Protein AF-A0A538CNA5-F1 (afdb_monomer_lite)

Sequence (522 aa):
MATVPFRTAIRDALDEELAADERVILFGEDVAVAGGVFATTTGLYDKYGPDRVFDTPISELALAGAAFGSAVTGLRPVVEIMFGDFLTLAMDSLVNQSTKYWFLTREQVSVPLTIRSVVGAGGRFGAIHSQMPVSWFMGVPGLKIVGPSTPADAKALLKAAIRDDNPVLFFEHKRLYSMEGEVDGAAARLGEAAVVREGNDITLVTAMKSVHDSLEAADELERDHVSVEVIDLRTLRPLDIETVLASVRKTNRVVIVEEGPLTGGWAGEVLASVTEQALGYLDDAWRIATPNTPIPYSPPLEDAFLPGTERIAAMNEAAPSSGFEASKVGSRLRAERERRGISLRELARRVGVSPSLVSQIELDRVNPSVSTLYALVTELGMTMSEVFGDSRPGERAAPQLPGADGLAERPETRRVINLASGVRWERLTPHSDRDVEFLYVVYPVGAESCPEDALMTHGGKEYGYVTRGTLGIRVGFEEYELAAGGSIAFDSSSPHRLRAIGDEPVHAIWVVIGRKADPRGE

Secondary structure (DSSP, 8-state):
-EEEEHHHHHHHHHHHHHHH-TTEEEEETT-STT--TTSSSTTHHHHH-TTTEEE--S-HHHHHHHHHHHHHTT-EEEEEEEEGGGHHHHHIIIIIIITTHHHHTTTS-----EEEEEE--SSS--TTS---THHHHHT-TT-EEE---SHHHHHHHHHHHHH-SS-EEEEEEGGGTT-EEEE-SPPPPTT--EEEE--SSEEEEE-TTHHHHHHHHHHHHHHTT--EEEEE-SEEES--HHHHHHHHHHHSEEEEEEEEESSS-THHHHHHHHHHHHGGG-SEEEEEEE-SSPPP-SHHHHHHHS--HHHHHGGGT-S---SS---THHHHHHHHHHHTT--HHHHHHHHTS-HHHHHHHHTTSSPPPHHHHHHHHHHTT--HHHHH----TT---S-PPTT--S----GGG--EEE-GGG-EEEE-SSS--SSEEEEEEEE-TT-BSS-TT--B--SSEEEEEEEES-EEEEETTEEEEE-TT-EEEEETTS-EEEEE-SSS-EEEEEEEE---S-TT--

Foldseek 3Di:
DDKDFLLVLLQVLLVVVVVVDVLEAEEEACCAPNVAPLNSRPPVCVVNHCVRYHYDPPQLCVQLQVLQVSQQVRGQYEYEDEAPLCVVRNCCSVQVPQQCVCVVVVNPTFRNYEYEHEEADPPLPFQRRHADCLLVCQPRHSEWEFFAAASQLSNQASNVSSPDRTYYYYYAYSVRRRPIDDHDNHHDDAQDKDFPFDFAAEEEEEEHNVLVQLVLLQVVVVVVVHTYTYIYQRILPPGNLVVVLVRCLRRLYYEYEDAHEPPSDSLVVSVVSCCVPPVVSHPYYYYHYFHPDGQGSDNVRNVVRGCGNVVSNCVVVDPDDPDDPQQLLLCLLVVLCVVVVHDLCRLCVQLVHDSVVNVCSNVSNAFAFLQSSQSSCLVSVHDVLVSLPADDPPPDDDDDDPPDDQAADDPVRWRWGAHPQRKIWTARGSHRDRFKGKIKIKAFAFRKRDDPPFFHAAAFKKKKAWQAAWKWKDFAPDIDIDHHGDMDIDGRRTTMMIGGPDPGMIIMIMMTGDGDSDPPDD

Structure (mmCIF, N/CA/C/O backbone):
data_AF-A0A538CNA5-F1
#
_entry.id   AF-A0A538CNA5-F1
#
loop_
_atom_site.group_PDB
_atom_site.id
_atom_site.type_symbol
_atom_site.label_atom_id
_atom_site.label_alt_id
_atom_site.label_comp_id
_atom_site.label_asym_id
_atom_site.label_entity_id
_atom_site.label_seq_id
_atom_site.pdbx_PDB_ins_code
_atom_site.Cartn_x
_atom_site.Cartn_y
_atom_site.Cartn_z
_atom_site.occupancy
_atom_site.B_iso_or_equiv
_atom_site.auth_seq_id
_atom_site.auth_comp_id
_atom_site.auth_asym_id
_atom_site.auth_atom_id
_atom_site.pdbx_PDB_model_num
ATOM 1 N N . MET A 1 1 ? 0.957 -27.352 -13.376 1.00 73.75 1 MET A N 1
ATOM 2 C CA . MET A 1 1 ? 1.566 -26.044 -13.061 1.00 73.75 1 MET A CA 1
ATOM 3 C C . MET A 1 1 ? 2.854 -26.315 -12.305 1.00 73.75 1 MET A C 1
ATOM 5 O O . MET A 1 1 ? 2.948 -27.371 -11.689 1.00 73.75 1 MET A O 1
ATOM 9 N N . ALA A 1 2 ? 3.867 -25.462 -12.442 1.00 87.06 2 ALA A N 1
ATOM 10 C CA . ALA A 1 2 ? 5.120 -25.612 -11.703 1.00 87.06 2 ALA A CA 1
ATOM 11 C C . ALA A 1 2 ? 5.095 -24.674 -10.493 1.00 87.06 2 ALA A C 1
ATOM 13 O O . ALA A 1 2 ? 4.697 -23.518 -10.634 1.00 87.06 2 ALA A O 1
ATOM 14 N N . THR A 1 3 ? 5.510 -25.169 -9.329 1.00 94.88 3 THR A N 1
ATOM 15 C CA . THR A 1 3 ? 5.738 -24.341 -8.142 1.00 94.88 3 THR A CA 1
ATOM 16 C C . THR A 1 3 ? 7.116 -23.711 -8.262 1.00 94.88 3 THR A C 1
ATOM 18 O O . THR A 1 3 ? 8.111 -24.428 -8.372 1.00 94.88 3 THR A O 1
ATOM 21 N N . VAL A 1 4 ? 7.177 -22.382 -8.288 1.00 96.88 4 VAL A N 1
ATOM 22 C CA . VAL A 1 4 ? 8.436 -21.644 -8.431 1.00 96.88 4 VAL A CA 1
ATOM 23 C C . VAL A 1 4 ? 8.496 -20.464 -7.462 1.00 96.88 4 VAL A C 1
ATOM 25 O O . VAL A 1 4 ? 7.452 -19.915 -7.099 1.00 96.88 4 VAL A O 1
ATOM 28 N N . PRO A 1 5 ? 9.703 -20.029 -7.063 1.00 98.00 5 PRO A N 1
ATOM 29 C CA . PRO A 1 5 ? 9.879 -18.776 -6.346 1.00 98.00 5 PRO A CA 1
ATOM 30 C C . PRO A 1 5 ? 9.410 -17.567 -7.168 1.00 98.00 5 PRO A C 1
ATOM 32 O O . PRO A 1 5 ? 9.569 -17.530 -8.388 1.00 98.00 5 PRO A O 1
ATOM 35 N N . PHE A 1 6 ? 8.936 -16.516 -6.507 1.00 98.06 6 PHE A N 1
ATOM 36 C CA . PHE A 1 6 ? 8.504 -15.265 -7.138 1.00 98.06 6 PHE A CA 1
ATOM 37 C C . PHE A 1 6 ? 9.585 -14.665 -8.050 1.00 98.06 6 PHE A C 1
ATOM 39 O O . PHE A 1 6 ? 9.301 -14.275 -9.180 1.00 98.06 6 PHE A O 1
ATOM 46 N N . ARG A 1 7 ? 10.853 -14.647 -7.608 1.00 97.75 7 ARG A N 1
ATOM 47 C CA . ARG A 1 7 ? 11.977 -14.164 -8.440 1.00 97.75 7 ARG A CA 1
ATOM 48 C C . ARG A 1 7 ? 12.143 -14.966 -9.734 1.00 97.75 7 ARG A C 1
ATOM 50 O O . ARG A 1 7 ? 12.494 -14.423 -10.775 1.00 97.75 7 ARG A O 1
ATOM 57 N N . THR A 1 8 ? 11.866 -16.265 -9.665 1.00 97.81 8 THR A N 1
ATOM 58 C CA . THR A 1 8 ? 11.927 -17.194 -10.793 1.00 97.81 8 THR A CA 1
ATOM 59 C C . THR A 1 8 ? 10.762 -16.942 -11.747 1.00 97.81 8 THR A C 1
ATOM 61 O O . THR A 1 8 ? 10.966 -16.944 -12.954 1.00 97.81 8 THR A O 1
ATOM 64 N N . ALA A 1 9 ? 9.576 -16.626 -11.221 1.00 97.88 9 ALA A N 1
ATOM 65 C CA . ALA A 1 9 ? 8.419 -16.231 -12.018 1.00 97.88 9 ALA A CA 1
ATOM 66 C C . ALA A 1 9 ? 8.654 -14.921 -12.800 1.00 97.88 9 ALA A C 1
ATOM 68 O O . ALA A 1 9 ? 8.300 -14.845 -13.976 1.00 97.88 9 ALA A O 1
ATOM 69 N N . ILE A 1 10 ? 9.313 -13.927 -12.184 1.00 98.31 10 ILE A N 1
ATOM 70 C CA . ILE A 1 10 ? 9.756 -12.692 -12.859 1.00 98.31 10 ILE A CA 1
ATOM 71 C C . ILE A 1 10 ? 10.745 -13.008 -13.983 1.00 98.31 10 ILE A C 1
ATOM 73 O O . ILE A 1 10 ? 10.530 -12.594 -15.123 1.00 98.31 10 ILE A O 1
ATOM 77 N N . ARG A 1 11 ? 11.793 -13.789 -13.687 1.00 98.19 11 ARG A N 1
ATOM 78 C CA . ARG A 1 11 ? 12.767 -14.231 -14.694 1.00 98.19 11 ARG A CA 1
ATOM 79 C C . ARG A 1 11 ? 12.080 -14.934 -15.865 1.00 98.19 11 ARG A C 1
ATOM 81 O O . ARG A 1 11 ? 12.408 -14.655 -17.010 1.00 98.19 11 ARG A O 1
ATOM 88 N N . ASP A 1 12 ? 11.132 -15.826 -15.590 1.00 97.81 12 ASP A N 1
ATOM 89 C CA . ASP A 1 12 ? 10.424 -16.585 -16.626 1.00 97.81 12 ASP A CA 1
ATOM 90 C C . ASP A 1 12 ? 9.524 -15.703 -17.489 1.00 97.81 12 ASP A C 1
ATOM 92 O O . ASP A 1 12 ? 9.441 -15.923 -18.693 1.00 97.81 12 ASP A O 1
ATOM 96 N N . ALA A 1 13 ? 8.876 -14.688 -16.910 1.00 98.06 13 ALA A N 1
ATOM 97 C CA . ALA A 1 13 ? 8.167 -13.681 -17.696 1.00 98.06 13 ALA A CA 1
ATOM 98 C C . ALA A 1 13 ? 9.122 -12.931 -18.633 1.00 98.06 13 ALA A C 1
ATOM 100 O O . ALA A 1 13 ? 8.835 -12.815 -19.821 1.00 98.06 13 ALA A O 1
ATOM 101 N N . LEU A 1 14 ? 10.265 -12.459 -18.124 1.00 98.62 14 LEU A N 1
ATOM 102 C CA . LEU A 1 14 ? 11.268 -11.771 -18.942 1.00 98.62 14 LEU A CA 1
ATOM 103 C C . LEU A 1 14 ? 11.798 -12.673 -20.059 1.00 98.62 14 LEU A C 1
ATOM 105 O O . LEU A 1 14 ? 11.890 -12.234 -21.201 1.00 98.62 14 LEU A O 1
ATOM 109 N N . ASP A 1 15 ? 12.107 -13.931 -19.742 1.00 98.56 15 ASP A N 1
ATOM 110 C CA . ASP A 1 15 ? 12.588 -14.909 -20.713 1.00 98.56 15 ASP A CA 1
ATOM 111 C C . ASP A 1 15 ? 11.573 -15.137 -21.841 1.00 98.56 15 ASP A C 1
ATOM 113 O O . ASP A 1 15 ? 11.917 -15.101 -23.020 1.00 98.56 15 ASP A O 1
ATOM 117 N N . GLU A 1 16 ? 10.304 -15.334 -21.485 1.00 97.88 16 GLU A N 1
ATOM 118 C CA . GLU A 1 16 ? 9.235 -15.571 -22.453 1.00 97.88 16 GLU A CA 1
ATOM 119 C C . GLU A 1 16 ? 8.978 -14.351 -23.348 1.00 97.88 16 GLU A C 1
ATOM 121 O O . GLU A 1 16 ? 8.797 -14.520 -24.554 1.00 97.88 16 GLU A O 1
ATOM 126 N N . GLU A 1 17 ? 9.000 -13.131 -22.804 1.00 98.44 17 GLU A N 1
ATOM 127 C CA . GLU A 1 17 ? 8.783 -11.920 -23.607 1.00 98.44 17 GLU A CA 1
ATOM 128 C C . GLU A 1 17 ? 10.005 -11.548 -24.463 1.00 98.44 17 GLU A C 1
ATOM 130 O O . GLU A 1 17 ? 9.836 -11.127 -25.608 1.00 98.44 17 GLU A O 1
ATOM 135 N N . LEU A 1 18 ? 11.233 -11.772 -23.975 1.00 98.69 18 LEU A N 1
ATOM 136 C CA . LEU A 1 18 ? 12.455 -11.612 -24.775 1.00 98.69 18 LEU A CA 1
ATOM 137 C C . LEU A 1 18 ? 12.490 -12.592 -25.959 1.00 98.69 18 LEU A C 1
ATOM 139 O O . LEU A 1 18 ? 12.921 -12.215 -27.053 1.00 98.69 18 LEU A O 1
ATOM 143 N N . ALA A 1 19 ? 12.027 -13.830 -25.757 1.00 98.50 19 ALA A N 1
ATOM 144 C CA . ALA A 1 19 ? 11.899 -14.823 -26.823 1.00 98.50 19 ALA A CA 1
ATOM 145 C C . ALA A 1 19 ? 10.787 -14.482 -27.824 1.00 98.50 19 ALA A C 1
ATOM 147 O O . ALA A 1 19 ? 10.928 -14.767 -29.013 1.00 98.50 19 ALA A O 1
ATOM 148 N N . ALA A 1 20 ? 9.671 -13.926 -27.348 1.00 97.94 20 ALA A N 1
ATOM 149 C CA . ALA A 1 20 ? 8.488 -13.684 -28.167 1.00 97.94 20 ALA A CA 1
ATOM 150 C C . ALA A 1 20 ? 8.603 -12.446 -29.070 1.00 97.94 20 ALA A C 1
ATOM 152 O O . ALA A 1 20 ? 7.983 -12.424 -30.134 1.00 97.94 20 ALA A O 1
ATOM 153 N N . ASP A 1 21 ? 9.363 -11.425 -28.663 1.00 98.38 21 ASP A N 1
ATOM 154 C CA . ASP A 1 21 ? 9.478 -10.168 -29.404 1.00 98.38 21 ASP A CA 1
ATOM 155 C C . ASP A 1 21 ? 10.921 -9.642 -29.405 1.00 98.38 21 ASP A C 1
ATOM 157 O O . ASP A 1 21 ? 11.465 -9.235 -28.378 1.00 98.38 21 ASP A O 1
ATOM 161 N N . GLU A 1 22 ? 11.538 -9.605 -30.591 1.00 98.19 22 GLU A N 1
ATOM 162 C CA . GLU A 1 22 ? 12.908 -9.114 -30.796 1.00 98.19 22 GLU A CA 1
ATOM 163 C C . GLU A 1 22 ? 13.088 -7.636 -30.419 1.00 98.19 22 GLU A C 1
ATOM 165 O O . GLU A 1 22 ? 14.209 -7.196 -30.170 1.00 98.19 22 GLU A O 1
ATOM 170 N N . ARG A 1 23 ? 11.992 -6.870 -30.333 1.00 98.50 23 ARG A N 1
ATOM 171 C CA . ARG A 1 23 ? 12.007 -5.461 -29.919 1.00 98.50 23 ARG A CA 1
ATOM 172 C C . ARG A 1 23 ? 12.162 -5.295 -28.411 1.00 98.50 23 ARG A C 1
ATOM 174 O O . ARG A 1 23 ? 12.498 -4.198 -27.969 1.00 98.50 23 ARG A O 1
ATOM 181 N N . VAL A 1 24 ? 11.889 -6.334 -27.617 1.00 98.88 24 VAL A N 1
ATOM 182 C CA . VAL A 1 24 ? 12.014 -6.272 -26.154 1.00 98.88 24 VAL A CA 1
ATOM 183 C C . VAL A 1 24 ? 13.489 -6.254 -25.786 1.00 98.88 24 VAL A C 1
ATOM 185 O O . VAL A 1 24 ? 14.226 -7.155 -26.167 1.00 98.88 24 VAL A O 1
ATOM 188 N N . ILE A 1 25 ? 13.932 -5.254 -25.035 1.00 98.75 25 ILE A N 1
ATOM 189 C CA . ILE A 1 25 ? 15.305 -5.184 -24.515 1.00 98.75 25 ILE A CA 1
ATOM 190 C C . ILE A 1 25 ? 15.259 -5.015 -23.001 1.00 98.75 25 ILE A C 1
ATOM 192 O O . ILE A 1 25 ? 14.340 -4.379 -22.494 1.00 98.75 25 ILE A O 1
ATOM 196 N N . LEU A 1 26 ? 16.231 -5.574 -22.287 1.00 98.75 26 LEU A N 1
ATOM 197 C CA . LEU A 1 26 ? 16.345 -5.498 -20.834 1.00 98.75 26 LEU A CA 1
ATOM 198 C C . LEU A 1 26 ? 17.662 -4.829 -20.453 1.00 98.75 26 LEU A C 1
ATOM 200 O O . LEU A 1 26 ? 18.729 -5.305 -20.828 1.00 98.75 26 LEU A O 1
ATOM 204 N N . PHE A 1 27 ? 17.604 -3.748 -19.686 1.00 98.62 27 PHE A N 1
ATOM 205 C CA . PHE A 1 27 ? 18.819 -3.081 -19.232 1.00 98.62 27 PHE A CA 1
ATOM 206 C C . PHE A 1 27 ? 18.628 -2.349 -17.904 1.00 98.62 27 PHE A C 1
ATOM 208 O O . PHE A 1 27 ? 17.514 -1.998 -17.513 1.00 98.62 27 PHE A O 1
ATOM 215 N N . GLY A 1 28 ? 19.731 -2.158 -17.191 1.00 98.06 28 GLY A N 1
ATOM 216 C CA . GLY A 1 28 ? 19.765 -1.612 -15.839 1.00 98.06 28 GLY A CA 1
ATOM 217 C C . GLY A 1 28 ? 21.120 -1.859 -15.187 1.00 98.06 28 GLY A C 1
ATOM 218 O O . GLY A 1 28 ? 22.051 -2.354 -15.822 1.00 98.06 28 GLY A O 1
ATOM 219 N N . GLU A 1 29 ? 21.235 -1.520 -13.913 1.00 97.38 29 GLU A N 1
ATOM 220 C CA . GLU A 1 29 ? 22.455 -1.748 -13.138 1.00 97.38 29 GLU A CA 1
ATOM 221 C C . GLU A 1 29 ? 22.535 -3.217 -12.700 1.00 97.38 29 GLU A C 1
ATOM 223 O O . GLU A 1 29 ? 21.617 -3.729 -12.061 1.00 97.38 29 GLU A O 1
ATOM 228 N N . ASP A 1 30 ? 23.630 -3.893 -13.056 1.00 97.00 30 ASP A N 1
ATOM 229 C CA . ASP A 1 30 ? 23.924 -5.292 -12.711 1.00 97.00 30 ASP A CA 1
ATOM 230 C C . ASP A 1 30 ? 22.890 -6.335 -13.203 1.00 97.00 30 ASP A C 1
ATOM 232 O O . ASP A 1 30 ? 22.835 -7.462 -12.700 1.00 97.00 30 ASP A O 1
ATOM 236 N N . VAL A 1 31 ? 22.068 -6.010 -14.206 1.00 96.81 31 VAL A N 1
ATOM 237 C CA . VAL A 1 31 ? 21.027 -6.915 -14.732 1.00 96.81 31 VAL A CA 1
ATOM 238 C C . VAL A 1 31 ? 21.561 -7.981 -15.686 1.00 96.81 31 VAL A C 1
ATOM 240 O O . VAL A 1 31 ? 20.868 -8.970 -15.932 1.00 96.81 31 VAL A O 1
ATOM 243 N N . ALA A 1 32 ? 22.752 -7.792 -16.254 1.00 96.94 32 ALA A N 1
ATOM 244 C CA . ALA A 1 32 ? 23.290 -8.670 -17.282 1.00 96.94 32 ALA A CA 1
ATOM 245 C C . ALA A 1 32 ? 24.119 -9.813 -16.684 1.00 96.94 32 ALA A C 1
ATOM 247 O O . ALA A 1 32 ? 23.562 -10.842 -16.299 1.00 96.94 32 ALA A O 1
ATOM 248 N N . VAL A 1 33 ? 25.444 -9.659 -16.594 1.00 92.31 33 VAL A N 1
ATOM 249 C CA . VAL A 1 33 ? 26.346 -10.756 -16.189 1.00 92.31 33 VAL A CA 1
ATOM 250 C C . VAL A 1 33 ? 26.114 -11.167 -14.732 1.00 92.31 33 VAL A C 1
ATOM 252 O O . VAL A 1 33 ? 26.177 -12.351 -14.406 1.00 92.31 33 VAL A O 1
ATOM 255 N N . ALA A 1 34 ? 25.807 -10.210 -13.853 1.00 93.25 34 ALA A N 1
ATOM 256 C CA . ALA A 1 34 ? 25.499 -10.491 -12.452 1.00 93.25 34 ALA A CA 1
ATOM 257 C C . ALA A 1 34 ? 24.104 -11.123 -12.254 1.00 93.25 34 ALA A C 1
ATOM 259 O O . ALA A 1 34 ? 23.858 -11.747 -11.222 1.00 93.25 34 ALA A O 1
ATOM 260 N N . GLY A 1 35 ? 23.207 -11.022 -13.244 1.00 92.38 35 GLY A N 1
ATOM 261 C CA . GLY A 1 35 ? 21.867 -11.610 -13.191 1.00 92.38 35 GLY A CA 1
ATOM 262 C C . GLY A 1 35 ? 20.893 -10.898 -12.247 1.00 92.38 35 GLY A C 1
ATOM 263 O O . GLY A 1 35 ? 19.937 -11.533 -11.786 1.00 92.38 35 GLY A O 1
ATOM 264 N N . GLY A 1 36 ? 21.135 -9.613 -11.972 1.00 93.31 36 GLY A N 1
ATOM 265 C CA . GLY A 1 36 ? 20.334 -8.754 -11.107 1.00 93.31 36 GLY A CA 1
ATOM 266 C C . GLY A 1 36 ? 20.669 -8.942 -9.628 1.00 93.31 36 GLY A C 1
ATOM 267 O O . GLY A 1 36 ? 20.890 -10.059 -9.157 1.00 93.31 36 GLY A O 1
ATOM 268 N N . VAL A 1 37 ? 20.627 -7.855 -8.851 1.00 93.38 37 VAL A N 1
ATOM 269 C CA . VAL A 1 37 ? 20.952 -7.860 -7.406 1.00 93.38 37 VAL A CA 1
ATOM 270 C C . VAL A 1 37 ? 20.069 -8.834 -6.608 1.00 93.38 37 VAL A C 1
ATOM 272 O O . VAL A 1 37 ? 20.496 -9.394 -5.597 1.00 93.38 37 VAL A O 1
ATOM 275 N N . PHE A 1 38 ? 18.848 -9.093 -7.086 1.00 94.62 38 PHE A N 1
ATOM 276 C CA . PHE A 1 38 ? 17.898 -10.035 -6.483 1.00 94.62 38 PHE A CA 1
ATOM 277 C C . PHE A 1 38 ? 17.749 -11.364 -7.248 1.00 94.62 38 PHE A C 1
ATOM 279 O O . PHE A 1 38 ? 16.873 -12.170 -6.913 1.00 94.62 38 PHE A O 1
ATOM 286 N N . ALA A 1 39 ? 18.634 -11.641 -8.212 1.00 96.00 39 ALA A N 1
ATOM 287 C CA . ALA A 1 39 ? 18.627 -12.844 -9.049 1.00 96.00 39 ALA A CA 1
ATOM 288 C C . ALA A 1 39 ? 17.329 -13.030 -9.868 1.00 96.00 39 ALA A C 1
ATOM 290 O O . ALA A 1 39 ? 16.810 -14.141 -10.005 1.00 96.00 39 ALA A O 1
ATOM 291 N N . THR A 1 40 ? 16.773 -11.929 -10.377 1.00 97.38 40 THR A N 1
ATOM 292 C CA . THR A 1 40 ? 15.554 -11.875 -11.209 1.00 97.38 40 THR A CA 1
ATOM 293 C C . THR A 1 40 ? 15.848 -11.961 -12.708 1.00 97.38 40 THR A C 1
ATOM 295 O O . THR A 1 40 ? 14.925 -12.173 -13.490 1.00 97.38 40 THR A O 1
ATOM 298 N N . THR A 1 41 ? 17.111 -11.840 -13.131 1.00 98.19 41 THR A N 1
ATOM 299 C CA . THR A 1 41 ? 17.509 -11.819 -14.554 1.00 98.19 41 THR A CA 1
ATOM 300 C C . THR A 1 41 ? 18.618 -12.828 -14.878 1.00 98.19 41 THR A C 1
ATOM 302 O O . THR A 1 41 ? 19.199 -12.816 -15.965 1.00 98.19 41 THR A O 1
ATOM 305 N N . THR A 1 42 ? 18.911 -13.745 -13.950 1.00 97.75 42 THR A N 1
ATOM 306 C CA . THR A 1 42 ? 19.972 -14.752 -14.084 1.00 97.75 42 THR A CA 1
ATOM 307 C C . THR A 1 42 ? 19.829 -15.586 -15.361 1.00 97.75 42 THR A C 1
ATOM 309 O O . THR A 1 42 ? 18.779 -16.178 -15.616 1.00 97.75 42 THR A O 1
ATOM 312 N N . GLY A 1 43 ? 20.915 -15.669 -16.137 1.00 97.69 43 GLY A N 1
ATOM 313 C CA . GLY A 1 43 ? 21.012 -16.462 -17.368 1.00 97.69 43 GLY A CA 1
ATOM 314 C C . GLY A 1 43 ? 20.420 -15.802 -18.619 1.00 97.69 43 GLY A C 1
ATOM 315 O O . GLY A 1 43 ? 20.619 -16.321 -19.717 1.00 97.69 43 GLY A O 1
ATOM 316 N N . LEU A 1 44 ? 19.731 -14.658 -18.497 1.00 98.50 44 LEU A N 1
ATOM 317 C CA . LEU A 1 44 ? 19.157 -13.962 -19.656 1.00 98.50 44 LEU A CA 1
ATOM 318 C C . LEU A 1 44 ? 20.243 -13.355 -20.554 1.00 98.50 44 LEU A C 1
ATOM 320 O O . LEU A 1 44 ? 20.130 -13.430 -21.776 1.00 98.50 44 LEU A O 1
ATOM 324 N N . TYR A 1 45 ? 21.317 -12.821 -19.964 1.00 98.31 45 TYR A N 1
ATOM 325 C CA . TYR A 1 45 ? 22.470 -12.314 -20.714 1.00 98.31 45 TYR A CA 1
ATOM 326 C C . TYR A 1 45 ? 23.106 -13.389 -21.598 1.00 98.31 45 TYR A C 1
ATOM 328 O O . TYR A 1 45 ? 23.250 -13.190 -22.802 1.00 98.31 45 TYR A O 1
ATOM 336 N N . ASP A 1 46 ? 23.419 -14.553 -21.026 1.00 98.12 46 ASP A N 1
ATOM 337 C CA . ASP A 1 46 ? 24.047 -15.654 -21.765 1.00 98.12 46 ASP A CA 1
ATOM 338 C C . ASP A 1 46 ? 23.146 -16.176 -22.894 1.00 98.12 46 ASP A C 1
ATOM 340 O O . ASP A 1 46 ? 23.634 -16.624 -23.932 1.00 98.12 46 ASP A O 1
ATOM 344 N N . LYS A 1 47 ? 21.822 -16.116 -22.696 1.00 98.50 47 LYS A N 1
ATOM 345 C CA . LYS A 1 47 ? 20.830 -16.605 -23.656 1.00 98.50 47 LYS A CA 1
ATOM 346 C C . LYS A 1 47 ? 20.591 -15.645 -24.824 1.00 98.50 47 LYS A C 1
ATOM 348 O O . LYS A 1 47 ? 20.478 -16.110 -25.956 1.00 98.50 47 LYS A O 1
ATOM 353 N N . TYR A 1 48 ? 20.483 -14.340 -24.566 1.00 98.56 48 TYR A N 1
ATOM 354 C CA . TYR A 1 48 ? 20.071 -13.346 -25.571 1.00 98.56 48 TYR A CA 1
ATOM 355 C C . TYR A 1 48 ? 21.196 -12.428 -26.054 1.00 98.56 48 TYR A C 1
ATOM 357 O O . TYR A 1 48 ? 21.045 -11.768 -27.082 1.00 98.56 48 TYR A O 1
ATOM 365 N N . GLY A 1 49 ? 22.326 -12.408 -25.352 1.00 98.06 49 GLY A N 1
ATOM 366 C CA . GLY A 1 49 ? 23.495 -11.621 -25.710 1.00 98.06 49 GLY A CA 1
ATOM 367 C C . GLY A 1 49 ? 23.384 -10.121 -25.391 1.00 98.06 49 GLY A C 1
ATOM 368 O O . GLY A 1 49 ? 22.334 -9.623 -24.969 1.00 98.06 49 GLY A O 1
ATOM 369 N N . PRO A 1 50 ? 24.487 -9.384 -25.618 1.00 97.56 50 PRO A N 1
ATOM 370 C CA . PRO A 1 50 ? 24.653 -7.997 -25.178 1.00 97.56 50 PRO A CA 1
ATOM 371 C C . PRO A 1 50 ? 23.768 -6.982 -25.915 1.00 97.56 50 PRO A C 1
ATOM 373 O O . PRO A 1 50 ? 23.576 -5.881 -25.416 1.00 97.56 50 PRO A O 1
ATOM 376 N N . ASP A 1 51 ? 23.209 -7.331 -27.076 1.00 96.81 51 ASP A N 1
ATOM 377 C CA . ASP A 1 51 ? 22.315 -6.433 -27.825 1.00 96.81 51 ASP A CA 1
ATOM 378 C C . ASP A 1 51 ? 20.888 -6.405 -27.248 1.00 96.81 51 ASP A C 1
ATOM 380 O O . ASP A 1 51 ? 20.091 -5.524 -27.570 1.00 96.81 51 ASP A O 1
ATOM 384 N N . ARG A 1 52 ? 20.546 -7.388 -26.406 1.00 98.00 52 ARG A N 1
ATOM 385 C CA . ARG A 1 52 ? 19.198 -7.582 -25.850 1.00 98.00 52 ARG A CA 1
ATOM 386 C C . ARG A 1 52 ? 19.160 -7.435 -24.338 1.00 98.00 52 ARG A C 1
ATOM 388 O O . ARG A 1 52 ? 18.153 -6.962 -23.818 1.00 98.00 52 ARG A O 1
ATOM 395 N N . VAL A 1 53 ? 20.226 -7.846 -23.651 1.00 98.69 53 VAL A N 1
ATOM 396 C CA . VAL A 1 53 ? 20.363 -7.752 -22.196 1.00 98.69 53 VAL A CA 1
ATOM 397 C C . VAL A 1 53 ? 21.722 -7.138 -21.873 1.00 98.69 53 VAL A C 1
ATOM 399 O O . VAL A 1 53 ? 22.742 -7.722 -22.227 1.00 98.69 53 VAL A O 1
ATOM 402 N N . PHE A 1 54 ? 21.767 -5.972 -21.229 1.00 98.25 54 PHE A N 1
ATOM 403 C CA . PHE A 1 54 ? 23.036 -5.277 -20.972 1.00 98.25 54 PHE A CA 1
ATOM 404 C C . PHE A 1 54 ? 23.016 -4.399 -19.718 1.00 98.25 54 PHE A C 1
ATOM 406 O O . PHE A 1 54 ? 21.977 -3.877 -19.319 1.00 98.25 54 PHE A O 1
ATOM 413 N N . ASP A 1 55 ? 24.197 -4.229 -19.119 1.00 98.12 55 ASP A N 1
ATOM 414 C CA . ASP A 1 55 ? 24.396 -3.369 -17.954 1.00 98.12 55 ASP A CA 1
ATOM 415 C C . ASP A 1 55 ? 24.525 -1.896 -18.348 1.00 98.12 55 ASP A C 1
ATOM 417 O O . ASP A 1 55 ? 24.987 -1.548 -19.441 1.00 98.12 55 ASP A O 1
ATOM 421 N N . THR A 1 56 ? 24.178 -1.017 -17.414 1.00 97.19 56 THR A N 1
ATOM 422 C CA . THR A 1 56 ? 24.324 0.433 -17.558 1.00 97.19 56 THR A CA 1
ATOM 423 C C . THR A 1 56 ? 25.178 1.047 -16.451 1.00 97.19 56 THR A C 1
ATOM 425 O O . THR A 1 56 ? 25.320 0.459 -15.381 1.00 97.19 56 THR A O 1
ATOM 428 N N . PRO A 1 57 ? 25.731 2.259 -16.658 1.00 96.75 57 PRO A N 1
ATOM 429 C CA . PRO A 1 57 ? 26.270 3.055 -15.560 1.00 96.75 57 PRO A CA 1
ATOM 430 C C . PRO A 1 57 ? 25.192 3.395 -14.522 1.00 96.75 57 PRO A C 1
ATOM 432 O O . PRO A 1 57 ? 24.005 3.412 -14.847 1.00 96.75 57 PRO A O 1
ATOM 435 N N . ILE A 1 58 ? 25.629 3.765 -13.316 1.00 97.44 58 ILE A N 1
ATOM 436 C CA . ILE A 1 58 ? 24.760 4.231 -12.224 1.00 97.44 58 ILE A CA 1
ATOM 437 C C . ILE A 1 58 ? 24.284 5.656 -12.535 1.00 97.44 58 ILE A C 1
ATOM 439 O O . ILE A 1 58 ? 24.959 6.642 -12.220 1.00 97.44 58 ILE A O 1
ATOM 443 N N . SER A 1 59 ? 23.210 5.771 -13.313 1.00 97.25 59 SER A N 1
ATOM 444 C CA . SER A 1 59 ? 22.690 7.034 -13.855 1.00 97.25 59 SER A CA 1
ATOM 445 C C . SER A 1 59 ? 21.241 6.868 -14.322 1.00 97.25 59 SER A C 1
ATOM 447 O O . SER A 1 59 ? 20.954 6.820 -15.521 1.00 97.25 59 SER A O 1
ATOM 449 N N . GLU A 1 60 ? 20.304 6.825 -13.382 1.00 97.56 60 GLU A N 1
ATOM 450 C CA . GLU A 1 60 ? 18.894 6.492 -13.612 1.00 97.56 60 GLU A CA 1
ATOM 451 C C . GLU A 1 60 ? 18.196 7.468 -14.570 1.00 97.56 60 GLU A C 1
ATOM 453 O O . GLU A 1 60 ? 17.335 7.063 -15.353 1.00 97.56 60 GLU A O 1
ATOM 458 N N . LEU A 1 61 ? 18.589 8.748 -14.581 1.00 96.31 61 LEU A N 1
ATOM 459 C CA . LEU A 1 61 ? 18.068 9.709 -15.560 1.00 96.31 61 LEU A CA 1
ATOM 460 C C . LEU A 1 61 ? 18.490 9.351 -16.991 1.00 96.31 61 LEU A C 1
ATOM 462 O O . LEU A 1 61 ? 17.677 9.418 -17.912 1.00 96.31 61 LEU A O 1
ATOM 466 N N . ALA A 1 62 ? 19.756 8.969 -17.186 1.00 96.06 62 ALA A N 1
ATOM 467 C CA . ALA A 1 62 ? 20.257 8.562 -18.496 1.00 96.06 62 ALA A CA 1
ATOM 468 C C . ALA A 1 62 ? 19.596 7.251 -18.942 1.00 96.06 62 ALA A C 1
ATOM 470 O O . ALA A 1 62 ? 19.206 7.124 -20.102 1.00 96.06 62 ALA A O 1
ATOM 471 N N . LEU A 1 63 ? 19.402 6.325 -17.999 1.00 95.94 63 LEU A N 1
ATOM 472 C CA . LEU A 1 63 ? 18.691 5.069 -18.195 1.00 95.94 63 LEU A CA 1
ATOM 473 C C . LEU A 1 63 ? 17.261 5.303 -18.697 1.00 95.94 63 LEU A C 1
ATOM 475 O O . LEU A 1 63 ? 16.880 4.810 -19.757 1.00 95.94 63 LEU A O 1
ATOM 479 N N . ALA A 1 64 ? 16.491 6.122 -17.977 1.00 96.31 64 ALA A N 1
ATOM 480 C CA . ALA A 1 64 ? 15.113 6.447 -18.326 1.00 96.31 64 ALA A CA 1
ATOM 481 C C . ALA A 1 64 ? 15.011 7.236 -19.642 1.00 96.31 64 ALA A C 1
ATOM 483 O O . ALA A 1 64 ? 14.089 7.006 -20.424 1.00 96.31 64 ALA A O 1
ATOM 484 N N . GLY A 1 65 ? 15.967 8.124 -19.928 1.00 97.75 65 GLY A N 1
ATOM 485 C CA . GLY A 1 65 ? 16.042 8.839 -21.204 1.00 97.75 65 GLY A CA 1
ATOM 486 C C . GLY A 1 65 ? 16.319 7.911 -22.391 1.00 97.75 65 GLY A C 1
ATOM 487 O O . GLY A 1 65 ? 15.658 8.016 -23.425 1.00 97.75 65 GLY A O 1
ATOM 488 N N . ALA A 1 66 ? 17.247 6.961 -22.238 1.00 97.69 66 ALA A N 1
ATOM 489 C CA . ALA A 1 66 ? 17.526 5.938 -23.247 1.00 97.69 66 ALA A CA 1
ATOM 490 C C . ALA A 1 66 ? 16.321 5.007 -23.457 1.00 97.69 66 ALA A C 1
ATOM 492 O O . ALA A 1 66 ? 15.990 4.656 -24.591 1.00 97.69 66 ALA A O 1
ATOM 493 N N . ALA A 1 67 ? 15.617 4.663 -22.380 1.00 97.88 67 ALA A N 1
ATOM 494 C CA . ALA A 1 67 ? 14.385 3.889 -22.435 1.00 97.88 67 ALA A CA 1
ATOM 495 C C . ALA A 1 67 ? 13.291 4.625 -23.210 1.00 97.88 67 ALA A C 1
ATOM 497 O O . ALA A 1 67 ? 12.740 4.097 -24.168 1.00 97.88 67 ALA A O 1
ATOM 498 N N . PHE A 1 68 ? 13.034 5.887 -22.878 1.00 98.25 68 PHE A N 1
ATOM 499 C CA . PHE A 1 68 ? 12.083 6.701 -23.624 1.00 98.25 68 PHE A CA 1
ATOM 500 C C . PHE A 1 68 ? 12.452 6.792 -25.113 1.00 98.25 68 PHE A C 1
ATOM 502 O O . PHE A 1 68 ? 11.618 6.511 -25.973 1.00 98.25 68 PHE A O 1
ATOM 509 N N . GLY A 1 69 ? 13.710 7.126 -25.423 1.00 97.94 69 GLY A N 1
ATOM 510 C CA . GLY A 1 69 ? 14.195 7.254 -26.798 1.00 97.94 69 GLY A CA 1
ATOM 511 C C . GLY A 1 69 ? 14.079 5.958 -27.604 1.00 97.94 69 GLY A C 1
ATOM 512 O O . GLY A 1 69 ? 13.641 5.985 -28.753 1.00 97.94 69 GLY A O 1
ATOM 513 N N . SER A 1 70 ? 14.422 4.818 -27.003 1.00 97.94 70 SER A N 1
ATOM 514 C CA . SER A 1 70 ? 14.292 3.501 -27.642 1.00 97.94 70 SER A CA 1
ATOM 515 C C . SER A 1 70 ? 12.829 3.094 -27.843 1.00 97.94 70 SER A C 1
ATOM 517 O O . SER A 1 70 ? 12.480 2.614 -28.921 1.00 97.94 70 SER A O 1
ATOM 519 N N . ALA A 1 71 ? 11.953 3.366 -26.870 1.00 98.25 71 ALA A N 1
ATOM 520 C CA . ALA A 1 71 ? 10.521 3.093 -26.979 1.00 98.25 71 ALA A CA 1
ATOM 521 C C . ALA A 1 71 ? 9.880 3.839 -28.162 1.00 98.25 71 ALA A C 1
ATOM 523 O O . ALA A 1 71 ? 9.219 3.232 -29.004 1.00 98.25 71 ALA A O 1
ATOM 524 N N . VAL A 1 72 ? 10.133 5.147 -28.290 1.00 97.44 72 VAL A N 1
ATOM 525 C CA . VAL A 1 72 ? 9.548 5.960 -29.378 1.00 97.44 72 VAL A CA 1
ATOM 526 C C . VAL A 1 72 ? 10.192 5.714 -30.744 1.00 97.44 72 VAL A C 1
ATOM 528 O O . VAL A 1 72 ? 9.668 6.166 -31.761 1.00 97.44 72 VAL A O 1
ATOM 531 N N . THR A 1 73 ? 11.318 4.997 -30.787 1.00 96.69 73 THR A N 1
ATOM 532 C CA . THR A 1 73 ? 11.998 4.590 -32.028 1.00 96.69 73 THR A CA 1
ATOM 533 C C . THR A 1 73 ? 11.761 3.123 -32.396 1.00 96.69 73 THR A C 1
ATOM 535 O O . THR A 1 73 ? 12.334 2.639 -33.370 1.00 96.69 73 THR A O 1
ATOM 538 N N . GLY A 1 74 ? 10.853 2.437 -31.690 1.00 96.56 74 GLY A N 1
ATOM 539 C CA . GLY A 1 74 ? 10.305 1.143 -32.103 1.00 96.56 74 GLY A CA 1
ATOM 540 C C . GLY A 1 74 ? 10.741 -0.063 -31.272 1.00 96.56 74 GLY A C 1
ATOM 541 O O . GLY A 1 74 ? 10.328 -1.178 -31.597 1.00 96.56 74 GLY A O 1
ATOM 542 N N . LEU A 1 75 ? 11.534 0.131 -30.213 1.00 98.44 75 LEU A N 1
ATOM 543 C CA . LEU A 1 75 ? 11.847 -0.923 -29.242 1.00 98.44 75 LEU A CA 1
ATOM 544 C C . LEU A 1 75 ? 10.799 -0.981 -28.117 1.00 98.44 75 LEU A C 1
ATOM 546 O O . LEU A 1 75 ? 9.936 -0.115 -28.005 1.00 98.44 75 LEU A O 1
ATOM 550 N N . ARG A 1 76 ? 10.866 -2.027 -27.289 1.00 98.75 76 ARG A N 1
ATOM 551 C CA . ARG A 1 76 ? 10.017 -2.248 -26.107 1.00 98.75 76 ARG A CA 1
ATOM 552 C C . ARG A 1 76 ? 10.891 -2.427 -24.860 1.00 98.75 76 ARG A C 1
ATOM 554 O O . ARG A 1 76 ? 11.098 -3.553 -24.406 1.00 98.75 76 ARG A O 1
ATOM 561 N N . PRO A 1 77 ? 11.499 -1.350 -24.350 1.00 98.75 77 PRO A N 1
ATOM 562 C CA . PRO A 1 77 ? 12.426 -1.432 -23.231 1.00 98.75 77 PRO A CA 1
ATOM 563 C C . PRO A 1 77 ? 11.759 -1.887 -21.929 1.00 98.75 77 PRO A C 1
ATOM 565 O O . PRO A 1 77 ? 10.719 -1.369 -21.512 1.00 98.75 77 PRO A O 1
ATOM 568 N N . VAL A 1 78 ? 12.435 -2.816 -21.261 1.00 98.81 78 VAL A N 1
ATOM 569 C CA . VAL A 1 78 ? 12.222 -3.217 -19.876 1.00 98.81 78 VAL A CA 1
ATOM 570 C C . VAL A 1 78 ? 13.427 -2.744 -19.080 1.00 98.81 78 VAL A C 1
ATOM 572 O O . VAL A 1 78 ? 14.544 -3.212 -19.277 1.00 98.81 78 VAL A O 1
ATOM 575 N N . VAL A 1 79 ? 13.208 -1.787 -18.194 1.00 98.19 79 VAL A N 1
ATOM 576 C CA . VAL A 1 79 ? 14.280 -1.143 -17.438 1.00 98.19 79 VAL A CA 1
ATOM 577 C C . VAL A 1 79 ? 14.194 -1.547 -15.986 1.00 98.19 79 VAL A C 1
ATOM 579 O O . VAL A 1 79 ? 13.118 -1.456 -15.402 1.00 98.19 79 VAL A O 1
ATOM 582 N N . GLU A 1 80 ? 15.307 -1.954 -15.388 1.00 98.50 80 GLU A N 1
ATOM 583 C CA . GLU A 1 80 ? 15.381 -2.154 -13.941 1.00 98.50 80 GLU A CA 1
ATOM 584 C C . GLU A 1 80 ? 16.014 -0.930 -13.276 1.00 98.50 80 GLU A C 1
ATOM 586 O O . GLU A 1 80 ? 17.168 -0.594 -13.533 1.00 98.50 80 GLU A O 1
ATOM 591 N N . ILE A 1 81 ? 15.247 -0.271 -12.406 1.00 97.75 81 ILE A N 1
ATOM 592 C CA . ILE A 1 81 ? 15.777 0.670 -11.417 1.00 97.75 81 ILE A CA 1
ATOM 593 C C . ILE A 1 81 ? 15.876 -0.084 -10.094 1.00 97.75 81 ILE A C 1
ATOM 595 O O . ILE A 1 81 ? 14.858 -0.525 -9.555 1.00 97.75 81 ILE A O 1
ATOM 599 N N . MET A 1 82 ? 17.098 -0.225 -9.577 1.00 95.75 82 MET A N 1
ATOM 600 C CA . MET A 1 82 ? 17.438 -1.192 -8.527 1.00 95.75 82 MET A CA 1
ATOM 601 C C . MET A 1 82 ? 16.528 -1.105 -7.294 1.00 95.75 82 MET A C 1
ATOM 603 O O . MET A 1 82 ? 16.015 -2.121 -6.827 1.00 95.75 82 MET A O 1
ATOM 607 N N . PHE A 1 83 ? 16.278 0.106 -6.795 1.00 97.00 83 PHE A N 1
ATOM 608 C CA . PHE A 1 83 ? 15.371 0.362 -5.679 1.00 97.00 83 PHE A CA 1
ATOM 609 C C . PHE A 1 83 ? 14.375 1.461 -6.035 1.00 97.00 83 PHE A C 1
ATO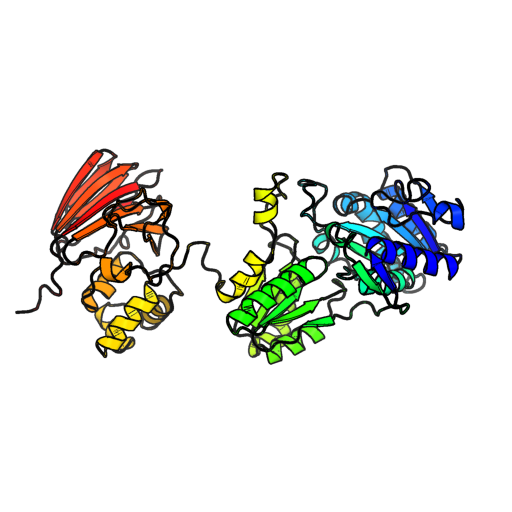M 611 O O . PHE A 1 83 ? 14.734 2.451 -6.671 1.00 97.00 83 PHE A O 1
ATOM 618 N N . GLY A 1 84 ? 13.133 1.323 -5.566 1.00 96.62 84 GLY A N 1
ATOM 619 C CA . GLY A 1 84 ? 12.082 2.311 -5.816 1.00 96.62 84 GLY A CA 1
ATOM 620 C C . GLY A 1 84 ? 12.429 3.705 -5.294 1.00 96.62 84 GLY A C 1
ATOM 621 O O . GLY A 1 84 ? 11.973 4.703 -5.847 1.00 96.62 84 GLY A O 1
ATOM 622 N N . ASP A 1 85 ? 13.291 3.779 -4.280 1.00 96.12 85 ASP A N 1
ATOM 623 C CA . ASP A 1 85 ? 13.864 5.009 -3.736 1.00 96.12 85 ASP A CA 1
ATOM 624 C C . ASP A 1 85 ? 14.585 5.850 -4.822 1.00 96.12 85 ASP A C 1
ATOM 626 O O . ASP A 1 85 ? 14.535 7.085 -4.798 1.00 96.12 85 ASP A O 1
ATOM 630 N N . PHE A 1 86 ? 15.184 5.202 -5.829 1.00 97.19 86 PHE A N 1
ATOM 631 C CA . PHE A 1 86 ? 15.959 5.854 -6.895 1.00 97.19 86 PHE A CA 1
ATOM 632 C C . PHE A 1 86 ? 15.101 6.321 -8.077 1.00 97.19 86 PHE A C 1
ATOM 634 O O . PHE A 1 86 ? 15.571 7.068 -8.935 1.00 97.19 86 PHE A O 1
ATOM 641 N N . LEU A 1 87 ? 13.806 5.981 -8.108 1.00 96.94 87 LEU A N 1
ATOM 642 C CA . LEU A 1 87 ? 12.894 6.446 -9.160 1.00 96.94 87 LEU A CA 1
ATOM 643 C C . LEU A 1 87 ? 12.791 7.970 -9.233 1.00 96.94 87 LEU A C 1
ATOM 645 O O . LEU A 1 87 ? 12.498 8.508 -10.299 1.00 96.94 87 LEU A O 1
ATOM 649 N N . THR A 1 88 ? 13.063 8.667 -8.128 1.00 95.44 88 THR A N 1
ATOM 650 C CA . THR A 1 88 ? 13.126 10.135 -8.090 1.00 95.44 88 THR A CA 1
ATOM 651 C C . THR A 1 88 ? 14.153 10.711 -9.069 1.00 95.44 88 THR A C 1
ATOM 653 O O . THR A 1 88 ? 13.913 11.773 -9.642 1.00 95.44 88 THR A O 1
ATOM 656 N N . LEU A 1 89 ? 15.247 9.992 -9.341 1.00 96.88 89 LEU A N 1
ATOM 657 C CA . LEU A 1 89 ? 16.285 10.392 -10.295 1.00 96.88 89 LEU A CA 1
ATOM 658 C C . LEU A 1 89 ? 15.830 10.219 -11.755 1.00 96.88 89 LEU A C 1
ATOM 660 O O . LEU A 1 89 ? 16.248 10.975 -12.629 1.00 96.88 89 LEU A O 1
ATOM 664 N N . ALA A 1 90 ? 14.923 9.276 -12.019 1.00 95.81 90 ALA A N 1
ATOM 665 C CA . ALA A 1 90 ? 14.371 8.987 -13.345 1.00 95.81 90 ALA A CA 1
ATOM 666 C C . ALA A 1 90 ? 13.096 9.788 -13.688 1.00 95.81 90 ALA A C 1
ATOM 668 O O . ALA A 1 90 ? 12.592 9.706 -14.814 1.00 95.81 90 ALA A O 1
ATOM 669 N N . MET A 1 91 ? 12.551 10.553 -12.733 1.00 95.25 91 MET A N 1
ATOM 670 C CA . MET A 1 91 ? 11.201 11.115 -12.833 1.00 95.25 91 MET A CA 1
ATOM 671 C C . MET A 1 91 ? 10.975 11.995 -14.058 1.00 95.25 91 MET A C 1
ATOM 673 O O . MET A 1 91 ? 9.910 11.885 -14.649 1.00 95.25 91 MET A O 1
ATOM 677 N N . ASP A 1 92 ? 11.912 12.846 -14.479 1.00 95.31 92 ASP A N 1
ATOM 678 C CA . ASP A 1 92 ? 11.636 13.753 -15.605 1.00 95.31 92 ASP A CA 1
ATOM 679 C C . ASP A 1 92 ? 11.360 12.992 -16.916 1.00 95.31 92 ASP A C 1
ATOM 681 O O . ASP A 1 92 ? 10.330 13.202 -17.565 1.00 95.31 92 ASP A O 1
ATOM 685 N N . SER A 1 93 ? 12.224 12.031 -17.257 1.00 95.69 93 SER A N 1
ATOM 686 C CA . SER A 1 93 ? 12.061 11.208 -18.464 1.00 95.69 93 SER A CA 1
ATOM 687 C C . SER A 1 93 ? 10.816 10.318 -18.394 1.00 95.69 93 SER A C 1
ATOM 689 O O . SER A 1 93 ? 10.131 10.118 -19.397 1.00 95.69 93 SER A O 1
ATOM 691 N N . LEU A 1 94 ? 10.462 9.822 -17.209 1.00 95.94 94 LEU A N 1
ATOM 692 C CA . LEU A 1 94 ? 9.250 9.028 -17.022 1.00 95.94 94 LEU A CA 1
ATOM 693 C C . LEU A 1 94 ? 7.975 9.896 -17.054 1.00 95.94 94 LEU A C 1
ATOM 695 O O . LEU A 1 94 ? 7.085 9.705 -17.882 1.00 95.94 94 LEU A O 1
ATOM 699 N N . VAL A 1 95 ? 7.879 10.864 -16.148 1.00 96.69 95 VAL A N 1
ATOM 700 C CA . VAL A 1 95 ? 6.666 11.638 -15.848 1.00 96.69 95 VAL A CA 1
ATOM 701 C C . VAL A 1 95 ? 6.400 12.718 -16.888 1.00 96.69 95 VAL A C 1
ATOM 703 O O . VAL A 1 95 ? 5.253 12.910 -17.279 1.00 96.69 95 VAL A O 1
ATOM 706 N N . ASN A 1 96 ? 7.413 13.454 -17.342 1.00 95.56 96 ASN A N 1
ATOM 707 C CA . ASN A 1 96 ? 7.183 14.559 -18.275 1.00 95.56 96 ASN A CA 1
ATOM 708 C C . ASN A 1 96 ? 7.265 14.130 -19.733 1.00 95.56 96 ASN A C 1
ATOM 710 O O . ASN A 1 96 ? 6.497 14.652 -20.539 1.00 95.56 96 ASN A O 1
ATOM 714 N N . GLN A 1 97 ? 8.143 13.179 -20.056 1.00 95.62 97 GLN A N 1
ATOM 715 C CA . GLN A 1 97 ? 8.313 12.716 -21.433 1.00 95.62 97 GLN A CA 1
ATOM 716 C C . GLN A 1 97 ? 7.434 11.494 -21.711 1.00 95.62 97 GLN A C 1
ATOM 718 O O . GLN A 1 97 ? 6.439 11.600 -22.428 1.00 95.62 97 GLN A O 1
ATOM 723 N N . SER A 1 98 ? 7.743 10.354 -21.089 1.00 97.25 98 SER A N 1
ATOM 724 C CA . SER A 1 98 ? 7.171 9.055 -21.471 1.00 97.25 98 SER A CA 1
ATOM 725 C C . SER A 1 98 ? 5.645 9.009 -21.362 1.00 97.25 98 SER A C 1
ATOM 727 O O . SER A 1 98 ? 4.971 8.612 -22.307 1.00 97.25 98 SER A O 1
ATOM 729 N N . THR A 1 99 ? 5.074 9.456 -20.240 1.00 97.12 99 THR A N 1
ATOM 730 C CA . THR A 1 99 ? 3.620 9.328 -19.985 1.00 97.12 99 THR A CA 1
ATOM 731 C C . THR A 1 99 ? 2.751 10.285 -20.800 1.00 97.12 99 THR A C 1
ATOM 733 O O . THR A 1 99 ? 1.567 10.027 -21.007 1.00 97.12 99 THR A O 1
ATOM 736 N N . LYS A 1 100 ? 3.325 11.386 -21.298 1.00 96.56 100 LYS A N 1
ATOM 737 C CA . LYS A 1 100 ? 2.584 12.443 -22.006 1.00 96.56 100 LYS A CA 1
ATOM 738 C C . LYS A 1 100 ? 2.779 12.387 -23.516 1.00 96.56 100 LYS A C 1
ATOM 740 O O . LYS A 1 100 ? 2.025 13.033 -24.239 1.00 96.56 100 LYS A O 1
ATOM 745 N N . TYR A 1 101 ? 3.766 11.638 -24.008 1.00 96.81 101 TYR A N 1
ATOM 746 C CA . TYR A 1 101 ? 4.165 11.685 -25.414 1.00 96.81 101 TYR A CA 1
ATOM 747 C C . TYR A 1 101 ? 3.048 11.268 -26.376 1.00 96.81 101 TYR A C 1
ATOM 749 O O . TYR A 1 101 ? 2.819 11.947 -27.377 1.00 96.81 101 TYR A O 1
ATOM 757 N N . TRP A 1 102 ? 2.284 10.226 -26.038 1.00 95.94 102 TRP A N 1
ATOM 758 C CA . TRP A 1 102 ? 1.115 9.812 -26.821 1.00 95.94 102 TRP A CA 1
ATOM 759 C C . TRP A 1 102 ? 0.091 10.945 -26.971 1.00 95.94 102 TRP A C 1
ATOM 761 O O . TRP A 1 102 ? -0.361 11.244 -28.075 1.00 95.94 102 TRP A O 1
ATOM 771 N N . PHE A 1 103 ? -0.191 11.670 -25.887 1.00 96.44 103 PHE A N 1
ATOM 772 C CA . PHE A 1 103 ? -1.083 12.828 -25.916 1.00 96.44 103 PHE A CA 1
ATOM 773 C C . PHE A 1 103 ? -0.486 14.009 -26.704 1.00 96.44 103 PHE A C 1
ATOM 775 O O . PHE A 1 103 ? -1.159 14.604 -27.547 1.00 96.44 103 PHE A O 1
ATOM 782 N N . LEU A 1 104 ? 0.792 14.339 -26.481 1.00 96.44 104 LEU A N 1
ATOM 783 C CA . LEU A 1 104 ? 1.486 15.446 -27.157 1.00 96.44 104 LEU A CA 1
ATOM 784 C C . LEU A 1 104 ? 1.586 15.240 -28.672 1.00 96.44 104 LEU A C 1
ATOM 786 O O . LEU A 1 104 ? 1.490 16.199 -29.439 1.00 96.44 104 LEU A O 1
ATOM 790 N N . THR A 1 105 ? 1.738 13.991 -29.102 1.00 96.38 105 THR A N 1
ATOM 791 C CA . THR A 1 105 ? 1.776 13.610 -30.517 1.00 96.38 105 THR A CA 1
ATOM 792 C C . THR A 1 105 ? 0.386 13.418 -31.123 1.00 96.38 105 THR A C 1
ATOM 794 O O . THR A 1 105 ? 0.286 13.093 -32.303 1.00 96.38 105 THR A O 1
ATOM 797 N N . ARG A 1 106 ? -0.695 13.667 -30.365 1.00 96.75 106 ARG A N 1
ATOM 798 C CA . ARG A 1 106 ? -2.088 13.441 -30.789 1.00 96.75 106 ARG A CA 1
ATOM 799 C C . ARG A 1 106 ? -2.308 12.009 -31.267 1.00 96.75 106 ARG A C 1
ATOM 801 O O . ARG A 1 106 ? -2.776 11.786 -32.381 1.00 96.75 106 ARG A O 1
ATOM 808 N N . GLU A 1 107 ? -1.934 11.065 -30.415 1.00 95.50 107 GLU A N 1
ATOM 809 C CA . GLU A 1 107 ? -2.137 9.627 -30.599 1.00 95.50 107 GLU A CA 1
ATOM 810 C C . GLU A 1 107 ? -1.307 9.005 -31.737 1.00 95.50 107 GLU A C 1
ATOM 812 O O . GLU A 1 107 ? -1.551 7.871 -32.138 1.00 95.50 107 GLU A O 1
ATOM 817 N N . GLN A 1 108 ? -0.304 9.723 -32.257 1.00 95.62 108 GLN A N 1
ATOM 818 C CA . GLN A 1 108 ? 0.525 9.242 -33.368 1.00 95.62 108 GLN A CA 1
ATOM 819 C C . GLN A 1 108 ? 1.638 8.287 -32.927 1.00 95.62 108 GLN A C 1
ATOM 821 O O . GLN A 1 108 ? 2.071 7.463 -33.729 1.00 95.62 108 GLN A O 1
ATOM 826 N N . VAL A 1 109 ? 2.126 8.407 -31.687 1.00 95.38 109 VAL A N 1
ATOM 827 C CA . VAL A 1 109 ? 3.239 7.591 -31.182 1.00 95.38 109 VAL A CA 1
ATOM 828 C C . VAL A 1 109 ? 2.926 7.063 -29.785 1.00 95.38 109 VAL A C 1
ATOM 830 O O . VAL A 1 109 ? 2.659 7.835 -28.866 1.00 95.38 109 VAL A O 1
ATOM 833 N N . SER A 1 110 ? 2.972 5.743 -29.620 1.00 96.06 110 SER A N 1
ATOM 834 C CA . SER A 1 110 ? 2.888 5.055 -28.329 1.00 96.06 110 SER A CA 1
ATOM 835 C C . SER A 1 110 ? 4.252 4.993 -27.631 1.00 96.06 110 SER A C 1
ATOM 837 O O . SER A 1 110 ? 5.293 5.144 -28.271 1.00 96.06 110 SER A O 1
ATOM 839 N N . VAL A 1 111 ? 4.263 4.746 -26.318 1.00 98.19 111 VAL A N 1
ATOM 840 C CA . VAL A 1 111 ? 5.501 4.601 -25.530 1.00 98.19 111 VAL A CA 1
ATOM 841 C C . VAL A 1 111 ? 5.464 3.262 -24.784 1.00 98.19 111 VAL A C 1
ATOM 843 O O . VAL A 1 111 ? 5.117 3.239 -23.602 1.00 98.19 111 VAL A O 1
ATOM 846 N N . PRO A 1 112 ? 5.787 2.140 -25.459 1.00 98.25 112 PRO A N 1
ATOM 847 C CA . PRO A 1 112 ? 5.826 0.814 -24.843 1.00 98.25 112 PRO A CA 1
ATOM 848 C C . PRO A 1 112 ? 7.053 0.686 -23.933 1.00 98.25 112 PRO A C 1
ATOM 850 O O . PRO A 1 112 ? 8.135 0.309 -24.378 1.00 98.25 112 PRO A O 1
ATOM 853 N N . LEU A 1 113 ? 6.900 1.041 -22.661 1.00 98.56 113 LEU A N 1
ATOM 854 C CA . LEU A 1 113 ? 7.996 1.119 -21.696 1.00 98.56 113 LEU A CA 1
ATOM 855 C C . LEU A 1 113 ? 7.573 0.477 -20.379 1.00 98.56 113 LEU A C 1
ATOM 857 O O . LEU A 1 113 ? 6.632 0.939 -19.740 1.00 98.56 113 LEU A O 1
ATOM 861 N N . THR A 1 114 ? 8.305 -0.538 -19.928 1.00 98.81 114 THR A N 1
ATOM 862 C CA . THR A 1 114 ? 8.141 -1.091 -18.578 1.00 98.81 114 THR A CA 1
ATOM 863 C C . THR A 1 114 ? 9.344 -0.716 -17.728 1.00 98.81 114 THR A C 1
ATOM 865 O O . THR A 1 114 ? 10.472 -1.051 -18.073 1.00 98.81 114 THR A O 1
ATOM 868 N N . ILE A 1 115 ? 9.119 -0.050 -16.599 1.00 98.62 115 ILE A N 1
ATOM 869 C CA . ILE A 1 115 ? 10.152 0.173 -15.586 1.00 98.62 115 ILE A CA 1
ATOM 870 C C . ILE A 1 115 ? 9.812 -0.693 -14.382 1.00 98.62 115 ILE A C 1
ATOM 872 O O . ILE A 1 115 ? 8.775 -0.514 -13.742 1.00 98.62 115 ILE A O 1
ATOM 876 N N . ARG A 1 116 ? 10.699 -1.630 -14.078 1.00 98.31 116 ARG A N 1
ATOM 877 C CA . ARG A 1 116 ? 10.634 -2.507 -12.917 1.00 98.31 116 ARG A CA 1
ATOM 878 C C . ARG A 1 116 ? 11.464 -1.922 -11.787 1.00 98.31 116 ARG A C 1
ATOM 880 O O . ARG A 1 116 ? 12.533 -1.359 -12.030 1.00 98.31 116 ARG A O 1
ATOM 887 N N . SER A 1 117 ? 10.987 -2.055 -10.556 1.00 98.12 117 SER A N 1
ATOM 888 C CA . SER A 1 117 ? 11.759 -1.618 -9.398 1.00 98.12 117 SER A CA 1
ATOM 889 C C . SER A 1 117 ? 11.394 -2.355 -8.123 1.00 98.12 117 SER A C 1
ATOM 891 O O . SER A 1 117 ? 10.238 -2.721 -7.899 1.00 98.12 117 SER A O 1
ATOM 893 N N . VAL A 1 118 ? 12.396 -2.533 -7.266 1.00 97.50 118 VAL A N 1
ATOM 894 C CA . VAL A 1 118 ? 12.249 -3.248 -6.005 1.00 97.50 118 VAL A CA 1
ATOM 895 C C . VAL A 1 118 ? 11.827 -2.292 -4.886 1.00 97.50 118 VAL A C 1
ATOM 897 O O . VAL A 1 118 ? 12.511 -1.310 -4.600 1.00 97.50 118 VAL A O 1
ATOM 900 N N . VAL A 1 119 ? 10.720 -2.589 -4.205 1.00 97.88 119 VAL A N 1
ATOM 901 C CA . VAL A 1 119 ? 10.082 -1.702 -3.211 1.00 97.88 119 VAL A CA 1
ATOM 902 C C . VAL A 1 119 ? 9.831 -2.386 -1.870 1.00 97.88 119 VAL A C 1
ATOM 904 O O . VAL A 1 119 ? 9.935 -3.609 -1.750 1.00 97.88 119 VAL A O 1
ATOM 907 N N . GLY A 1 120 ? 9.506 -1.580 -0.861 1.00 96.44 120 GLY A N 1
ATOM 908 C CA . GLY A 1 120 ? 9.037 -2.054 0.439 1.00 96.44 120 GLY A CA 1
ATOM 909 C C . GLY A 1 120 ? 10.139 -2.450 1.416 1.00 96.44 120 GLY A C 1
ATOM 910 O O . GLY A 1 120 ? 11.315 -2.589 1.061 1.00 96.44 120 GLY A O 1
ATOM 911 N N . ALA A 1 121 ? 9.743 -2.595 2.668 1.00 95.44 121 ALA A N 1
ATOM 912 C CA . ALA A 1 121 ? 10.562 -2.749 3.855 1.00 95.44 121 ALA A CA 1
ATOM 913 C C . ALA A 1 121 ? 10.514 -4.193 4.398 1.00 95.44 121 ALA A C 1
ATOM 915 O O . ALA A 1 121 ? 10.185 -5.153 3.694 1.00 95.44 121 ALA A O 1
ATOM 916 N N . GLY A 1 122 ? 10.932 -4.380 5.655 1.00 91.50 122 GLY A N 1
ATOM 917 C CA . GLY A 1 122 ? 10.934 -5.678 6.348 1.00 91.50 122 GLY A CA 1
ATOM 918 C C . GLY A 1 122 ? 12.190 -6.509 6.080 1.00 91.50 122 GLY A C 1
ATOM 919 O O . GLY A 1 122 ? 12.277 -7.690 6.427 1.00 91.50 122 GLY A O 1
ATOM 920 N N . GLY A 1 123 ? 13.165 -5.921 5.390 1.00 90.94 123 GLY A N 1
ATOM 921 C CA . GLY A 1 123 ? 14.475 -6.507 5.126 1.00 90.94 123 GLY A CA 1
ATOM 922 C C . GLY A 1 123 ? 15.606 -5.823 5.885 1.00 90.94 123 GLY A C 1
ATOM 923 O O . GLY A 1 123 ? 16.758 -6.164 5.641 1.00 90.94 123 GLY A O 1
ATOM 924 N N . ARG A 1 124 ? 15.297 -4.877 6.789 1.00 93.00 124 ARG A N 1
ATOM 925 C CA . ARG A 1 124 ? 16.293 -4.088 7.530 1.00 93.00 124 ARG A CA 1
ATOM 926 C C . ARG A 1 124 ? 17.221 -3.291 6.602 1.00 93.00 124 ARG A C 1
ATOM 928 O O . ARG A 1 124 ? 18.402 -3.125 6.881 1.00 93.00 124 ARG A O 1
ATOM 935 N N . PHE A 1 125 ? 16.689 -2.775 5.493 1.00 92.56 125 PHE A N 1
ATOM 936 C CA . PHE A 1 125 ? 17.453 -1.985 4.516 1.00 92.56 125 PHE A CA 1
ATOM 937 C C . PHE A 1 125 ? 17.545 -0.488 4.883 1.00 92.56 125 PHE A C 1
ATOM 939 O O . PHE A 1 125 ? 18.246 0.285 4.229 1.00 92.56 125 PHE A O 1
ATOM 946 N N . GLY A 1 126 ? 16.879 -0.072 5.966 1.00 92.75 126 GLY A N 1
ATOM 947 C CA . GLY A 1 126 ? 16.902 1.302 6.468 1.00 92.75 126 GLY A CA 1
ATOM 948 C C . GLY A 1 126 ? 16.076 2.275 5.621 1.00 92.75 126 GLY A C 1
ATOM 949 O O . GLY A 1 126 ? 15.348 1.884 4.712 1.00 92.75 126 GLY A O 1
ATOM 950 N N . ALA A 1 127 ? 16.187 3.566 5.930 1.00 93.50 127 ALA A N 1
ATOM 951 C CA . ALA A 1 127 ? 15.253 4.593 5.460 1.00 93.50 127 ALA A CA 1
ATOM 952 C C . ALA A 1 127 ? 15.288 4.908 3.949 1.00 93.50 127 ALA A C 1
ATOM 954 O O . ALA A 1 127 ? 14.323 5.464 3.428 1.00 93.50 127 ALA A O 1
ATOM 955 N N . ILE A 1 128 ? 16.392 4.601 3.259 1.00 94.12 128 ILE A N 1
ATOM 956 C CA . ILE A 1 128 ? 16.645 5.013 1.861 1.00 94.12 128 ILE A CA 1
ATOM 957 C C . ILE A 1 128 ? 16.690 3.842 0.864 1.00 94.12 128 ILE A C 1
ATOM 959 O O . ILE A 1 128 ? 17.170 4.006 -0.250 1.00 94.12 128 ILE A O 1
ATOM 963 N N . HIS A 1 129 ? 16.232 2.662 1.283 1.00 96.19 129 HIS A N 1
ATOM 964 C CA . HIS A 1 129 ? 16.139 1.458 0.444 1.00 96.19 129 HIS A CA 1
ATOM 965 C C . HIS A 1 129 ? 14.880 0.646 0.772 1.00 96.19 129 HIS A C 1
ATOM 967 O O . HIS A 1 129 ? 14.864 -0.575 0.607 1.00 96.19 129 HIS A O 1
ATOM 973 N N . SER A 1 130 ? 13.847 1.284 1.325 1.00 96.19 130 SER A N 1
ATOM 974 C CA . SER A 1 130 ? 12.673 0.589 1.881 1.00 96.19 130 SER A CA 1
ATOM 975 C C . SER A 1 130 ? 11.349 1.283 1.563 1.00 96.19 130 SER A C 1
ATOM 977 O O . SER A 1 130 ? 10.306 0.833 2.026 1.00 96.19 130 SER A O 1
ATOM 979 N N . GLN A 1 131 ? 11.361 2.379 0.800 1.00 94.56 131 GLN A N 1
ATOM 980 C CA . GLN A 1 131 ? 10.158 3.178 0.576 1.00 94.56 131 GLN A CA 1
ATOM 981 C C . GLN A 1 131 ? 9.148 2.486 -0.350 1.00 94.56 131 GLN A C 1
ATOM 983 O O . GLN A 1 131 ? 9.480 1.612 -1.157 1.00 94.56 131 GLN A O 1
ATOM 988 N N . MET A 1 132 ? 7.899 2.946 -0.247 1.00 95.38 132 MET A N 1
ATOM 989 C CA . MET A 1 132 ? 6.799 2.615 -1.151 1.00 95.38 132 MET A CA 1
ATOM 990 C C . MET A 1 132 ? 6.446 3.846 -2.002 1.00 95.38 132 MET A C 1
ATOM 992 O O . MET A 1 132 ? 5.632 4.670 -1.584 1.00 95.38 132 MET A O 1
ATOM 996 N N . PRO A 1 133 ? 7.037 4.004 -3.201 1.00 95.31 133 PRO A N 1
ATOM 997 C CA . PRO A 1 133 ? 6.937 5.236 -3.988 1.00 95.31 133 PRO A CA 1
ATOM 998 C C . PRO A 1 133 ? 5.636 5.373 -4.801 1.00 95.31 133 PRO A C 1
ATOM 1000 O O . PRO A 1 133 ? 5.498 6.323 -5.569 1.00 95.31 133 PRO A O 1
ATOM 1003 N N . VAL A 1 134 ? 4.672 4.453 -4.652 1.00 96.44 134 VAL A N 1
ATOM 1004 C CA . VAL A 1 134 ? 3.403 4.410 -5.414 1.00 96.44 134 VAL A CA 1
ATOM 1005 C C . VAL A 1 134 ? 2.725 5.782 -5.467 1.00 96.44 134 VAL A C 1
ATOM 1007 O O . VAL A 1 134 ? 2.362 6.263 -6.544 1.00 96.44 134 VAL A O 1
ATOM 1010 N N . SER A 1 135 ? 2.603 6.441 -4.314 1.00 93.75 135 SER A N 1
ATOM 1011 C CA . SER A 1 135 ? 1.916 7.725 -4.174 1.00 93.75 135 SER A CA 1
ATOM 1012 C C . SER A 1 135 ? 2.520 8.859 -4.996 1.00 93.75 135 SER A C 1
ATOM 1014 O O . SER A 1 135 ? 1.784 9.739 -5.435 1.00 93.75 135 SER A O 1
ATOM 1016 N N . TRP A 1 136 ? 3.830 8.847 -5.262 1.00 95.50 136 TRP A N 1
ATOM 1017 C CA . TRP A 1 136 ? 4.462 9.874 -6.100 1.00 95.50 136 TRP A CA 1
ATOM 1018 C C . TRP A 1 136 ? 3.962 9.830 -7.546 1.00 95.50 136 TRP A C 1
ATOM 1020 O O . TRP A 1 136 ? 3.982 10.839 -8.248 1.00 95.50 136 TRP A O 1
ATOM 1030 N N . PHE A 1 137 ? 3.502 8.658 -7.985 1.00 96.62 137 PHE A N 1
ATOM 1031 C CA . PHE A 1 137 ? 3.163 8.378 -9.373 1.00 96.62 137 PHE A CA 1
ATOM 1032 C C . PHE A 1 137 ? 1.663 8.226 -9.623 1.00 96.62 137 PHE A C 1
ATOM 1034 O O . PHE A 1 137 ? 1.236 8.307 -10.775 1.00 96.62 137 PHE A O 1
ATOM 1041 N N . MET A 1 138 ? 0.845 8.049 -8.582 1.00 94.50 138 MET A N 1
ATOM 1042 C CA . MET A 1 138 ? -0.612 7.912 -8.719 1.00 94.50 138 MET A CA 1
ATOM 1043 C C . MET A 1 138 ? -1.266 9.069 -9.483 1.00 94.50 138 MET A C 1
ATOM 1045 O O . MET A 1 138 ? -2.189 8.851 -10.263 1.00 94.50 138 MET A O 1
ATOM 1049 N N . GLY A 1 139 ? -0.763 10.292 -9.304 1.00 94.88 139 GLY A N 1
ATOM 1050 C CA . GLY A 1 139 ? -1.318 11.497 -9.920 1.00 94.88 139 GLY A CA 1
ATOM 1051 C C . GLY A 1 139 ? -0.867 11.786 -11.359 1.00 94.88 139 GLY A C 1
ATOM 1052 O O . GLY A 1 139 ? -1.203 12.848 -11.863 1.00 94.88 139 GLY A O 1
ATOM 1053 N N . VAL A 1 140 ? -0.102 10.912 -12.032 1.00 96.69 140 VAL A N 1
ATOM 1054 C CA . VAL A 1 140 ? 0.585 11.193 -13.326 1.00 96.69 140 VAL A CA 1
ATOM 1055 C C . VAL A 1 140 ? -0.148 10.623 -14.562 1.00 96.69 140 VAL A C 1
ATOM 1057 O O . VAL A 1 140 ? 0.079 9.463 -14.897 1.00 96.69 140 VAL A O 1
ATOM 1060 N N . PRO A 1 141 ? -1.073 11.325 -15.242 1.00 95.44 141 PRO A N 1
ATOM 1061 C CA . PRO A 1 141 ? -1.888 10.732 -16.316 1.00 95.44 141 PRO A CA 1
ATOM 1062 C C . PRO A 1 141 ? -1.049 10.069 -17.415 1.00 95.44 141 PRO A C 1
ATOM 1064 O O . PRO A 1 141 ? 0.025 10.560 -17.743 1.00 95.44 141 PRO A O 1
ATOM 1067 N N . GLY A 1 142 ? -1.546 8.959 -17.971 1.00 94.75 142 GLY A N 1
ATOM 1068 C CA . GLY A 1 142 ? -0.827 8.164 -18.978 1.00 94.75 142 GLY A CA 1
ATOM 1069 C C . GLY A 1 142 ? 0.120 7.101 -18.406 1.00 94.75 142 GLY A C 1
ATOM 1070 O O . GLY A 1 142 ? 0.732 6.369 -19.174 1.00 94.75 142 GLY A O 1
ATOM 1071 N N . LEU A 1 143 ? 0.225 6.990 -17.077 1.00 97.62 143 LEU A N 1
ATOM 1072 C CA . LEU A 1 143 ? 1.005 5.956 -16.396 1.00 97.62 143 LEU A CA 1
ATOM 1073 C C . LEU A 1 143 ? 0.116 4.845 -15.826 1.00 97.62 143 LEU A C 1
ATOM 1075 O O . LEU A 1 143 ? -0.932 5.129 -15.239 1.00 97.62 143 LEU A O 1
ATOM 1079 N N . LYS A 1 144 ? 0.587 3.598 -15.912 1.00 98.50 144 LYS A N 1
ATOM 1080 C CA . LYS A 1 144 ? 0.034 2.450 -15.176 1.00 98.50 144 LYS A CA 1
ATOM 1081 C C . LYS A 1 144 ? 0.985 2.018 -14.063 1.00 98.50 144 LYS A C 1
ATOM 1083 O O . LYS A 1 144 ? 2.198 2.143 -14.209 1.00 98.50 144 LYS A O 1
ATOM 1088 N N . ILE A 1 145 ? 0.439 1.528 -12.952 1.00 98.69 145 ILE A N 1
ATOM 1089 C CA . ILE A 1 145 ? 1.212 1.073 -11.789 1.00 98.69 145 ILE A CA 1
ATOM 1090 C C . ILE A 1 145 ? 0.707 -0.301 -11.369 1.00 98.69 145 ILE A C 1
ATOM 1092 O O . ILE A 1 145 ? -0.482 -0.470 -11.098 1.00 98.69 145 ILE A O 1
ATOM 1096 N N . VAL A 1 146 ? 1.617 -1.263 -11.285 1.00 98.62 146 VAL A N 1
ATOM 1097 C CA . VAL A 1 146 ? 1.327 -2.676 -11.038 1.00 98.62 146 VAL A CA 1
ATOM 1098 C C . VAL A 1 146 ? 2.148 -3.163 -9.846 1.00 98.62 146 VAL A C 1
ATOM 1100 O O . VAL A 1 146 ? 3.311 -2.792 -9.710 1.00 98.62 146 VAL A O 1
ATOM 1103 N N . GLY A 1 147 ? 1.537 -3.971 -8.982 1.00 98.00 147 GLY A N 1
ATOM 1104 C CA . GLY A 1 147 ? 2.128 -4.487 -7.747 1.00 98.00 147 GLY A CA 1
ATOM 1105 C C . GLY A 1 147 ? 1.659 -5.919 -7.466 1.00 98.00 147 GLY A C 1
ATOM 1106 O O . GLY A 1 147 ? 0.718 -6.087 -6.692 1.00 98.00 147 GLY A O 1
ATOM 1107 N N . PRO A 1 148 ? 2.267 -6.945 -8.089 1.00 98.12 148 PRO A N 1
ATOM 1108 C CA . PRO A 1 148 ? 1.938 -8.356 -7.851 1.00 98.12 148 PRO A CA 1
ATOM 1109 C C . PRO A 1 148 ? 2.126 -8.796 -6.391 1.00 98.12 148 PRO A C 1
ATOM 1111 O O . PRO A 1 148 ? 3.062 -8.359 -5.716 1.00 98.12 148 PRO A O 1
ATOM 1114 N N . SER A 1 149 ? 1.295 -9.737 -5.934 1.00 98.06 149 SER A N 1
ATOM 1115 C CA . SER A 1 149 ? 1.386 -10.338 -4.595 1.00 98.06 149 SER A CA 1
ATOM 1116 C C . SER A 1 149 ? 1.836 -11.805 -4.601 1.00 98.06 149 SER A C 1
ATOM 1118 O O . SER A 1 149 ? 2.428 -12.258 -3.622 1.00 98.06 149 SER A O 1
ATOM 1120 N N . THR A 1 150 ? 1.628 -12.543 -5.697 1.00 97.88 150 THR A N 1
ATOM 1121 C CA . THR A 1 150 ? 1.978 -13.971 -5.822 1.00 97.88 150 THR A CA 1
ATOM 1122 C C . THR A 1 150 ? 2.927 -14.244 -6.998 1.00 97.88 150 THR A C 1
ATOM 1124 O O . THR A 1 150 ? 3.026 -13.423 -7.911 1.00 97.88 150 THR A O 1
ATOM 1127 N N . PRO A 1 151 ? 3.614 -15.404 -7.050 1.00 97.75 151 PRO A N 1
ATOM 1128 C CA . PRO A 1 151 ? 4.388 -15.804 -8.232 1.00 97.75 151 PRO A CA 1
ATOM 1129 C C . PRO A 1 151 ? 3.556 -15.876 -9.523 1.00 97.75 151 PRO A C 1
ATOM 1131 O O . PRO A 1 151 ? 4.051 -15.497 -10.586 1.00 97.75 151 PRO A O 1
ATOM 1134 N N . ALA A 1 152 ? 2.290 -16.309 -9.446 1.00 96.62 152 ALA A N 1
ATOM 1135 C CA . ALA A 1 152 ? 1.384 -16.312 -10.597 1.00 96.62 152 ALA A CA 1
ATOM 1136 C C . ALA A 1 152 ? 1.134 -14.886 -11.104 1.00 96.62 152 ALA A C 1
ATOM 1138 O O . ALA A 1 152 ? 1.305 -14.611 -12.292 1.00 96.62 152 ALA A O 1
ATOM 1139 N N . ASP A 1 153 ? 0.822 -13.961 -10.192 1.00 97.00 153 ASP A N 1
ATOM 1140 C CA . ASP A 1 153 ? 0.628 -12.547 -10.517 1.00 97.00 153 ASP A CA 1
ATOM 1141 C C . ASP A 1 153 ? 1.887 -11.912 -11.082 1.00 97.00 153 ASP A C 1
ATOM 1143 O O . ASP A 1 153 ? 1.820 -11.212 -12.088 1.00 97.00 153 ASP A O 1
ATOM 1147 N N . ALA A 1 154 ? 3.039 -12.183 -10.468 1.00 97.94 154 ALA A N 1
ATOM 1148 C CA . ALA A 1 154 ? 4.328 -11.667 -10.898 1.00 97.94 154 ALA A CA 1
ATOM 1149 C C . ALA A 1 154 ? 4.587 -11.990 -12.370 1.00 97.94 154 ALA A C 1
ATOM 1151 O O . ALA A 1 154 ? 4.884 -11.092 -13.157 1.00 97.94 154 ALA A O 1
ATOM 1152 N N . LYS A 1 155 ? 4.399 -13.257 -12.762 1.00 97.94 155 LYS A N 1
ATOM 1153 C CA . LYS A 1 155 ? 4.577 -13.671 -14.154 1.00 97.94 155 LYS A CA 1
ATOM 1154 C C . LYS A 1 155 ? 3.506 -13.072 -15.062 1.00 97.94 155 LYS A C 1
ATOM 1156 O O . LYS A 1 155 ? 3.828 -12.452 -16.074 1.00 97.94 155 LYS A O 1
ATOM 1161 N N . ALA A 1 156 ? 2.234 -13.250 -14.713 1.00 97.50 156 ALA A N 1
ATOM 1162 C CA . ALA A 1 156 ? 1.116 -12.890 -15.575 1.00 97.50 156 ALA A CA 1
ATOM 1163 C C . ALA A 1 156 ? 1.021 -11.374 -15.817 1.00 97.50 156 ALA A C 1
ATOM 1165 O O . ALA A 1 156 ? 0.780 -10.941 -16.948 1.00 97.50 156 ALA A O 1
ATOM 1166 N N . LEU A 1 157 ? 1.236 -10.567 -14.775 1.00 98.44 157 LEU A N 1
ATOM 1167 C CA . LEU A 1 157 ? 1.173 -9.109 -14.845 1.00 98.44 157 LEU A CA 1
ATOM 1168 C C . LEU A 1 157 ? 2.434 -8.503 -15.466 1.00 98.44 157 LEU A C 1
ATOM 1170 O O . LEU A 1 157 ? 2.315 -7.500 -16.165 1.00 98.44 157 LEU A O 1
ATOM 1174 N N . LEU A 1 158 ? 3.623 -9.094 -15.275 1.00 98.69 158 LEU A N 1
ATOM 1175 C CA . LEU A 1 158 ? 4.830 -8.580 -15.929 1.00 98.69 158 LEU A CA 1
ATOM 1176 C C . LEU A 1 158 ? 4.756 -8.773 -17.446 1.00 98.69 158 LEU A C 1
ATOM 1178 O O . LEU A 1 158 ? 5.039 -7.845 -18.200 1.00 98.69 158 LEU A O 1
ATOM 1182 N N . LYS A 1 159 ? 4.286 -9.938 -17.906 1.00 98.50 159 LYS A N 1
ATOM 1183 C CA . LYS A 1 159 ? 4.018 -10.168 -19.334 1.00 98.50 159 LYS A CA 1
ATOM 1184 C C . LYS A 1 159 ? 3.018 -9.149 -19.878 1.00 98.50 159 LYS A C 1
ATOM 1186 O O . LYS A 1 159 ? 3.222 -8.594 -20.952 1.00 98.50 159 LYS A O 1
ATOM 1191 N N . ALA A 1 160 ? 1.953 -8.867 -19.127 1.00 98.31 160 ALA A N 1
ATOM 1192 C CA . ALA A 1 160 ? 0.971 -7.854 -19.505 1.00 98.31 160 ALA A CA 1
ATOM 1193 C C . ALA A 1 160 ? 1.576 -6.441 -19.574 1.00 98.31 160 ALA A C 1
ATOM 1195 O O . ALA A 1 160 ? 1.298 -5.719 -20.526 1.00 98.31 160 ALA A O 1
ATOM 1196 N N . ALA A 1 161 ? 2.438 -6.071 -18.622 1.00 98.56 161 ALA A N 1
ATOM 1197 C CA . ALA A 1 161 ? 3.141 -4.789 -18.607 1.00 98.56 161 ALA A CA 1
ATOM 1198 C C . ALA A 1 161 ? 4.061 -4.618 -19.825 1.00 98.56 161 ALA A C 1
ATOM 1200 O O . ALA A 1 161 ? 3.974 -3.610 -20.519 1.00 98.56 161 ALA A O 1
ATOM 1201 N N . ILE A 1 162 ? 4.871 -5.634 -20.144 1.00 98.69 162 ILE A N 1
ATOM 1202 C CA . ILE A 1 162 ? 5.799 -5.607 -21.289 1.00 98.69 162 ILE A CA 1
ATOM 1203 C C . ILE A 1 162 ? 5.043 -5.495 -22.619 1.00 98.69 162 ILE A C 1
ATOM 1205 O O . ILE A 1 162 ? 5.508 -4.844 -23.560 1.00 98.69 162 ILE A O 1
ATOM 1209 N N . ARG A 1 163 ? 3.855 -6.100 -22.702 1.00 98.06 163 ARG A N 1
ATOM 1210 C CA . ARG A 1 163 ? 2.973 -6.056 -23.879 1.00 98.06 163 ARG A CA 1
ATOM 1211 C C . ARG A 1 163 ? 2.135 -4.783 -23.978 1.00 98.06 163 ARG A C 1
ATOM 1213 O O . ARG A 1 163 ? 1.546 -4.546 -25.028 1.00 98.06 163 ARG A O 1
ATOM 1220 N N . ASP A 1 164 ? 2.088 -3.956 -22.938 1.00 97.94 164 ASP A N 1
ATOM 1221 C CA . ASP A 1 164 ? 1.332 -2.707 -22.955 1.00 97.94 164 ASP A CA 1
ATOM 1222 C C . ASP A 1 164 ? 2.046 -1.635 -23.789 1.00 97.94 164 ASP A C 1
ATOM 1224 O O . ASP A 1 164 ? 3.262 -1.472 -23.720 1.00 97.94 164 ASP A O 1
ATOM 1228 N N . ASP A 1 165 ? 1.297 -0.887 -24.595 1.00 97.00 165 ASP A N 1
ATOM 1229 C CA . ASP A 1 165 ? 1.849 0.184 -25.437 1.00 97.00 165 ASP A CA 1
ATOM 1230 C C . ASP A 1 165 ? 2.004 1.529 -24.701 1.00 97.00 165 ASP A C 1
ATOM 1232 O O . ASP A 1 165 ? 2.309 2.556 -25.313 1.00 97.00 165 ASP A O 1
ATOM 1236 N N . ASN A 1 166 ? 1.805 1.533 -23.381 1.00 95.62 166 ASN A N 1
ATOM 1237 C CA . ASN A 1 166 ? 1.945 2.702 -22.518 1.00 95.62 166 ASN A CA 1
ATOM 1238 C C . ASN A 1 166 ? 3.033 2.476 -21.461 1.00 95.62 166 ASN A C 1
ATOM 1240 O O . ASN A 1 166 ? 3.365 1.330 -21.156 1.00 95.62 166 ASN A O 1
ATOM 1244 N N . PRO A 1 167 ? 3.541 3.547 -20.829 1.00 98.31 167 PRO A N 1
ATOM 1245 C CA . PRO A 1 167 ? 4.454 3.411 -19.708 1.00 98.31 167 PRO A CA 1
ATOM 1246 C C . PRO A 1 167 ? 3.811 2.679 -18.520 1.00 98.31 167 PRO A C 1
ATOM 1248 O O . PRO A 1 167 ? 2.733 3.058 -18.044 1.00 98.31 167 PRO A O 1
ATOM 1251 N N . VAL A 1 168 ? 4.508 1.667 -18.004 1.00 98.81 168 VAL A N 1
ATOM 1252 C CA . VAL A 1 168 ? 4.109 0.880 -16.832 1.00 98.81 168 VAL A CA 1
ATOM 1253 C C . VAL A 1 168 ? 5.224 0.894 -15.788 1.00 98.81 168 VAL A C 1
ATOM 1255 O O . VAL A 1 168 ? 6.358 0.515 -16.078 1.00 98.81 168 VAL A O 1
ATOM 1258 N N . LEU A 1 169 ? 4.897 1.297 -14.558 1.00 98.75 169 LEU A N 1
ATOM 1259 C CA . LEU A 1 169 ? 5.710 1.005 -13.379 1.00 98.75 169 LEU A CA 1
ATOM 1260 C C . LEU A 1 169 ? 5.301 -0.351 -12.810 1.00 98.75 169 LEU A C 1
ATOM 1262 O O . LEU A 1 169 ? 4.134 -0.563 -12.477 1.00 98.75 169 LEU A O 1
ATOM 1266 N N . PHE A 1 170 ? 6.267 -1.247 -12.671 1.00 98.81 170 PHE A N 1
ATOM 1267 C CA . PHE A 1 170 ? 6.078 -2.582 -12.128 1.00 98.81 170 PHE A CA 1
ATOM 1268 C C . PHE A 1 170 ? 6.867 -2.722 -10.824 1.00 98.81 170 PHE A C 1
ATOM 1270 O O . PHE A 1 170 ? 8.098 -2.748 -10.820 1.00 98.81 170 PHE A O 1
ATOM 1277 N N . PHE A 1 171 ? 6.154 -2.764 -9.703 1.00 98.75 171 PHE A N 1
ATOM 1278 C CA . PHE A 1 171 ? 6.747 -2.788 -8.374 1.00 98.75 171 PHE A CA 1
ATOM 1279 C C . PHE A 1 171 ? 6.860 -4.206 -7.825 1.00 98.75 171 PHE A C 1
ATOM 1281 O O . PHE A 1 171 ? 5.871 -4.920 -7.688 1.00 98.75 171 PHE A O 1
ATOM 1288 N N . GLU A 1 172 ? 8.078 -4.589 -7.455 1.00 98.44 172 GLU A N 1
ATOM 1289 C CA . GLU A 1 172 ? 8.398 -5.902 -6.903 1.00 98.44 172 GLU A CA 1
ATOM 1290 C C . GLU A 1 172 ? 8.730 -5.765 -5.420 1.00 98.44 172 GLU A C 1
ATOM 1292 O O . GLU A 1 172 ? 9.719 -5.140 -5.036 1.00 98.44 172 GLU A O 1
ATOM 1297 N N . HIS A 1 173 ? 7.898 -6.337 -4.554 1.00 98.19 173 HIS A N 1
ATOM 1298 C CA . HIS A 1 173 ? 8.127 -6.240 -3.119 1.00 98.19 173 HIS A CA 1
ATOM 1299 C C . HIS A 1 173 ? 9.229 -7.208 -2.665 1.00 98.19 173 HIS A C 1
ATOM 1301 O O . HIS A 1 173 ? 9.108 -8.422 -2.840 1.00 98.19 173 HIS A O 1
ATOM 1307 N N . LYS A 1 174 ? 10.284 -6.708 -2.001 1.00 94.94 174 LYS A N 1
ATOM 1308 C CA . LYS A 1 174 ? 11.518 -7.496 -1.733 1.00 94.94 174 LYS A CA 1
ATOM 1309 C C . LYS A 1 174 ? 11.249 -8.772 -0.940 1.00 94.94 174 LYS A C 1
ATOM 1311 O O . LYS A 1 174 ? 11.876 -9.807 -1.159 1.00 94.94 174 LYS A O 1
ATOM 1316 N N . ARG A 1 175 ? 10.299 -8.693 -0.004 1.00 96.06 175 ARG A N 1
ATOM 1317 C CA . ARG A 1 175 ? 9.901 -9.813 0.865 1.00 96.06 175 ARG A CA 1
ATOM 1318 C C . ARG A 1 175 ? 9.188 -10.948 0.137 1.00 96.06 175 ARG A C 1
ATOM 1320 O O . ARG A 1 175 ? 9.103 -12.032 0.699 1.00 96.06 175 ARG A O 1
ATOM 1327 N N . LEU A 1 176 ? 8.717 -10.721 -1.088 1.00 97.88 176 LEU A N 1
ATOM 1328 C CA . LEU A 1 176 ? 8.033 -11.741 -1.877 1.00 97.88 176 LEU A CA 1
ATOM 1329 C C . LEU A 1 176 ? 8.997 -12.593 -2.704 1.00 97.88 176 LEU A C 1
ATOM 1331 O O . LEU A 1 176 ? 8.633 -13.694 -3.082 1.00 97.88 176 LEU A O 1
ATOM 1335 N N . TYR A 1 177 ? 10.247 -12.176 -2.938 1.00 97.69 177 TYR A N 1
ATOM 1336 C CA . TYR A 1 177 ? 11.142 -12.881 -3.869 1.00 97.69 177 TYR A CA 1
ATOM 1337 C C . TYR A 1 177 ? 11.432 -14.353 -3.549 1.00 97.69 177 TYR A C 1
ATOM 1339 O O . TYR A 1 177 ? 11.783 -15.114 -4.453 1.00 97.69 177 TYR A O 1
ATOM 1347 N N . SER A 1 178 ? 11.371 -14.748 -2.277 1.00 96.88 178 SER A N 1
ATOM 1348 C CA . SER A 1 178 ? 11.546 -16.139 -1.834 1.00 96.88 178 SER A CA 1
ATOM 1349 C C . SER A 1 178 ? 10.233 -16.908 -1.690 1.00 96.88 178 SER A C 1
ATOM 1351 O O . SER A 1 178 ? 10.276 -18.092 -1.382 1.00 96.88 178 SER A O 1
ATOM 1353 N N . MET A 1 179 ? 9.086 -16.253 -1.871 1.00 97.12 179 MET A N 1
ATOM 1354 C CA . MET A 1 179 ? 7.784 -16.906 -1.822 1.00 97.12 179 MET A CA 1
ATOM 1355 C C . MET A 1 179 ? 7.649 -17.866 -2.992 1.00 97.12 179 MET A C 1
ATOM 1357 O O . MET A 1 179 ? 7.876 -17.475 -4.135 1.00 97.12 179 MET A O 1
ATOM 1361 N N . GLU A 1 180 ? 7.255 -19.098 -2.706 1.00 97.62 180 GLU A N 1
ATOM 1362 C CA . GLU A 1 180 ? 6.944 -20.097 -3.720 1.00 97.62 180 GLU A CA 1
ATOM 1363 C C . GLU A 1 180 ? 5.442 -20.136 -3.989 1.00 97.62 180 GLU A C 1
ATOM 1365 O O . GLU A 1 180 ? 4.627 -19.897 -3.101 1.00 97.62 180 GLU A O 1
ATOM 1370 N N . GLY A 1 181 ? 5.074 -20.436 -5.227 1.00 96.31 181 GLY A N 1
ATOM 1371 C CA . GLY A 1 181 ? 3.681 -20.496 -5.641 1.00 96.31 181 GLY A CA 1
ATOM 1372 C C . GLY A 1 181 ? 3.545 -21.177 -6.989 1.00 96.31 181 GLY A C 1
ATOM 1373 O O . GLY A 1 181 ? 4.498 -21.238 -7.770 1.00 96.31 181 GLY A O 1
ATOM 1374 N N . GLU A 1 182 ? 2.366 -21.732 -7.246 1.00 94.75 182 GLU A N 1
ATOM 1375 C CA . GLU A 1 182 ? 2.049 -22.302 -8.550 1.00 94.75 182 GLU A CA 1
ATOM 1376 C C . GLU A 1 182 ? 1.911 -21.192 -9.586 1.00 94.75 182 GLU A C 1
ATOM 1378 O O . GLU A 1 182 ? 1.305 -20.157 -9.325 1.00 94.75 182 GLU A O 1
ATOM 1383 N N . VAL A 1 183 ? 2.482 -21.415 -10.766 1.00 91.00 183 VAL A N 1
ATOM 1384 C CA . VAL A 1 183 ? 2.453 -20.442 -11.855 1.00 91.00 183 VAL A CA 1
ATOM 1385 C C . VAL A 1 183 ? 1.808 -21.057 -13.092 1.00 91.00 183 VAL A C 1
ATOM 1387 O O . VAL A 1 183 ? 2.170 -22.161 -13.526 1.00 91.00 183 VAL A O 1
ATOM 1390 N N . ASP A 1 184 ? 0.853 -20.324 -13.663 1.00 78.56 184 ASP A N 1
ATOM 1391 C CA . ASP A 1 184 ? 0.302 -20.584 -14.988 1.00 78.56 184 ASP A CA 1
ATOM 1392 C C . ASP A 1 184 ? 1.026 -19.754 -16.072 1.00 78.56 184 ASP A C 1
ATOM 1394 O O . ASP A 1 184 ? 1.899 -18.933 -15.792 1.00 78.56 184 ASP A O 1
ATOM 1398 N N . GLY A 1 185 ? 0.757 -20.045 -17.346 1.00 66.69 185 GLY A N 1
ATOM 1399 C CA . GLY A 1 185 ? 1.444 -19.395 -18.471 1.00 66.69 185 GLY A CA 1
ATOM 1400 C C . GLY A 1 185 ? 0.740 -18.158 -19.041 1.00 66.69 185 GLY A C 1
ATOM 1401 O O . GLY A 1 185 ? 1.276 -17.544 -19.974 1.00 66.69 185 GLY A O 1
ATOM 1402 N N . ALA A 1 186 ? -0.460 -17.818 -18.562 1.00 77.00 186 ALA A N 1
ATOM 1403 C CA . ALA A 1 186 ? -1.302 -16.806 -19.190 1.00 77.00 186 ALA A CA 1
ATOM 1404 C C . ALA A 1 186 ? -0.907 -15.391 -18.743 1.00 77.00 186 ALA A C 1
ATOM 1406 O O . ALA A 1 186 ? -0.460 -15.171 -17.624 1.00 77.00 186 ALA A O 1
ATOM 1407 N N . ALA A 1 187 ? -1.055 -14.410 -19.637 1.00 78.38 187 ALA A N 1
ATOM 1408 C CA . ALA A 1 187 ? -0.934 -13.008 -19.246 1.00 78.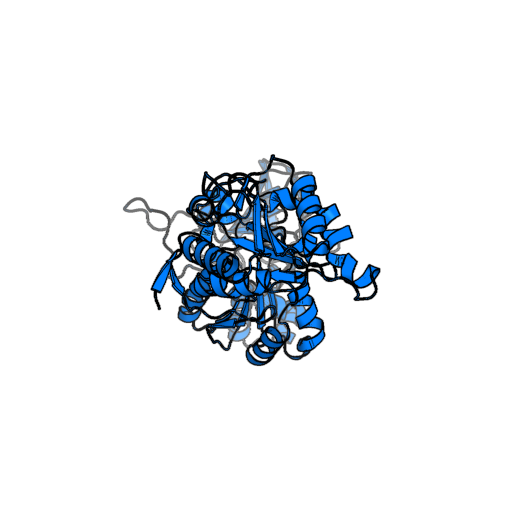38 187 ALA A CA 1
ATOM 1409 C C . ALA A 1 187 ? -2.236 -12.559 -18.568 1.00 78.38 187 ALA A C 1
ATOM 1411 O O . ALA A 1 187 ? -3.323 -12.905 -19.033 1.00 78.38 187 ALA A O 1
ATOM 1412 N N . ALA A 1 188 ? -2.116 -11.779 -17.496 1.00 89.50 188 ALA A N 1
ATOM 1413 C CA . ALA A 1 188 ? -3.256 -11.177 -16.812 1.00 89.50 188 ALA A CA 1
ATOM 1414 C C . ALA A 1 188 ? -3.677 -9.870 -17.502 1.00 89.50 188 ALA A C 1
ATOM 1416 O O . ALA A 1 188 ? -2.962 -9.336 -18.352 1.00 89.50 188 ALA A O 1
ATOM 1417 N N . ARG A 1 189 ? -4.837 -9.330 -17.129 1.00 94.06 189 ARG A N 1
ATOM 1418 C CA . ARG A 1 189 ? -5.259 -7.994 -17.550 1.00 94.06 189 ARG A CA 1
ATOM 1419 C C . ARG A 1 189 ? -4.890 -6.973 -16.477 1.00 94.06 189 ARG A C 1
ATOM 1421 O O . ARG A 1 189 ? -5.155 -7.175 -15.297 1.00 94.06 189 ARG A O 1
ATOM 1428 N N . LEU A 1 190 ? -4.255 -5.880 -16.898 1.00 97.62 190 LEU A N 1
ATOM 1429 C CA . LEU A 1 190 ? -3.960 -4.755 -16.011 1.00 97.62 190 LEU A CA 1
ATOM 1430 C C . LEU A 1 190 ? -5.259 -4.013 -15.667 1.00 97.62 190 LEU A C 1
ATOM 1432 O O . LEU A 1 190 ? -6.100 -3.803 -16.543 1.00 97.62 190 LEU A O 1
ATOM 1436 N N . GLY A 1 191 ? -5.384 -3.578 -14.416 1.00 97.19 191 GLY A N 1
ATOM 1437 C CA . GLY A 1 191 ? -6.565 -2.883 -13.897 1.00 97.19 191 GLY A CA 1
ATOM 1438 C C . GLY A 1 191 ? -7.668 -3.801 -13.368 1.00 97.19 191 GLY A C 1
ATOM 1439 O O . GLY A 1 191 ? -8.777 -3.319 -13.185 1.00 97.19 191 GLY A O 1
ATOM 1440 N N . GLU A 1 192 ? -7.389 -5.090 -13.151 1.00 97.69 192 GLU A N 1
ATOM 1441 C CA . GLU A 1 192 ? -8.327 -6.046 -12.545 1.00 97.69 192 GLU A CA 1
ATOM 1442 C C . GLU A 1 192 ? -7.801 -6.521 -11.185 1.00 97.69 192 GLU A C 1
ATOM 1444 O O . GLU A 1 192 ? -6.698 -7.077 -11.101 1.00 97.69 192 GLU A O 1
ATOM 1449 N N . ALA A 1 193 ? -8.598 -6.310 -10.136 1.00 98.31 193 ALA A N 1
ATOM 1450 C CA . ALA A 1 193 ? -8.333 -6.827 -8.798 1.00 98.31 193 ALA A CA 1
ATOM 1451 C C . ALA A 1 193 ? -8.756 -8.301 -8.675 1.00 98.31 193 ALA A C 1
ATOM 1453 O O . ALA A 1 193 ? -9.443 -8.854 -9.536 1.00 98.31 193 ALA A O 1
ATOM 1454 N N . ALA A 1 194 ? -8.349 -8.949 -7.587 1.00 97.94 194 ALA A N 1
ATOM 1455 C CA . ALA A 1 194 ? -8.778 -10.295 -7.233 1.00 97.94 194 ALA A CA 1
ATOM 1456 C C . ALA A 1 194 ? -9.337 -10.324 -5.808 1.00 97.94 194 ALA A C 1
ATOM 1458 O O . ALA A 1 194 ? -8.689 -9.863 -4.870 1.00 97.94 194 ALA A O 1
ATOM 1459 N N . VAL A 1 195 ? -10.516 -10.924 -5.639 1.00 98.62 195 VAL A N 1
ATOM 1460 C CA . VAL A 1 195 ? -10.991 -11.361 -4.321 1.00 98.62 195 VAL A CA 1
ATOM 1461 C C . VAL A 1 195 ? -10.231 -12.640 -3.981 1.00 98.62 195 VAL A C 1
ATOM 1463 O O . VAL A 1 195 ? -10.483 -13.696 -4.559 1.00 98.62 195 VAL A O 1
ATOM 1466 N N . VAL A 1 196 ? -9.245 -12.534 -3.092 1.00 98.19 196 VAL A N 1
ATOM 1467 C CA . VAL A 1 196 ? -8.371 -13.657 -2.704 1.00 98.19 196 VAL A CA 1
ATOM 1468 C C . VAL A 1 196 ? -8.919 -14.434 -1.507 1.00 98.19 196 VAL A C 1
ATOM 1470 O O . VAL A 1 196 ? -8.482 -15.551 -1.238 1.00 98.19 196 VAL A O 1
ATOM 1473 N N . ARG A 1 197 ? -9.908 -13.864 -0.812 1.00 98.56 197 ARG A N 1
ATOM 1474 C CA . ARG A 1 197 ? -10.702 -14.518 0.230 1.00 98.56 197 ARG A CA 1
ATOM 1475 C C . ARG A 1 197 ? -12.094 -13.902 0.264 1.00 98.56 197 ARG A C 1
ATOM 1477 O O . ARG A 1 197 ? -12.206 -12.687 0.364 1.00 98.56 197 ARG A O 1
ATOM 1484 N N . GLU A 1 198 ? -13.125 -14.737 0.230 1.00 98.50 198 GLU A N 1
ATOM 1485 C CA . GLU A 1 198 ? -14.514 -14.305 0.417 1.00 98.50 198 GLU A CA 1
ATOM 1486 C C . GLU A 1 198 ? -14.812 -14.031 1.896 1.00 98.50 198 GLU A C 1
ATOM 1488 O O . GLU A 1 198 ? -14.372 -14.775 2.776 1.00 98.50 198 GLU A O 1
ATOM 1493 N N . GLY A 1 199 ? -15.626 -13.010 2.157 1.00 97.69 199 GLY A N 1
ATOM 1494 C CA . GLY A 1 199 ? -16.136 -12.695 3.492 1.00 97.69 199 GLY A CA 1
ATOM 1495 C C . GLY A 1 199 ? -17.384 -11.815 3.456 1.00 97.69 199 GLY A C 1
ATOM 1496 O O . GLY A 1 199 ? -17.841 -11.432 2.376 1.00 97.69 199 GLY A O 1
ATOM 1497 N N . ASN A 1 200 ? -17.969 -11.531 4.624 1.00 96.06 200 ASN A N 1
ATOM 1498 C CA . ASN A 1 200 ? -19.259 -10.827 4.716 1.00 96.06 200 ASN A CA 1
ATOM 1499 C C . ASN A 1 200 ? -19.314 -9.674 5.727 1.00 96.06 200 ASN A C 1
ATOM 1501 O O . ASN A 1 200 ? -20.259 -8.898 5.657 1.00 96.06 200 ASN A O 1
ATOM 1505 N N . ASP A 1 201 ? -18.338 -9.525 6.623 1.00 95.00 201 ASP A N 1
ATOM 1506 C CA . ASP A 1 201 ? -18.390 -8.516 7.691 1.00 95.00 201 ASP A CA 1
ATOM 1507 C C . ASP A 1 201 ? -17.499 -7.298 7.409 1.00 95.00 201 ASP A C 1
ATOM 1509 O O . ASP A 1 201 ? -17.830 -6.182 7.805 1.00 95.00 201 ASP A O 1
ATOM 1513 N N . ILE A 1 202 ? -16.350 -7.491 6.749 1.00 97.38 202 ILE A N 1
ATOM 1514 C CA . ILE A 1 202 ? -15.390 -6.417 6.444 1.00 97.38 202 ILE A CA 1
ATOM 1515 C C . ILE A 1 202 ? -14.785 -6.636 5.057 1.00 97.38 202 ILE A C 1
ATOM 1517 O O . ILE A 1 202 ? -14.299 -7.724 4.765 1.00 97.38 202 ILE A O 1
ATOM 1521 N N . THR A 1 203 ? -14.753 -5.592 4.228 1.00 98.69 203 THR A N 1
ATOM 1522 C CA . THR A 1 203 ? -13.926 -5.539 3.014 1.00 98.69 203 THR A CA 1
ATOM 1523 C C . THR A 1 203 ? -12.533 -5.027 3.359 1.00 98.69 203 THR A C 1
ATOM 1525 O O . THR A 1 203 ? -12.374 -3.878 3.768 1.00 98.69 203 THR A O 1
ATOM 1528 N N . LEU A 1 204 ? -11.504 -5.838 3.146 1.00 98.69 204 LEU A N 1
ATOM 1529 C CA . LEU A 1 204 ? -10.106 -5.456 3.286 1.00 98.69 204 LEU A CA 1
ATOM 1530 C C . LEU A 1 204 ? -9.465 -5.329 1.904 1.00 98.69 204 LEU A C 1
ATOM 1532 O O . LEU A 1 204 ? -9.359 -6.305 1.169 1.00 98.69 204 LEU A O 1
ATOM 1536 N N . VAL A 1 205 ? -9.003 -4.129 1.558 1.00 98.81 205 VAL A N 1
ATOM 1537 C CA . VAL A 1 205 ? -8.345 -3.836 0.277 1.00 98.81 205 VAL A CA 1
ATOM 1538 C C . VAL A 1 205 ? -6.851 -3.633 0.487 1.00 98.81 205 VAL A C 1
ATOM 1540 O O . VAL A 1 205 ? -6.442 -2.810 1.308 1.00 98.81 205 VAL A O 1
ATOM 1543 N N . THR A 1 206 ? -6.020 -4.350 -0.264 1.00 98.75 206 THR A N 1
ATOM 1544 C CA . THR A 1 206 ? -4.563 -4.236 -0.157 1.00 98.75 206 THR A CA 1
ATOM 1545 C C . THR A 1 206 ? -3.844 -4.627 -1.458 1.00 98.75 206 THR A C 1
ATOM 1547 O O . THR A 1 206 ? -4.486 -4.863 -2.479 1.00 98.75 206 THR A O 1
ATOM 1550 N N . ALA A 1 207 ? -2.509 -4.626 -1.459 1.00 98.25 207 ALA A N 1
ATOM 1551 C CA . ALA A 1 207 ? -1.679 -5.027 -2.595 1.00 98.25 207 ALA A CA 1
ATOM 1552 C C . ALA A 1 207 ? -0.309 -5.551 -2.137 1.00 98.25 207 ALA A C 1
ATOM 1554 O O . ALA A 1 207 ? 0.150 -5.256 -1.029 1.00 98.25 207 ALA A O 1
ATOM 1555 N N . MET A 1 208 ? 0.387 -6.268 -3.027 1.00 98.06 208 MET A N 1
ATOM 1556 C CA . MET A 1 208 ? 1.748 -6.779 -2.801 1.00 98.06 208 MET A CA 1
ATOM 1557 C C . MET A 1 208 ? 1.861 -7.594 -1.498 1.00 98.06 208 MET A C 1
ATOM 1559 O O . MET A 1 208 ? 1.050 -8.480 -1.245 1.00 98.06 208 MET A O 1
ATOM 1563 N N . LYS A 1 209 ? 2.883 -7.342 -0.667 1.00 97.50 209 LYS A N 1
ATOM 1564 C CA . LYS A 1 209 ? 3.173 -8.143 0.529 1.00 97.50 209 LYS A CA 1
ATOM 1565 C C . LYS A 1 209 ? 2.059 -8.085 1.569 1.00 97.50 209 LYS A C 1
ATOM 1567 O O . LYS A 1 209 ? 1.796 -9.101 2.206 1.00 97.50 209 LYS A O 1
ATOM 1572 N N . SER A 1 210 ? 1.379 -6.947 1.686 1.00 97.94 210 SER A N 1
ATOM 1573 C CA . SER A 1 210 ? 0.287 -6.762 2.642 1.00 97.94 210 SER A CA 1
ATOM 1574 C C . SER A 1 210 ? -0.926 -7.658 2.361 1.00 97.94 210 SER A C 1
ATOM 1576 O O . SER A 1 210 ? -1.711 -7.881 3.277 1.00 97.94 210 SER A O 1
ATOM 1578 N N . VAL A 1 211 ? -1.052 -8.253 1.163 1.00 98.62 211 VAL A N 1
ATOM 1579 C CA . VAL A 1 211 ? -2.053 -9.305 0.881 1.00 98.62 211 VAL A CA 1
ATOM 1580 C C . VAL A 1 211 ? -1.889 -10.482 1.837 1.00 98.62 211 VAL A C 1
ATOM 1582 O O . VAL A 1 211 ? -2.868 -10.950 2.409 1.00 98.62 211 VAL A O 1
ATOM 1585 N N . HIS A 1 212 ? -0.653 -10.921 2.063 1.00 98.06 212 HIS A N 1
ATOM 1586 C CA . HIS A 1 212 ? -0.366 -12.087 2.898 1.00 98.06 212 HIS A CA 1
ATOM 1587 C C . HIS A 1 212 ? -0.578 -11.790 4.380 1.00 98.06 212 HIS A C 1
ATOM 1589 O O . HIS A 1 212 ? -1.232 -12.574 5.057 1.00 98.06 212 HIS A O 1
ATOM 1595 N N . ASP A 1 213 ? -0.144 -10.616 4.852 1.00 97.62 213 ASP A N 1
ATOM 1596 C CA . ASP A 1 213 ? -0.441 -10.175 6.225 1.00 97.62 213 ASP A CA 1
ATOM 1597 C C . ASP A 1 213 ? -1.956 -10.070 6.465 1.00 97.62 213 ASP A C 1
ATOM 1599 O O . ASP A 1 213 ? -2.453 -10.360 7.550 1.00 97.62 213 ASP A O 1
ATOM 1603 N N . SER A 1 214 ? -2.705 -9.658 5.439 1.00 98.50 214 SER A N 1
ATOM 1604 C CA . SER A 1 214 ? -4.158 -9.508 5.518 1.00 98.50 214 SER A CA 1
ATOM 1605 C C . SER A 1 214 ? -4.886 -10.846 5.528 1.00 98.50 214 SER A C 1
ATOM 1607 O O . SER A 1 214 ? -5.884 -10.986 6.229 1.00 98.50 214 SER A O 1
ATOM 1609 N N . LEU A 1 215 ? -4.390 -11.836 4.782 1.00 98.62 215 LEU A N 1
ATOM 1610 C CA . LEU A 1 215 ? -4.913 -13.201 4.824 1.00 98.62 215 LEU A CA 1
ATOM 1611 C C . LEU A 1 215 ? -4.676 -13.840 6.198 1.00 98.62 215 LEU A C 1
ATOM 1613 O O . LEU A 1 215 ? -5.609 -14.410 6.760 1.00 98.62 215 LEU A O 1
ATOM 1617 N N . GLU A 1 216 ? -3.476 -13.680 6.763 1.00 98.00 216 GLU A N 1
ATOM 1618 C CA . GLU A 1 216 ? -3.166 -14.141 8.122 1.00 98.00 216 GLU A CA 1
ATOM 1619 C C . GLU A 1 216 ? -4.048 -13.445 9.171 1.00 98.00 216 GLU A C 1
ATOM 1621 O O . GLU A 1 216 ? -4.620 -14.102 10.039 1.00 98.00 216 GLU A O 1
ATOM 1626 N N . ALA A 1 217 ? -4.232 -12.126 9.066 1.00 96.81 217 ALA A N 1
ATOM 1627 C CA . ALA A 1 217 ? -5.077 -11.377 9.994 1.00 96.81 217 ALA A CA 1
ATOM 1628 C C . ALA A 1 217 ? -6.554 -11.778 9.878 1.00 96.81 217 ALA A C 1
ATOM 1630 O O . ALA A 1 217 ? -7.266 -11.858 10.878 1.00 96.81 217 ALA A O 1
ATOM 1631 N N . ALA A 1 218 ? -7.020 -12.074 8.665 1.00 97.62 218 ALA A N 1
ATOM 1632 C CA . ALA A 1 218 ? -8.358 -12.596 8.439 1.00 97.62 218 ALA A CA 1
ATOM 1633 C C . ALA A 1 218 ? -8.534 -14.007 9.043 1.00 97.62 218 ALA A C 1
ATOM 1635 O O . ALA A 1 218 ? -9.625 -14.339 9.506 1.00 97.62 218 ALA A O 1
ATOM 1636 N N . ASP A 1 219 ? -7.490 -14.844 9.086 1.00 97.06 219 ASP A N 1
ATOM 1637 C CA . ASP A 1 219 ? -7.532 -16.148 9.772 1.00 97.06 219 ASP A CA 1
ATOM 1638 C C . ASP A 1 219 ? -7.627 -16.003 11.292 1.00 97.06 219 ASP A C 1
ATOM 1640 O O . ASP A 1 219 ? -8.263 -16.826 11.954 1.00 97.06 219 ASP A O 1
ATOM 1644 N N . GLU A 1 220 ? -7.000 -14.973 11.857 1.00 95.12 220 GLU A N 1
ATOM 1645 C CA . GLU A 1 220 ? -7.133 -14.643 13.276 1.00 95.12 220 GLU A CA 1
ATOM 1646 C C . GLU A 1 220 ? -8.542 -14.141 13.598 1.00 95.12 220 GLU A C 1
ATOM 1648 O O . GLU A 1 220 ? -9.186 -14.675 14.498 1.00 95.12 220 GLU A O 1
ATOM 1653 N N . LEU A 1 221 ? -9.057 -13.200 12.807 1.00 91.62 221 LEU A N 1
ATOM 1654 C CA . LEU A 1 221 ? -10.390 -12.620 12.980 1.00 91.62 221 LEU A CA 1
ATOM 1655 C C . LEU A 1 221 ? -11.531 -13.632 12.811 1.00 91.62 221 LEU A C 1
ATOM 1657 O O . LEU A 1 221 ? -12.530 -13.560 13.525 1.00 91.62 221 LEU A O 1
ATOM 1661 N N . GLU A 1 222 ? -11.370 -14.627 11.939 1.00 93.19 222 GLU A N 1
ATOM 1662 C CA . GLU A 1 222 ? -12.350 -15.708 11.784 1.00 93.19 222 GLU A CA 1
ATOM 1663 C C . GLU A 1 222 ? -12.530 -16.512 13.084 1.00 93.19 222 GLU A C 1
ATOM 1665 O O . GLU A 1 222 ? -13.633 -16.970 13.392 1.00 93.19 222 GLU A O 1
ATOM 1670 N N . ARG A 1 223 ? -11.466 -16.655 13.893 1.00 91.88 223 ARG A N 1
ATOM 1671 C CA . ARG A 1 223 ? -11.537 -17.330 15.206 1.00 91.88 223 ARG A CA 1
ATOM 1672 C C . ARG A 1 223 ? -12.393 -16.550 16.202 1.00 91.88 223 ARG A C 1
ATOM 1674 O O . ARG A 1 223 ? -12.983 -17.169 17.086 1.00 91.88 223 ARG A O 1
ATOM 1681 N N . ASP A 1 224 ? -12.504 -15.240 16.004 1.00 85.69 224 ASP A N 1
ATOM 1682 C CA . ASP A 1 224 ? -13.375 -14.330 16.749 1.00 85.69 224 ASP A CA 1
ATOM 1683 C C . ASP A 1 224 ? -14.718 -14.083 16.035 1.00 85.69 224 ASP A C 1
ATOM 1685 O O . ASP A 1 224 ? -15.469 -13.178 16.404 1.00 85.69 224 ASP A O 1
ATOM 1689 N N . HIS A 1 225 ? -15.053 -14.924 15.048 1.00 91.88 225 HIS A N 1
ATOM 1690 C CA . HIS A 1 225 ? -16.290 -14.880 14.265 1.00 91.88 225 HIS A CA 1
ATOM 1691 C C . HIS A 1 225 ? -16.473 -13.604 13.430 1.00 91.88 225 HIS A C 1
ATOM 1693 O O . HIS A 1 225 ? -17.604 -13.163 13.232 1.00 91.88 225 HIS A O 1
ATOM 1699 N N . VAL A 1 226 ? -15.375 -13.028 12.934 1.00 93.25 226 VAL A N 1
ATOM 1700 C CA . VAL A 1 226 ? -15.389 -11.907 11.985 1.00 93.25 226 VAL A CA 1
ATOM 1701 C C . VAL A 1 226 ? -14.925 -12.391 10.611 1.00 93.25 226 VAL A C 1
ATOM 1703 O O . VAL A 1 226 ? -13.771 -12.768 10.420 1.00 93.25 226 VAL A O 1
ATOM 1706 N N . SER A 1 227 ? -15.834 -12.355 9.642 1.00 96.44 227 SER A N 1
ATOM 1707 C CA . SER A 1 227 ? -15.634 -12.810 8.269 1.00 96.44 227 SER A CA 1
ATOM 1708 C C . SER A 1 227 ? -15.103 -11.683 7.380 1.00 96.44 227 SER A C 1
ATOM 1710 O O . SER A 1 227 ? -15.847 -10.792 6.963 1.00 96.44 227 SER A O 1
ATOM 1712 N N . VAL A 1 228 ? -13.813 -11.726 7.050 1.00 98.19 228 VAL A N 1
ATOM 1713 C CA . VAL A 1 228 ? -13.148 -10.691 6.240 1.00 98.19 228 VAL A CA 1
ATOM 1714 C C . VAL A 1 228 ? -13.022 -11.121 4.780 1.00 98.19 228 VAL A C 1
ATOM 1716 O O . VAL A 1 228 ? -12.453 -12.169 4.475 1.00 98.19 228 VAL A O 1
ATOM 1719 N N . GLU A 1 229 ? -13.515 -10.279 3.875 1.00 98.75 229 GLU A N 1
ATOM 1720 C CA . GLU A 1 229 ? -13.252 -10.361 2.442 1.00 98.75 229 GLU A CA 1
ATOM 1721 C C . GLU A 1 229 ? -11.939 -9.650 2.119 1.00 98.75 229 GLU A C 1
ATOM 1723 O O . GLU A 1 229 ? -11.807 -8.464 2.405 1.00 98.75 229 GLU A O 1
ATOM 1728 N N . VAL A 1 230 ? -10.977 -10.339 1.507 1.00 98.88 230 VAL A N 1
ATOM 1729 C CA . VAL A 1 230 ? -9.668 -9.760 1.167 1.00 98.88 230 VAL A CA 1
ATOM 1730 C C . VAL A 1 230 ? -9.562 -9.567 -0.342 1.00 98.88 230 VAL A C 1
ATOM 1732 O O . VAL A 1 230 ? -9.699 -10.517 -1.115 1.00 98.88 230 VAL A O 1
ATOM 1735 N N . ILE A 1 231 ? -9.279 -8.332 -0.752 1.00 98.94 231 ILE A N 1
ATOM 1736 C CA . ILE A 1 231 ? -9.088 -7.907 -2.138 1.00 98.94 231 ILE A CA 1
ATOM 1737 C C . ILE A 1 231 ? -7.621 -7.537 -2.351 1.00 98.94 231 ILE A C 1
ATOM 1739 O O . ILE A 1 231 ? -7.118 -6.593 -1.738 1.00 98.94 231 ILE A O 1
ATOM 1743 N N . ASP A 1 232 ? -6.960 -8.242 -3.266 1.00 98.75 232 ASP A N 1
ATOM 1744 C CA . ASP A 1 232 ? -5.688 -7.821 -3.848 1.00 98.75 232 ASP A CA 1
ATOM 1745 C C . ASP A 1 232 ? -5.959 -6.944 -5.071 1.00 98.75 232 ASP A C 1
ATOM 1747 O O . ASP A 1 232 ? -6.529 -7.400 -6.064 1.00 98.75 232 ASP A O 1
ATOM 1751 N N . LEU A 1 233 ? -5.535 -5.683 -5.019 1.00 98.50 233 LEU A N 1
ATOM 1752 C CA . LEU A 1 233 ? -5.716 -4.751 -6.125 1.00 98.50 233 LEU A CA 1
ATOM 1753 C C . LEU A 1 233 ? -4.961 -5.172 -7.384 1.00 98.50 233 LEU A C 1
ATOM 1755 O O . LEU A 1 233 ? -5.467 -4.905 -8.471 1.00 98.50 233 LEU A O 1
ATOM 1759 N N . ARG A 1 234 ? -3.775 -5.796 -7.255 1.00 98.19 234 ARG A N 1
ATOM 1760 C CA . ARG A 1 234 ? -2.827 -6.179 -8.333 1.00 98.19 234 ARG A CA 1
ATOM 1761 C C . ARG A 1 234 ? -2.301 -5.018 -9.192 1.00 98.19 234 ARG A C 1
ATOM 1763 O O . ARG A 1 234 ? -1.112 -4.940 -9.499 1.00 98.19 234 ARG A O 1
ATOM 1770 N N . THR A 1 235 ? -3.172 -4.093 -9.578 1.00 98.31 235 THR A N 1
ATOM 1771 C CA . THR A 1 235 ? -2.916 -2.839 -10.278 1.00 98.31 235 THR A CA 1
ATOM 1772 C C . THR A 1 235 ? -3.331 -1.678 -9.378 1.00 98.31 235 THR A C 1
ATOM 1774 O O . THR A 1 235 ? -4.492 -1.530 -9.014 1.00 98.31 235 THR A O 1
ATOM 1777 N N . LEU A 1 236 ? -2.368 -0.827 -9.032 1.00 97.62 236 LEU A N 1
ATOM 1778 C CA . LEU A 1 236 ? -2.588 0.374 -8.220 1.00 97.62 236 LEU A CA 1
ATOM 1779 C C . LEU A 1 236 ? -2.989 1.571 -9.085 1.00 97.62 236 LEU A C 1
ATOM 1781 O O . LEU A 1 236 ? -3.470 2.580 -8.577 1.00 97.62 236 LEU A O 1
ATOM 1785 N N . ARG A 1 237 ? -2.780 1.470 -10.404 1.00 97.12 237 ARG A N 1
ATOM 1786 C CA . ARG A 1 237 ? -3.293 2.431 -11.369 1.00 97.12 237 ARG A CA 1
ATOM 1787 C C . ARG A 1 237 ? -3.459 1.834 -12.774 1.00 97.12 237 ARG A C 1
ATOM 1789 O O . ARG A 1 237 ? -2.455 1.416 -13.353 1.00 97.12 237 ARG A O 1
ATOM 1796 N N . PRO A 1 238 ? -4.661 1.891 -13.371 1.00 97.19 238 PRO A N 1
ATOM 1797 C CA . PRO A 1 238 ? -5.922 2.328 -12.759 1.00 97.19 238 PRO A CA 1
ATOM 1798 C C . PRO A 1 238 ? -6.372 1.372 -11.642 1.00 97.19 238 PRO A C 1
ATOM 1800 O O . PRO A 1 238 ? -6.093 0.179 -11.710 1.00 97.19 238 PRO A O 1
ATOM 1803 N N . LEU A 1 239 ? -7.045 1.913 -10.625 1.00 96.88 239 LEU A N 1
ATOM 1804 C CA . LEU A 1 239 ? -7.638 1.122 -9.546 1.00 96.88 239 LEU A CA 1
ATOM 1805 C C . LEU A 1 239 ? -8.911 0.430 -10.045 1.00 96.88 239 LEU A C 1
ATOM 1807 O O . LEU A 1 239 ? -9.751 1.072 -10.679 1.00 96.88 239 LEU A O 1
ATOM 1811 N N . ASP A 1 240 ? -9.087 -0.843 -9.698 1.00 98.31 240 ASP A N 1
ATOM 1812 C CA . ASP A 1 240 ? -10.349 -1.562 -9.896 1.00 98.31 240 ASP A CA 1
ATOM 1813 C C . ASP A 1 240 ? -11.342 -1.229 -8.772 1.00 98.31 240 ASP A C 1
ATOM 1815 O O . ASP A 1 240 ? -11.586 -2.005 -7.844 1.00 98.31 240 ASP A O 1
ATOM 1819 N N . ILE A 1 241 ? -11.878 -0.010 -8.826 1.00 98.19 241 ILE A N 1
ATOM 1820 C CA . ILE A 1 241 ? -12.822 0.483 -7.820 1.00 98.19 241 ILE A CA 1
ATOM 1821 C C . ILE A 1 241 ? -14.138 -0.301 -7.853 1.00 98.19 241 ILE A C 1
ATOM 1823 O O . ILE A 1 241 ? -14.751 -0.478 -6.806 1.00 98.19 241 ILE A O 1
ATOM 1827 N N . GLU A 1 242 ? -14.561 -0.828 -9.003 1.00 98.31 242 GLU A N 1
ATOM 1828 C CA . GLU A 1 242 ? -15.821 -1.576 -9.104 1.00 98.31 242 GLU A CA 1
ATOM 1829 C C . GLU A 1 242 ? -15.812 -2.843 -8.244 1.00 98.31 242 GLU A C 1
ATOM 1831 O O . GLU A 1 242 ? -16.773 -3.085 -7.509 1.00 98.31 242 GLU A O 1
ATOM 1836 N N . THR A 1 243 ? -14.712 -3.604 -8.258 1.00 98.75 243 THR A N 1
ATOM 1837 C CA . THR A 1 243 ? -14.547 -4.777 -7.385 1.00 98.75 243 THR A CA 1
ATOM 1838 C C . THR A 1 243 ? -14.613 -4.387 -5.903 1.00 98.75 243 THR A C 1
ATOM 1840 O O . THR A 1 243 ? -15.305 -5.037 -5.116 1.00 98.75 243 THR A O 1
ATOM 1843 N N . VAL A 1 244 ? -13.983 -3.270 -5.520 1.00 98.69 244 VAL A N 1
ATOM 1844 C CA . VAL A 1 244 ? -14.041 -2.753 -4.142 1.00 98.69 244 VAL A CA 1
ATOM 1845 C C . VAL A 1 244 ? -15.465 -2.334 -3.761 1.00 98.69 244 VAL A C 1
ATOM 1847 O O . VAL A 1 244 ? -15.957 -2.719 -2.703 1.00 98.69 244 VAL A O 1
ATOM 1850 N N . LEU A 1 245 ? -16.166 -1.586 -4.618 1.00 98.50 245 LEU A N 1
ATOM 1851 C CA . LEU A 1 245 ? -17.537 -1.134 -4.355 1.00 98.50 245 LEU A CA 1
ATOM 1852 C C . LEU A 1 245 ? -18.519 -2.305 -4.252 1.00 98.50 245 LEU A C 1
ATOM 1854 O O . LEU A 1 245 ? -19.434 -2.263 -3.429 1.00 98.50 245 LEU A O 1
ATOM 1858 N N . ALA A 1 246 ? -18.357 -3.340 -5.080 1.00 98.50 246 ALA A N 1
ATOM 1859 C CA . ALA A 1 246 ? -19.174 -4.548 -5.007 1.00 98.50 246 ALA A CA 1
ATOM 1860 C C . ALA A 1 246 ? -19.033 -5.236 -3.641 1.00 98.50 246 ALA A C 1
ATOM 1862 O O . ALA A 1 246 ? -20.043 -5.592 -3.032 1.00 98.50 246 ALA A O 1
ATOM 1863 N N . SER A 1 247 ? -17.804 -5.336 -3.136 1.00 98.69 247 SER A N 1
ATOM 1864 C CA . SER A 1 247 ? -17.511 -5.883 -1.813 1.00 98.69 247 SER A CA 1
ATOM 1865 C C . SER A 1 247 ? -18.069 -5.012 -0.682 1.00 98.69 247 SER A C 1
ATOM 1867 O O . SER A 1 247 ? -18.788 -5.509 0.181 1.00 98.69 247 SER A O 1
ATOM 1869 N N . VAL A 1 248 ? -17.866 -3.690 -0.728 1.00 98.25 248 VAL A N 1
ATOM 1870 C CA . VAL A 1 248 ? -18.366 -2.765 0.309 1.00 98.25 248 VAL A CA 1
ATOM 1871 C C . VAL A 1 248 ? -19.893 -2.778 0.412 1.00 98.25 248 VAL A C 1
ATOM 1873 O O . VAL A 1 248 ? -20.441 -2.695 1.508 1.00 98.25 248 VAL A O 1
ATOM 1876 N N . ARG A 1 249 ? -20.615 -2.931 -0.705 1.00 97.44 249 ARG A N 1
ATOM 1877 C CA . ARG A 1 249 ? -22.084 -3.076 -0.680 1.00 97.44 249 ARG A CA 1
ATOM 1878 C C . ARG A 1 249 ? -22.544 -4.342 0.051 1.00 97.44 249 ARG A C 1
ATOM 1880 O O . ARG A 1 249 ? -23.676 -4.364 0.529 1.00 97.44 249 ARG A O 1
ATOM 1887 N N . LYS A 1 250 ? -21.698 -5.377 0.100 1.00 97.62 250 LYS A N 1
ATOM 1888 C CA . LYS A 1 250 ? -21.950 -6.640 0.805 1.00 97.62 250 LYS A CA 1
ATOM 1889 C C . LYS A 1 250 ? -21.604 -6.540 2.293 1.00 97.62 250 LYS A C 1
ATOM 1891 O O . LYS A 1 250 ? -22.379 -7.029 3.103 1.00 97.62 250 LYS A O 1
ATOM 1896 N N . THR A 1 251 ? -20.471 -5.926 2.629 1.00 96.81 251 THR A N 1
ATOM 1897 C CA . THR A 1 251 ? -19.884 -5.957 3.984 1.00 96.81 251 THR A CA 1
ATOM 1898 C C . THR A 1 251 ? -20.191 -4.726 4.835 1.00 96.81 251 THR A C 1
ATOM 1900 O O . THR A 1 251 ? -20.040 -4.754 6.050 1.00 96.81 251 THR A O 1
ATOM 1903 N N . ASN A 1 252 ? -20.576 -3.616 4.203 1.00 95.56 252 ASN A N 1
ATOM 1904 C CA . ASN A 1 252 ? -20.823 -2.311 4.819 1.00 95.56 252 ASN A CA 1
ATOM 1905 C C . ASN A 1 252 ? -19.624 -1.670 5.540 1.00 95.56 252 ASN A C 1
ATOM 1907 O O . ASN A 1 252 ? -19.745 -0.565 6.063 1.00 95.56 252 ASN A O 1
ATOM 1911 N N . ARG A 1 253 ? -18.444 -2.297 5.543 1.00 95.62 253 ARG A N 1
ATOM 1912 C CA . ARG A 1 253 ? -17.239 -1.795 6.216 1.00 95.62 253 ARG A CA 1
ATOM 1913 C C . ARG A 1 253 ? -16.024 -1.972 5.333 1.00 95.62 253 ARG A C 1
ATOM 1915 O O . ARG A 1 253 ? -15.891 -2.997 4.671 1.00 95.62 253 ARG A O 1
ATOM 1922 N N . VAL A 1 254 ? -15.111 -1.002 5.356 1.00 97.69 254 VAL A N 1
ATOM 1923 C CA . VAL A 1 254 ? -13.885 -1.073 4.553 1.00 97.69 254 VAL A CA 1
ATOM 1924 C C . VAL A 1 254 ? -12.630 -0.736 5.352 1.00 97.69 254 VAL A C 1
ATOM 1926 O O . VAL A 1 254 ? -12.567 0.262 6.069 1.00 97.69 254 VAL A O 1
ATOM 1929 N N . VAL A 1 255 ? -11.593 -1.547 5.179 1.00 98.06 255 VAL A N 1
ATOM 1930 C CA . VAL A 1 255 ? -10.237 -1.294 5.669 1.00 98.06 255 VAL A CA 1
ATOM 1931 C C . VAL A 1 255 ? -9.298 -1.321 4.474 1.00 98.06 255 VAL A C 1
ATOM 1933 O O . VAL A 1 255 ? -9.282 -2.285 3.715 1.00 98.06 255 VAL A O 1
ATOM 1936 N N . ILE A 1 256 ? -8.501 -0.271 4.295 1.00 98.50 256 ILE A N 1
ATOM 1937 C CA . ILE A 1 256 ? -7.487 -0.231 3.242 1.00 98.50 256 ILE A CA 1
ATOM 1938 C C . ILE A 1 256 ? -6.110 -0.309 3.894 1.00 98.50 256 ILE A C 1
ATOM 1940 O O . ILE A 1 256 ? -5.759 0.554 4.704 1.00 98.50 256 ILE A O 1
ATOM 1944 N N . VAL A 1 257 ? -5.345 -1.345 3.555 1.00 98.38 257 VAL A N 1
ATOM 1945 C CA . VAL A 1 257 ? -4.012 -1.601 4.111 1.00 98.38 257 VAL A CA 1
ATOM 1946 C C . VAL A 1 257 ? -2.953 -1.276 3.066 1.00 98.38 257 VAL A C 1
ATOM 1948 O O . VAL A 1 257 ? -2.917 -1.896 2.001 1.00 98.38 257 VAL A O 1
ATOM 1951 N N . GLU A 1 258 ? -2.059 -0.341 3.385 1.00 96.19 258 GLU A N 1
ATOM 1952 C CA . GLU A 1 258 ? -0.908 -0.004 2.548 1.00 96.19 258 GLU A CA 1
ATOM 1953 C C . GLU A 1 258 ? 0.393 0.081 3.348 1.00 96.19 258 GLU A C 1
ATOM 1955 O O . GLU A 1 258 ? 0.423 0.588 4.461 1.00 96.19 258 GLU A O 1
ATOM 1960 N N . GLU A 1 259 ? 1.513 -0.333 2.758 1.00 95.81 259 GLU A N 1
ATOM 1961 C CA . GLU A 1 259 ? 2.841 -0.149 3.364 1.00 95.81 259 GLU A CA 1
ATOM 1962 C C . GLU A 1 259 ? 3.414 1.273 3.142 1.00 95.81 259 GLU A C 1
ATOM 1964 O O . GLU A 1 259 ? 4.461 1.641 3.667 1.00 95.81 259 GLU A O 1
ATOM 1969 N N . GLY A 1 260 ? 2.710 2.122 2.387 1.00 94.31 260 GLY A N 1
ATOM 1970 C CA . GLY A 1 260 ? 3.038 3.540 2.236 1.00 94.31 260 GLY A CA 1
ATOM 1971 C C . GLY A 1 260 ? 2.751 4.373 3.493 1.00 94.31 260 GLY A C 1
ATOM 1972 O O . GLY A 1 260 ? 2.170 3.869 4.460 1.00 94.31 260 GLY A O 1
ATOM 1973 N N . PRO A 1 261 ? 3.179 5.648 3.518 1.00 92.69 261 PRO A N 1
ATOM 1974 C CA . PRO A 1 261 ? 2.866 6.566 4.609 1.00 92.69 261 PRO A CA 1
ATOM 1975 C C . PRO A 1 261 ? 1.370 6.887 4.651 1.00 92.69 261 PRO A C 1
ATOM 1977 O O . PRO A 1 261 ? 0.729 7.064 3.617 1.00 92.69 261 PRO A O 1
ATOM 1980 N N . LEU A 1 262 ? 0.817 7.047 5.855 1.00 91.81 262 LEU A N 1
ATOM 1981 C CA . LEU A 1 262 ? -0.598 7.388 6.040 1.00 91.81 262 LEU A CA 1
ATOM 1982 C C . LEU A 1 262 ? -1.004 8.691 5.328 1.00 91.81 262 LEU A C 1
ATOM 1984 O O . LEU A 1 262 ? -2.105 8.793 4.774 1.00 91.81 262 LEU A O 1
ATOM 1988 N N . THR A 1 263 ? -0.149 9.715 5.366 1.00 93.50 263 THR A N 1
ATOM 1989 C CA . THR A 1 263 ? -0.402 10.987 4.679 1.00 93.50 263 THR A CA 1
ATOM 1990 C C . THR A 1 263 ? 0.077 10.913 3.236 1.00 93.50 263 THR A C 1
ATOM 1992 O O . THR A 1 263 ? 1.249 10.661 2.976 1.00 93.50 263 THR A O 1
ATOM 1995 N N . GLY A 1 264 ? -0.828 11.185 2.293 1.00 91.94 264 GLY A N 1
ATOM 1996 C CA . GLY A 1 264 ? -0.531 11.113 0.859 1.00 91.94 264 GLY A CA 1
ATOM 1997 C C . GLY A 1 264 ? -0.424 9.684 0.313 1.00 91.94 264 GLY A C 1
ATOM 1998 O O . GLY A 1 264 ? -0.131 9.511 -0.867 1.00 91.94 264 GLY A O 1
ATOM 1999 N N . GLY A 1 265 ? -0.660 8.669 1.146 1.00 95.25 265 GLY A N 1
ATOM 2000 C CA . GLY A 1 265 ? -0.749 7.265 0.757 1.00 95.25 265 GLY A CA 1
ATOM 2001 C C . GLY A 1 265 ? -1.915 6.961 -0.190 1.00 95.25 265 GLY A C 1
ATOM 2002 O O . GLY A 1 265 ? -2.902 7.706 -0.253 1.00 95.25 265 GLY A O 1
ATOM 2003 N N . TRP A 1 266 ? -1.805 5.865 -0.940 1.00 96.75 266 TRP A N 1
ATOM 2004 C CA . TRP A 1 266 ? -2.803 5.474 -1.936 1.00 96.75 266 TRP A CA 1
ATOM 2005 C C . TRP A 1 266 ? -4.095 4.939 -1.336 1.00 96.75 266 TRP A C 1
ATOM 2007 O O . TRP A 1 266 ? -5.146 5.016 -1.975 1.00 96.75 266 TRP A O 1
ATOM 2017 N N . ALA A 1 267 ? -4.069 4.514 -0.073 1.00 97.06 267 ALA A N 1
ATOM 2018 C CA . ALA A 1 267 ? -5.278 4.148 0.644 1.00 97.06 267 ALA A CA 1
ATOM 2019 C C . ALA A 1 267 ? -6.255 5.327 0.759 1.00 97.06 267 ALA A C 1
ATOM 2021 O O . ALA A 1 267 ? -7.464 5.124 0.852 1.00 97.06 267 ALA A O 1
ATOM 2022 N N . GLY A 1 268 ? -5.745 6.568 0.744 1.00 96.38 268 GLY A N 1
ATOM 2023 C CA . GLY A 1 268 ? -6.576 7.771 0.719 1.00 96.38 268 GLY A CA 1
ATOM 2024 C C . GLY A 1 268 ? -7.446 7.873 -0.536 1.00 96.38 268 GLY A C 1
ATOM 2025 O O . GLY A 1 268 ? -8.622 8.199 -0.423 1.00 96.38 268 GLY A O 1
ATOM 2026 N N . GLU A 1 269 ? -6.893 7.540 -1.703 1.00 96.50 269 GLU A N 1
ATOM 2027 C CA . GLU A 1 269 ? -7.592 7.612 -2.995 1.00 96.50 269 GLU A CA 1
ATOM 2028 C C . GLU A 1 269 ? -8.683 6.540 -3.113 1.00 96.50 269 GLU A C 1
ATOM 2030 O O . GLU A 1 269 ? -9.812 6.828 -3.518 1.00 96.50 269 GLU A O 1
ATOM 2035 N N . VAL A 1 270 ? -8.372 5.308 -2.691 1.00 97.88 270 VAL A N 1
ATOM 2036 C CA . VAL A 1 270 ? -9.353 4.211 -2.645 1.00 97.88 270 VAL A CA 1
ATOM 2037 C C . VAL A 1 270 ? -10.513 4.592 -1.729 1.00 97.88 270 VAL A C 1
ATOM 2039 O O . VAL A 1 270 ? -11.676 4.475 -2.114 1.00 97.88 270 VAL A O 1
ATOM 2042 N N . LEU A 1 271 ? -10.211 5.100 -0.531 1.00 96.81 271 LEU A N 1
ATOM 2043 C CA . LEU A 1 271 ? -11.244 5.468 0.429 1.00 96.81 271 LEU A CA 1
ATOM 2044 C C . LEU A 1 271 ? -12.085 6.665 -0.041 1.00 96.81 271 LEU A C 1
ATOM 2046 O O . LEU A 1 271 ? -13.299 6.671 0.173 1.00 96.81 271 LEU A O 1
ATOM 2050 N N . ALA A 1 272 ? -11.473 7.651 -0.703 1.00 97.25 272 ALA A N 1
ATOM 2051 C CA . ALA A 1 272 ? -12.195 8.758 -1.325 1.00 97.25 272 ALA A CA 1
ATOM 2052 C C . ALA A 1 272 ? -13.177 8.240 -2.387 1.00 97.25 272 ALA A C 1
ATOM 2054 O O . ALA A 1 272 ? -14.364 8.549 -2.315 1.00 97.25 272 ALA A O 1
ATOM 2055 N N . SER A 1 273 ? -12.720 7.354 -3.277 1.00 97.19 273 SER A N 1
ATOM 2056 C CA . SER A 1 273 ? -13.560 6.732 -4.310 1.00 97.19 273 SER A CA 1
ATOM 2057 C C . SER A 1 273 ? -14.741 5.952 -3.720 1.00 97.19 273 SER A C 1
ATOM 2059 O O . SER A 1 273 ? -15.873 6.084 -4.189 1.00 97.19 273 SER A O 1
ATOM 2061 N N . VAL A 1 274 ? -14.505 5.171 -2.658 1.00 97.56 274 VAL A N 1
ATOM 2062 C CA . VAL A 1 274 ? -15.566 4.447 -1.935 1.00 97.56 274 VAL A CA 1
ATOM 2063 C C . VAL A 1 274 ? -16.562 5.417 -1.304 1.00 97.56 274 VAL A C 1
ATOM 2065 O O . VAL A 1 274 ? -17.770 5.221 -1.417 1.00 97.56 274 VAL A O 1
ATOM 2068 N N . THR A 1 275 ? -16.078 6.487 -0.678 1.00 96.38 275 THR A N 1
ATOM 2069 C CA . THR A 1 275 ? -16.934 7.490 -0.031 1.00 96.38 275 THR A CA 1
ATOM 2070 C C . THR A 1 275 ? -17.788 8.236 -1.058 1.00 96.38 275 THR A C 1
ATOM 2072 O O . THR A 1 275 ? -18.981 8.428 -0.855 1.00 96.38 275 THR A O 1
ATOM 2075 N N . GLU A 1 276 ? -17.233 8.615 -2.204 1.00 97.06 276 GLU A N 1
ATOM 2076 C CA . GLU A 1 276 ? -17.993 9.315 -3.244 1.00 97.06 276 GLU A CA 1
ATOM 2077 C C . GLU A 1 276 ? -19.095 8.446 -3.870 1.00 97.06 276 GLU A C 1
ATOM 2079 O O . GLU A 1 276 ? -20.151 8.961 -4.239 1.00 97.06 276 GLU A O 1
ATOM 2084 N N . GLN A 1 277 ? -18.876 7.130 -3.971 1.00 97.06 277 GLN A N 1
ATOM 2085 C CA . GLN A 1 277 ? -19.724 6.239 -4.774 1.00 97.06 277 GLN A CA 1
ATOM 2086 C C . GLN A 1 277 ? -20.574 5.251 -3.957 1.00 97.06 277 GLN A C 1
ATOM 2088 O O . GLN A 1 277 ? -21.548 4.701 -4.476 1.00 97.06 277 GLN A O 1
ATOM 2093 N N . ALA A 1 278 ? -20.236 5.014 -2.688 1.00 93.25 278 ALA A N 1
ATOM 2094 C CA . ALA A 1 278 ? -20.897 4.028 -1.831 1.00 93.25 278 ALA A CA 1
ATOM 2095 C C . ALA A 1 278 ? -21.076 4.467 -0.366 1.00 93.25 278 ALA A C 1
ATOM 2097 O O . ALA A 1 278 ? -21.388 3.621 0.467 1.00 93.25 278 ALA A O 1
ATOM 2098 N N . LEU A 1 279 ? -20.987 5.765 -0.037 1.00 93.88 279 LEU A N 1
ATOM 2099 C CA . LEU A 1 279 ? -21.213 6.256 1.337 1.00 93.88 279 LEU A CA 1
ATOM 2100 C C . LEU A 1 279 ? -22.534 5.773 1.956 1.00 93.88 279 LEU A C 1
ATOM 2102 O O . LEU A 1 279 ? -22.581 5.486 3.143 1.00 93.88 279 LEU A O 1
ATOM 2106 N N . GLY A 1 280 ? -23.602 5.640 1.162 1.00 91.88 280 GLY A N 1
ATOM 2107 C CA . GLY A 1 280 ? -24.898 5.151 1.653 1.00 91.88 280 GLY A CA 1
ATOM 2108 C C . GLY A 1 280 ? -24.908 3.687 2.116 1.00 91.88 280 GLY A C 1
ATOM 2109 O O . GLY A 1 280 ? -25.876 3.273 2.746 1.00 91.88 280 GLY A O 1
ATOM 2110 N N . TYR A 1 281 ? -23.864 2.918 1.798 1.00 91.94 281 TYR A N 1
ATOM 2111 C CA . TYR A 1 281 ? -23.675 1.533 2.234 1.00 91.94 281 TYR A CA 1
ATOM 2112 C C . TYR A 1 281 ? -22.636 1.402 3.351 1.00 91.94 281 TYR A C 1
ATOM 2114 O O . TYR A 1 281 ? -22.424 0.289 3.815 1.00 91.94 281 TYR A O 1
ATOM 2122 N N . LEU A 1 282 ? -21.951 2.484 3.730 1.00 92.44 282 LEU A N 1
ATOM 2123 C CA . LEU A 1 282 ? -20.754 2.426 4.560 1.00 92.44 282 LEU A CA 1
ATOM 2124 C C . LEU A 1 282 ? -21.071 2.777 6.018 1.00 92.44 282 LEU A C 1
ATOM 2126 O O . LEU A 1 282 ? -21.432 3.914 6.319 1.00 92.44 282 LEU A O 1
ATOM 2130 N N . ASP A 1 283 ? -20.878 1.812 6.910 1.00 91.00 283 ASP A N 1
ATOM 2131 C CA . ASP A 1 283 ? -20.974 1.988 8.358 1.00 91.00 283 ASP A CA 1
ATOM 2132 C C . ASP A 1 283 ? -19.658 2.520 8.935 1.00 91.00 283 ASP A C 1
ATOM 2134 O O . ASP A 1 283 ? -19.661 3.478 9.707 1.00 91.00 283 ASP A O 1
ATOM 2138 N N . ASP A 1 284 ? -18.530 1.930 8.527 1.00 90.81 284 ASP A N 1
ATOM 2139 C CA . ASP A 1 284 ? -17.209 2.267 9.049 1.00 90.81 284 ASP A CA 1
ATOM 2140 C C . ASP A 1 284 ? -16.107 2.143 7.982 1.00 90.81 284 ASP A C 1
ATOM 2142 O O . ASP A 1 284 ? -16.172 1.312 7.071 1.00 90.81 284 ASP A O 1
ATOM 2146 N N . ALA A 1 285 ? -15.070 2.977 8.106 1.00 93.19 285 ALA A N 1
ATOM 2147 C CA . ALA A 1 285 ? -13.985 3.068 7.137 1.00 93.19 285 ALA A CA 1
ATOM 2148 C C . ALA A 1 285 ? -12.645 3.420 7.791 1.00 93.19 285 ALA A C 1
ATOM 2150 O O . ALA A 1 285 ? -12.547 4.413 8.517 1.00 93.19 285 ALA A O 1
ATOM 2151 N N . TRP A 1 286 ? -11.589 2.671 7.462 1.00 91.00 286 TRP A N 1
ATOM 2152 C CA . TRP A 1 286 ? -10.258 2.887 8.034 1.00 91.00 286 TRP A CA 1
ATOM 2153 C C . TRP A 1 286 ? -9.128 2.707 7.030 1.00 91.00 286 TRP A C 1
ATOM 2155 O O . TRP A 1 286 ? -9.248 2.031 6.009 1.00 91.00 286 TRP A O 1
ATOM 2165 N N . ARG A 1 287 ? -7.986 3.308 7.367 1.00 95.75 287 ARG A N 1
ATOM 2166 C CA . ARG A 1 287 ? -6.718 3.106 6.667 1.00 95.75 287 ARG A CA 1
ATOM 2167 C C . ARG A 1 287 ? -5.685 2.601 7.657 1.00 95.75 287 ARG A C 1
ATOM 2169 O O . ARG A 1 287 ? -5.495 3.214 8.709 1.00 95.75 287 ARG A O 1
ATOM 2176 N N . ILE A 1 288 ? -5.000 1.524 7.301 1.00 96.50 288 ILE A N 1
ATOM 2177 C CA . ILE A 1 288 ? -3.862 0.996 8.048 1.00 96.50 288 ILE A CA 1
ATOM 2178 C C . ILE A 1 288 ? -2.631 1.218 7.180 1.00 96.50 288 ILE A C 1
ATOM 2180 O O . ILE A 1 288 ? -2.486 0.620 6.120 1.00 96.50 288 ILE A O 1
ATOM 2184 N N . ALA A 1 289 ? -1.774 2.130 7.626 1.00 96.44 289 ALA A N 1
ATOM 2185 C CA . ALA A 1 289 ? -0.601 2.563 6.884 1.00 96.44 289 ALA A CA 1
ATOM 2186 C C . ALA A 1 289 ? 0.589 2.809 7.811 1.00 96.44 289 ALA A C 1
ATOM 2188 O O . ALA A 1 289 ? 0.439 2.863 9.043 1.00 96.44 289 ALA A O 1
ATOM 2189 N N . THR A 1 290 ? 1.778 2.983 7.241 1.00 94.75 290 THR A N 1
ATOM 2190 C CA . THR A 1 290 ? 2.962 3.313 8.039 1.00 94.75 290 THR A CA 1
ATOM 2191 C C . THR A 1 290 ? 2.861 4.727 8.638 1.00 94.75 290 THR A C 1
ATOM 2193 O O . THR A 1 290 ? 2.189 5.604 8.077 1.00 94.75 290 THR A O 1
ATOM 2196 N N . PRO A 1 291 ? 3.478 4.976 9.811 1.00 90.75 291 PRO A N 1
ATOM 2197 C CA . PRO A 1 291 ? 3.574 6.316 10.383 1.00 90.75 291 PRO A CA 1
ATOM 2198 C C . PRO A 1 291 ? 4.263 7.313 9.439 1.00 90.75 291 PRO A C 1
ATOM 2200 O O . PRO A 1 291 ? 5.090 6.941 8.612 1.00 90.75 291 PRO A O 1
ATOM 2203 N N . ASN A 1 292 ? 3.994 8.609 9.619 1.00 91.25 292 ASN A N 1
ATOM 2204 C CA . ASN A 1 292 ? 4.629 9.685 8.844 1.00 91.25 292 ASN A CA 1
ATOM 2205 C C . ASN A 1 292 ? 6.058 9.996 9.336 1.00 91.25 292 ASN A C 1
ATOM 2207 O O . ASN A 1 292 ? 6.381 11.136 9.673 1.00 91.25 292 ASN A O 1
ATOM 2211 N N . THR A 1 293 ? 6.908 8.973 9.415 1.00 92.31 293 THR A N 1
ATOM 2212 C CA . THR A 1 293 ? 8.322 9.070 9.801 1.00 92.31 293 THR A CA 1
ATOM 2213 C C . THR A 1 293 ? 9.183 8.201 8.881 1.00 92.31 293 THR A C 1
ATOM 2215 O O . THR A 1 293 ? 8.665 7.262 8.280 1.00 92.31 293 THR A O 1
ATOM 2218 N N . PRO A 1 294 ? 10.501 8.454 8.771 1.00 92.94 294 PRO A N 1
ATOM 2219 C CA . PRO A 1 294 ? 11.396 7.565 8.036 1.00 92.94 294 PRO A CA 1
ATOM 2220 C C . PRO A 1 294 ? 11.394 6.135 8.592 1.00 92.94 294 PRO A C 1
ATOM 2222 O O . PRO A 1 294 ? 11.262 5.935 9.801 1.00 92.94 294 PRO A O 1
ATOM 2225 N N . ILE A 1 295 ? 11.597 5.158 7.705 1.00 94.12 295 ILE A N 1
ATOM 2226 C CA . ILE A 1 295 ? 11.623 3.732 8.050 1.00 94.12 295 ILE A CA 1
ATOM 2227 C C . ILE A 1 295 ? 12.861 3.445 8.918 1.00 94.12 295 ILE A C 1
ATOM 2229 O O . ILE A 1 295 ? 13.988 3.738 8.496 1.00 94.12 295 ILE A O 1
ATOM 2233 N N . PRO A 1 296 ? 12.698 2.892 10.131 1.00 93.12 296 PRO A N 1
ATOM 2234 C CA . PRO A 1 296 ? 13.818 2.601 11.016 1.00 93.12 296 PRO A CA 1
ATOM 2235 C C . PRO A 1 296 ? 14.613 1.374 10.544 1.00 93.12 296 PRO A C 1
ATOM 2237 O O . PRO A 1 296 ? 14.077 0.452 9.946 1.00 93.12 296 PRO A O 1
ATOM 2240 N N . TYR A 1 297 ? 15.911 1.338 10.854 1.00 92.56 297 TYR A N 1
ATOM 2241 C CA . TYR A 1 297 ? 16.767 0.172 10.579 1.00 92.56 297 TYR A CA 1
ATOM 2242 C C . TYR A 1 297 ? 16.651 -0.926 11.653 1.00 92.56 297 TYR A C 1
ATOM 2244 O O . TYR A 1 297 ? 16.777 -2.113 11.361 1.00 92.56 297 TYR A O 1
ATOM 2252 N N . SER A 1 298 ? 16.444 -0.527 12.914 1.00 95.56 298 SER A N 1
ATOM 2253 C CA . SER A 1 298 ? 16.427 -1.449 14.057 1.00 95.56 298 SER A CA 1
ATOM 2254 C C . SER A 1 298 ? 15.308 -2.488 13.909 1.00 95.56 298 SER A C 1
ATOM 2256 O O . SER A 1 298 ? 14.160 -2.075 13.735 1.00 95.56 298 SER A O 1
ATOM 2258 N N . PRO A 1 299 ? 15.591 -3.800 14.047 1.00 90.31 299 PRO A N 1
ATOM 2259 C CA . PRO A 1 299 ? 14.590 -4.842 13.855 1.00 90.31 299 PRO A CA 1
ATOM 2260 C C . PRO A 1 299 ? 13.264 -4.653 14.603 1.00 90.31 299 PRO A C 1
ATOM 2262 O O . PRO A 1 299 ? 12.239 -4.605 13.929 1.00 90.31 299 PRO A O 1
ATOM 2265 N N . PRO A 1 300 ? 13.242 -4.459 15.938 1.00 91.94 300 PRO A N 1
ATOM 2266 C CA . PRO A 1 300 ? 11.982 -4.271 16.659 1.00 91.94 300 PRO A CA 1
ATOM 2267 C C . PRO A 1 300 ? 11.242 -2.986 16.264 1.00 91.94 300 PRO A C 1
ATOM 2269 O O . PRO A 1 300 ? 10.024 -2.921 16.391 1.00 91.94 300 PRO A O 1
ATOM 2272 N N . LEU A 1 301 ? 11.955 -1.958 15.792 1.00 92.81 301 LEU A N 1
ATOM 2273 C CA . LEU A 1 301 ? 11.318 -0.718 15.351 1.00 92.81 301 LEU A CA 1
ATOM 2274 C C . LEU A 1 301 ? 10.732 -0.855 13.946 1.00 92.81 301 LEU A C 1
ATOM 2276 O O . LEU A 1 301 ? 9.665 -0.308 13.707 1.00 92.81 301 LEU A O 1
ATOM 2280 N N . GLU A 1 302 ? 11.399 -1.554 13.023 1.00 94.06 302 GLU A N 1
ATOM 2281 C CA . GLU A 1 302 ? 10.852 -1.783 11.677 1.00 94.06 302 GLU A CA 1
ATOM 2282 C C . GLU A 1 302 ? 9.644 -2.726 11.744 1.00 94.06 302 GLU A C 1
ATOM 2284 O O . GLU A 1 302 ? 8.647 -2.463 11.080 1.00 94.06 302 GLU A O 1
ATOM 2289 N N . ASP A 1 303 ? 9.667 -3.743 12.611 1.00 90.69 303 ASP A N 1
ATOM 2290 C CA . ASP A 1 303 ? 8.499 -4.611 12.825 1.00 90.69 303 ASP A CA 1
ATOM 2291 C C . ASP A 1 303 ? 7.292 -3.824 13.362 1.00 90.69 303 ASP A C 1
ATOM 2293 O O . ASP A 1 303 ? 6.195 -3.950 12.827 1.00 90.69 303 ASP A O 1
ATOM 2297 N N . ALA A 1 304 ? 7.500 -2.948 14.352 1.00 89.75 304 ALA A N 1
ATOM 2298 C CA . ALA A 1 304 ? 6.442 -2.090 14.893 1.00 89.75 304 ALA A CA 1
ATOM 2299 C C . ALA A 1 304 ? 5.994 -0.973 13.926 1.00 89.75 304 ALA A C 1
ATOM 2301 O O . ALA A 1 304 ? 4.892 -0.438 14.049 1.00 89.75 304 ALA A O 1
ATOM 2302 N N . PHE A 1 305 ? 6.857 -0.578 12.987 1.00 92.62 305 PHE A N 1
ATOM 2303 C CA . PHE A 1 305 ? 6.571 0.462 12.001 1.00 92.62 305 PHE A CA 1
ATOM 2304 C C . PHE A 1 305 ? 5.631 -0.039 10.896 1.00 92.62 305 PHE A C 1
ATOM 2306 O O . PHE A 1 305 ? 4.779 0.718 10.418 1.00 92.62 305 PHE A O 1
ATOM 2313 N N . LEU A 1 306 ? 5.786 -1.300 10.484 1.00 94.88 306 LEU A N 1
ATOM 2314 C CA . LEU A 1 306 ? 5.054 -1.875 9.360 1.00 94.88 306 LEU A CA 1
ATOM 2315 C C . LEU A 1 306 ? 3.604 -2.237 9.719 1.00 94.88 306 LEU A C 1
ATOM 2317 O O . LEU A 1 306 ? 3.302 -2.579 10.863 1.00 94.88 306 LEU A O 1
ATOM 2321 N N . PRO A 1 307 ? 2.677 -2.183 8.747 1.00 92.50 307 PRO A N 1
ATOM 2322 C CA . PRO A 1 307 ? 1.296 -2.616 8.931 1.00 92.50 307 PRO A CA 1
ATOM 2323 C C . PRO A 1 307 ? 1.206 -4.152 8.882 1.00 92.50 307 PRO A C 1
ATOM 2325 O O . PRO A 1 307 ? 0.635 -4.707 7.954 1.00 92.50 307 PRO A O 1
ATOM 2328 N N . GLY A 1 308 ? 1.839 -4.841 9.835 1.00 92.19 308 GLY A N 1
ATOM 2329 C CA . GLY A 1 308 ? 1.856 -6.307 9.897 1.00 92.19 308 GLY A CA 1
ATOM 2330 C C . GLY A 1 308 ? 0.549 -6.923 10.407 1.00 92.19 308 GLY A C 1
ATOM 2331 O O . GLY A 1 308 ? -0.349 -6.210 10.859 1.00 92.19 308 GLY A O 1
ATOM 2332 N N . THR A 1 309 ? 0.488 -8.258 10.384 1.00 94.44 309 THR A N 1
ATOM 2333 C CA . THR A 1 309 ? -0.669 -9.092 10.757 1.00 94.44 309 THR A CA 1
ATOM 2334 C C . THR A 1 309 ? -1.352 -8.641 12.050 1.00 94.44 309 THR A C 1
ATOM 2336 O O . THR A 1 309 ? -2.545 -8.364 12.030 1.00 94.44 309 THR A O 1
ATOM 2339 N N . GLU A 1 310 ? -0.604 -8.455 13.143 1.00 90.12 310 GLU A N 1
ATOM 2340 C CA . GLU A 1 310 ? -1.152 -8.040 14.448 1.00 90.12 310 GLU A CA 1
ATOM 2341 C C . GLU A 1 310 ? -1.903 -6.699 14.369 1.00 90.12 310 GLU A C 1
ATOM 2343 O O . GLU A 1 310 ? -3.019 -6.553 14.866 1.00 90.12 310 GLU A O 1
ATOM 2348 N N . ARG A 1 311 ? -1.319 -5.710 13.682 1.00 90.44 311 ARG A N 1
ATOM 2349 C CA . ARG A 1 311 ? -1.929 -4.384 13.524 1.00 90.44 311 ARG A CA 1
ATOM 2350 C C . ARG A 1 311 ? -3.156 -4.426 12.617 1.00 90.44 311 ARG A C 1
ATOM 2352 O O . ARG A 1 311 ? -4.079 -3.640 12.816 1.00 90.44 311 ARG A O 1
ATOM 2359 N N . ILE A 1 312 ? -3.147 -5.306 11.618 1.00 94.62 312 ILE A N 1
ATOM 2360 C CA . ILE A 1 312 ? -4.286 -5.538 10.734 1.00 94.62 312 ILE A CA 1
ATOM 2361 C C . ILE A 1 312 ? -5.406 -6.233 11.519 1.00 94.62 312 ILE A C 1
ATOM 2363 O O . ILE A 1 312 ? -6.521 -5.729 11.525 1.00 94.62 312 ILE A O 1
ATOM 2367 N N . ALA A 1 313 ? -5.129 -7.315 12.251 1.00 91.12 313 ALA A N 1
ATOM 2368 C CA . ALA A 1 313 ? -6.117 -8.046 13.051 1.00 91.12 313 ALA A CA 1
ATOM 2369 C C . ALA A 1 313 ? -6.783 -7.160 14.120 1.00 91.12 313 ALA A C 1
ATOM 2371 O O . ALA A 1 313 ? -7.989 -7.252 14.347 1.00 91.12 313 ALA A O 1
ATOM 2372 N N . ALA A 1 314 ? -6.042 -6.200 14.681 1.00 85.12 314 ALA A N 1
ATOM 2373 C CA . ALA A 1 314 ? -6.586 -5.189 15.585 1.00 85.12 314 ALA A CA 1
ATOM 2374 C C . ALA A 1 314 ? -7.621 -4.238 14.934 1.00 85.12 314 ALA A C 1
ATOM 2376 O O . ALA A 1 314 ? -8.205 -3.412 15.632 1.00 85.12 314 ALA A O 1
ATOM 2377 N N . MET A 1 315 ? -7.909 -4.334 13.625 1.00 79.19 315 MET A N 1
ATOM 2378 C CA . MET A 1 315 ? -8.923 -3.509 12.942 1.00 79.19 315 MET A CA 1
ATOM 2379 C C . MET A 1 315 ? -10.323 -3.626 13.563 1.00 79.19 315 MET A C 1
ATOM 2381 O O . MET A 1 315 ? -11.073 -2.656 13.553 1.00 79.19 315 MET A O 1
ATOM 2385 N N . ASN A 1 316 ? -10.670 -4.789 14.128 1.00 63.91 316 ASN A N 1
ATOM 2386 C CA . ASN A 1 316 ? -11.953 -4.993 14.808 1.00 63.91 316 ASN A CA 1
ATOM 2387 C C . ASN A 1 316 ? -12.031 -4.215 16.137 1.00 63.91 316 ASN A C 1
ATOM 2389 O O . ASN A 1 316 ? -13.111 -3.881 16.617 1.00 63.91 316 ASN A O 1
ATOM 2393 N N . GLU A 1 317 ? -10.875 -3.889 16.715 1.00 53.62 317 GLU A N 1
ATOM 2394 C CA . GLU A 1 317 ? -10.744 -3.043 17.902 1.00 53.62 317 GLU A CA 1
ATOM 2395 C C . GLU A 1 317 ? -10.579 -1.558 17.523 1.00 53.62 317 GLU A C 1
ATOM 2397 O O . GLU A 1 317 ? -10.913 -0.666 18.304 1.00 53.62 317 GLU A O 1
ATOM 2402 N N . ALA A 1 318 ? -10.105 -1.281 16.303 1.00 38.91 318 ALA A N 1
ATOM 2403 C CA . ALA A 1 318 ? -9.685 0.032 15.834 1.00 38.91 318 ALA A CA 1
ATOM 2404 C C . ALA A 1 318 ? -10.811 0.864 15.193 1.00 38.91 318 ALA A C 1
ATOM 2406 O O . ALA A 1 318 ? -10.687 1.340 14.067 1.00 38.91 318 ALA A O 1
ATOM 2407 N N . ALA A 1 319 ? -11.835 1.222 15.971 1.00 33.12 319 ALA A N 1
ATOM 2408 C CA . ALA A 1 319 ? -12.250 2.623 15.903 1.00 33.12 319 ALA A CA 1
ATOM 2409 C C . ALA A 1 319 ? -11.024 3.452 16.338 1.00 33.12 319 ALA A C 1
ATOM 2411 O O . ALA A 1 319 ? -10.422 3.107 17.356 1.00 33.12 319 ALA A O 1
ATOM 2412 N N . PRO A 1 320 ? -10.582 4.497 15.615 1.00 30.52 320 PRO A N 1
ATOM 2413 C CA . PRO A 1 320 ? -9.416 5.264 16.024 1.00 30.52 320 PRO A CA 1
ATOM 2414 C C . PRO A 1 320 ? -9.753 6.077 17.280 1.00 30.52 320 PRO A C 1
ATOM 2416 O O . PRO A 1 320 ? -10.060 7.263 17.215 1.00 30.52 320 PRO A O 1
ATOM 2419 N N . SER A 1 321 ? -9.661 5.450 18.448 1.00 27.62 321 SER A N 1
ATOM 2420 C CA . SER A 1 321 ? -9.195 6.116 19.648 1.00 27.62 321 SER A CA 1
ATOM 2421 C C . SER A 1 321 ? -7.675 6.102 19.573 1.00 27.62 321 SER A C 1
ATOM 2423 O O . SER A 1 321 ? -7.060 5.042 19.485 1.00 27.62 321 SER A O 1
ATOM 2425 N N . SER A 1 322 ? -7.072 7.289 19.566 1.00 26.95 322 SER A N 1
ATOM 2426 C CA . SER A 1 322 ? -5.671 7.522 19.930 1.00 26.95 322 SER A CA 1
ATOM 2427 C C . SER A 1 322 ? -5.150 6.435 20.876 1.00 26.95 322 SER A C 1
ATOM 2429 O O . SER A 1 322 ? -5.768 6.227 21.918 1.00 26.95 322 SER A O 1
ATOM 2431 N N . GLY A 1 323 ? -4.063 5.754 20.499 1.00 30.48 323 GLY A N 1
ATOM 2432 C CA . GLY A 1 323 ? -3.574 4.550 21.170 1.00 30.48 323 GLY A CA 1
ATOM 2433 C C . GLY A 1 323 ? -3.563 4.653 22.689 1.00 30.48 323 GLY A C 1
ATOM 2434 O O . GLY A 1 323 ? -2.697 5.309 23.247 1.00 30.48 323 GLY A O 1
ATOM 2435 N N . PHE A 1 324 ? -4.523 3.992 23.324 1.00 33.94 324 PHE A N 1
ATOM 2436 C CA . PHE A 1 324 ? -4.609 3.722 24.751 1.00 33.94 324 PHE A CA 1
ATOM 2437 C C . PHE A 1 324 ? -5.583 2.549 24.878 1.00 33.94 324 PHE A C 1
ATOM 2439 O O . PHE A 1 324 ? -6.684 2.642 24.340 1.00 33.94 324 PHE A O 1
ATOM 2446 N N . GLU A 1 325 ? -5.194 1.454 25.541 1.00 36.25 325 GLU A N 1
ATOM 2447 C CA . GLU A 1 325 ? -6.128 0.375 25.896 1.00 36.25 325 GLU A CA 1
ATOM 2448 C C . GLU A 1 325 ? -7.419 0.996 26.443 1.00 36.25 325 GLU A C 1
ATOM 2450 O O . GLU A 1 325 ? -7.393 1.744 27.429 1.00 36.25 325 GLU A O 1
ATOM 2455 N N . ALA A 1 326 ? -8.538 0.738 25.764 1.00 41.31 326 ALA A N 1
ATOM 2456 C CA . ALA A 1 326 ? -9.829 1.274 26.147 1.00 41.31 326 ALA A CA 1
ATOM 2457 C C . ALA A 1 326 ? -10.192 0.722 27.529 1.00 41.31 326 ALA A C 1
ATOM 2459 O O . ALA A 1 326 ? -10.594 -0.435 27.689 1.00 41.31 326 ALA A O 1
ATOM 2460 N N . SER A 1 327 ? -10.045 1.556 28.558 1.00 55.59 327 SER A N 1
ATOM 2461 C CA . SER A 1 327 ? -10.643 1.285 29.855 1.00 55.59 327 SER A CA 1
ATOM 2462 C C . SER A 1 327 ? -12.141 1.104 29.610 1.00 55.59 327 SER A C 1
ATOM 2464 O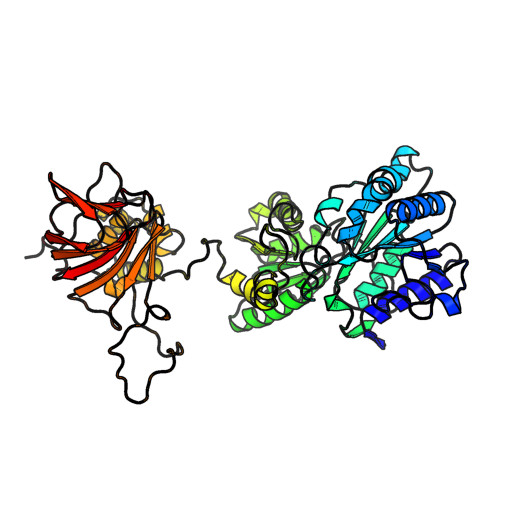 O . SER A 1 327 ? -12.781 2.054 29.173 1.00 55.59 327 SER A O 1
ATOM 2466 N N . LYS A 1 328 ? -12.688 -0.097 29.851 1.00 67.81 328 LYS A N 1
ATOM 2467 C CA . LYS A 1 328 ? -14.116 -0.459 29.692 1.00 67.81 328 LYS A CA 1
ATOM 2468 C C . LYS A 1 328 ? -15.029 0.275 30.688 1.00 67.81 328 LYS A C 1
ATOM 2470 O O . LYS A 1 328 ? -15.818 -0.334 31.408 1.00 67.81 328 LYS A O 1
ATOM 2475 N N . VAL A 1 329 ? -14.864 1.583 30.806 1.00 82.94 329 VAL A N 1
ATOM 2476 C CA . VAL A 1 329 ? -15.544 2.454 31.760 1.00 82.94 329 VAL A CA 1
ATOM 2477 C C . VAL A 1 329 ? -16.993 2.627 31.328 1.00 82.94 329 VAL A C 1
ATOM 2479 O O . VAL A 1 329 ? -17.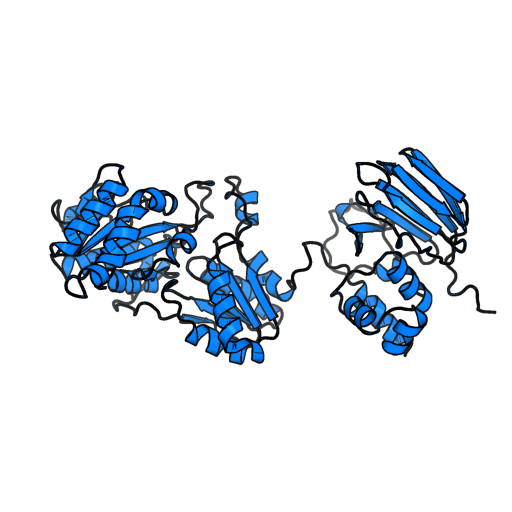899 2.412 32.131 1.00 82.94 329 VAL A O 1
ATOM 2482 N N . GLY A 1 330 ? -17.218 2.921 30.050 1.00 86.00 330 GLY A N 1
ATOM 2483 C CA . GLY A 1 330 ? -18.527 3.101 29.440 1.00 86.00 330 GLY A CA 1
ATOM 2484 C C . GLY A 1 330 ? -19.431 1.894 29.608 1.00 86.00 330 GLY A C 1
ATOM 2485 O O . GLY A 1 330 ? -20.517 2.002 30.181 1.00 86.00 330 GLY A O 1
ATOM 2486 N N . SER A 1 331 ? -18.959 0.724 29.181 1.00 84.50 331 SER A N 1
ATOM 2487 C CA . SER A 1 331 ? -19.724 -0.521 29.310 1.00 84.50 331 SER A CA 1
ATOM 2488 C C . SER A 1 331 ? -20.087 -0.880 30.761 1.00 84.50 331 SER A C 1
ATOM 2490 O O . SER A 1 331 ? -21.177 -1.402 31.004 1.00 84.50 331 SER A O 1
ATOM 2492 N N . ARG A 1 332 ? -19.237 -0.555 31.747 1.00 87.44 332 ARG A N 1
ATOM 2493 C CA . ARG A 1 332 ? -19.537 -0.757 33.179 1.00 87.44 332 ARG A CA 1
ATOM 2494 C C . ARG A 1 332 ? -20.591 0.217 33.696 1.00 87.44 332 ARG A C 1
ATOM 2496 O O . ARG A 1 332 ? -21.520 -0.211 34.379 1.00 87.44 332 ARG A O 1
ATOM 2503 N N . LEU A 1 333 ? -20.487 1.497 33.332 1.00 90.38 333 LEU A N 1
ATOM 2504 C CA . LEU A 1 333 ? -21.500 2.505 33.666 1.00 90.38 333 LEU A CA 1
ATOM 2505 C C . LEU A 1 333 ? -22.860 2.122 33.069 1.00 90.38 333 LEU A C 1
ATOM 2507 O O . LEU A 1 333 ? -23.881 2.188 33.753 1.00 90.38 333 LEU A O 1
ATOM 2511 N N . ARG A 1 334 ? -22.868 1.632 31.823 1.00 90.88 334 ARG A N 1
ATOM 2512 C CA . ARG A 1 334 ? -24.068 1.120 31.158 1.00 90.88 334 ARG A CA 1
ATOM 2513 C C . ARG A 1 334 ? -24.678 -0.065 31.899 1.00 90.88 334 ARG A C 1
ATOM 2515 O O . ARG A 1 334 ? -25.882 -0.058 32.153 1.00 90.88 334 ARG A O 1
ATOM 2522 N N . ALA A 1 335 ? -23.864 -1.063 32.242 1.00 87.56 335 ALA A N 1
ATOM 2523 C CA . ALA A 1 335 ? -24.326 -2.257 32.945 1.00 87.56 335 ALA A CA 1
ATOM 2524 C C . ALA A 1 335 ? -24.982 -1.89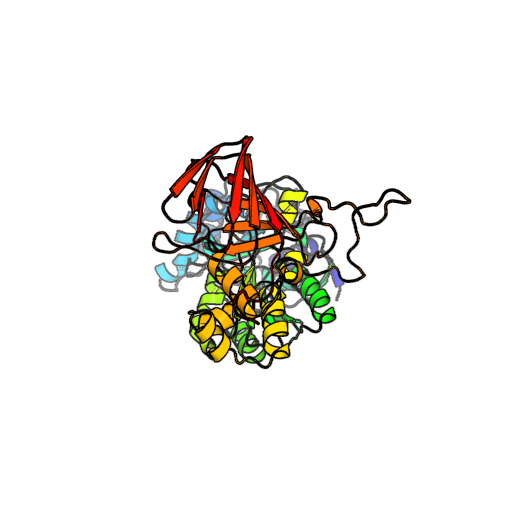9 34.287 1.00 87.56 335 ALA A C 1
ATOM 2526 O O . ALA A 1 335 ? -26.058 -2.406 34.606 1.00 87.56 335 ALA A O 1
ATOM 2527 N N . GLU A 1 336 ? -24.388 -0.974 35.045 1.00 90.44 336 GLU A N 1
ATOM 2528 C CA . GLU A 1 336 ? -24.965 -0.510 36.307 1.00 90.44 336 GLU A CA 1
ATOM 2529 C C . GLU A 1 336 ? -26.244 0.313 36.096 1.00 90.44 336 GLU A C 1
ATOM 2531 O O . GLU A 1 336 ? -27.235 0.113 36.806 1.00 90.44 336 GLU A O 1
ATOM 2536 N N . ARG A 1 337 ? -26.270 1.199 35.092 1.00 94.31 337 ARG A N 1
ATOM 2537 C CA . ARG A 1 337 ? -27.472 1.963 34.732 1.00 94.31 337 ARG A CA 1
ATOM 2538 C C . ARG A 1 337 ? -28.643 1.032 34.409 1.00 94.31 337 ARG A C 1
ATOM 2540 O O . ARG A 1 337 ? -29.751 1.236 34.911 1.00 94.31 337 ARG A O 1
ATOM 2547 N N . GLU A 1 338 ? -28.403 0.021 33.575 1.00 91.31 338 GLU A N 1
ATOM 2548 C CA . GLU A 1 338 ? -29.402 -0.975 33.182 1.00 91.31 338 GLU A CA 1
ATOM 2549 C C . GLU A 1 338 ? -29.852 -1.820 34.380 1.00 91.31 338 GLU A C 1
ATOM 2551 O O . GLU A 1 338 ? -31.056 -1.998 34.574 1.00 91.31 338 GLU A O 1
ATOM 2556 N N . ARG A 1 339 ? -28.924 -2.240 35.252 1.00 90.38 339 ARG A N 1
ATOM 2557 C CA . ARG A 1 339 ? -29.232 -2.958 36.502 1.00 90.38 339 ARG A CA 1
ATOM 2558 C C . ARG A 1 339 ? -30.165 -2.168 37.422 1.00 90.38 339 ARG A C 1
ATOM 2560 O O . ARG A 1 339 ? -31.024 -2.756 38.074 1.00 90.38 339 ARG A O 1
ATOM 2567 N N . ARG A 1 340 ? -30.018 -0.841 37.471 1.00 90.00 340 ARG A N 1
ATOM 2568 C CA . ARG A 1 340 ? -30.874 0.061 38.262 1.00 90.00 340 ARG A CA 1
ATOM 2569 C C . ARG A 1 340 ? -32.180 0.452 37.566 1.00 90.00 340 ARG A C 1
ATOM 2571 O O . ARG A 1 340 ? -32.976 1.182 38.152 1.00 90.00 340 ARG A O 1
ATOM 2578 N N . GLY A 1 341 ? -32.410 0.009 36.328 1.00 90.06 341 GLY A N 1
ATOM 2579 C CA . GLY A 1 341 ? -33.601 0.365 35.554 1.00 90.06 341 GLY A CA 1
ATOM 2580 C C . GLY A 1 341 ? -33.678 1.852 35.185 1.00 90.06 341 GLY A C 1
ATOM 2581 O O . GLY A 1 341 ? -34.763 2.365 34.912 1.00 90.06 341 GLY A O 1
ATOM 2582 N N . ILE A 1 342 ? -32.547 2.568 35.184 1.00 92.19 342 ILE A N 1
ATOM 2583 C CA . ILE A 1 342 ? -32.503 3.994 34.851 1.00 92.19 342 ILE A CA 1
ATOM 2584 C C . ILE A 1 342 ? -32.408 4.132 33.328 1.00 92.19 342 ILE A C 1
ATOM 2586 O O . ILE A 1 342 ? -31.514 3.583 32.680 1.00 92.19 342 ILE A O 1
ATOM 2590 N N . SER A 1 343 ? -33.329 4.875 32.714 1.00 92.56 343 SER A N 1
ATOM 2591 C CA . SER A 1 343 ? -33.221 5.160 31.278 1.00 92.56 343 SER A CA 1
ATOM 2592 C C . SER A 1 343 ? -32.038 6.091 30.997 1.00 92.56 343 SER A C 1
ATOM 2594 O O . SER A 1 343 ? -31.706 6.954 31.808 1.00 92.56 343 SER A O 1
ATOM 2596 N N . LEU A 1 344 ? -31.436 5.976 29.816 1.00 91.81 344 LEU A N 1
ATOM 2597 C CA . LEU A 1 344 ? -30.317 6.828 29.403 1.00 91.81 344 LEU A CA 1
ATOM 2598 C C . LEU A 1 344 ? -30.660 8.330 29.467 1.00 91.81 344 LEU A C 1
ATOM 2600 O O . LEU A 1 344 ? -29.863 9.132 29.950 1.00 91.81 344 LEU A O 1
ATOM 2604 N N . ARG A 1 345 ? -31.877 8.716 29.053 1.00 89.00 345 ARG A N 1
ATOM 2605 C CA . ARG A 1 345 ? -32.356 10.109 29.151 1.00 89.00 345 ARG A CA 1
ATOM 2606 C C . ARG A 1 345 ? -32.513 10.573 30.597 1.00 89.00 345 ARG A C 1
ATOM 2608 O O . ARG A 1 345 ? -32.239 11.732 30.888 1.00 89.00 345 ARG A O 1
ATOM 2615 N N . GLU A 1 346 ? -32.952 9.683 31.483 1.00 90.62 346 GLU A N 1
ATOM 2616 C CA . GLU A 1 346 ? -33.094 9.995 32.905 1.00 90.62 346 GLU A CA 1
ATOM 2617 C C . GLU A 1 346 ? -31.726 10.180 33.569 1.00 90.62 346 GLU A C 1
ATOM 2619 O O . GLU A 1 346 ? -31.539 11.172 34.267 1.00 90.62 346 GLU A O 1
ATOM 2624 N N . LEU A 1 347 ? -30.747 9.309 33.291 1.00 92.25 347 LEU A N 1
ATOM 2625 C CA . LEU A 1 347 ? -29.382 9.477 33.803 1.00 92.25 347 LEU A CA 1
ATOM 2626 C C . LEU A 1 347 ? -28.767 10.799 33.320 1.00 92.25 347 LEU A C 1
ATOM 2628 O O . LEU A 1 347 ? -28.259 11.575 34.125 1.00 92.25 347 LEU A O 1
ATOM 2632 N N . ALA A 1 348 ? -28.887 11.097 32.024 1.00 90.94 348 ALA A N 1
ATOM 2633 C CA . ALA A 1 348 ? -28.394 12.344 31.440 1.00 90.94 348 ALA A CA 1
ATOM 2634 C C . ALA A 1 348 ? -28.996 13.587 32.115 1.00 90.94 348 ALA A C 1
ATOM 2636 O O . ALA A 1 348 ? -28.276 14.523 32.462 1.00 90.94 348 ALA A O 1
ATOM 2637 N N . ARG A 1 349 ? -30.310 13.567 32.377 1.00 90.88 349 ARG A N 1
ATOM 2638 C CA . ARG A 1 349 ? -31.021 14.645 33.075 1.00 90.88 349 ARG A CA 1
ATOM 2639 C C . ARG A 1 349 ? -30.524 14.839 34.510 1.00 90.88 349 ARG A C 1
ATOM 2641 O O . ARG A 1 349 ? -30.424 15.980 34.949 1.00 90.88 349 ARG A O 1
ATOM 2648 N N . ARG A 1 350 ? -30.238 13.757 35.241 1.00 89.12 350 ARG A N 1
ATOM 2649 C CA . ARG A 1 350 ? -29.761 13.823 36.635 1.00 89.12 350 ARG A CA 1
ATOM 2650 C C . ARG A 1 350 ? -28.319 14.304 36.750 1.00 89.12 350 ARG A C 1
ATOM 2652 O O . ARG A 1 350 ? -28.013 15.065 37.658 1.00 89.12 350 ARG A O 1
ATOM 2659 N N . VAL A 1 351 ? -27.472 13.911 35.801 1.00 88.94 351 VAL A N 1
ATOM 2660 C CA . VAL A 1 351 ? -26.067 14.342 35.723 1.00 88.94 351 VAL A CA 1
ATOM 2661 C C . VAL A 1 351 ? -25.913 15.744 35.116 1.00 88.94 351 VAL A C 1
ATOM 2663 O O . VAL A 1 351 ? -24.891 16.391 35.318 1.00 88.94 351 VAL A O 1
ATOM 2666 N N . GLY A 1 352 ? -26.926 16.248 34.404 1.00 87.12 352 GLY A N 1
ATOM 2667 C CA . GLY A 1 352 ? -26.886 17.575 33.783 1.00 87.12 352 GLY A CA 1
ATOM 2668 C C . GLY A 1 352 ? -26.113 17.611 32.460 1.00 87.12 352 GLY A C 1
ATOM 2669 O O . GLY A 1 352 ? -25.549 18.641 32.103 1.00 87.12 352 GLY A O 1
ATOM 2670 N N . VAL A 1 353 ? -26.087 16.497 31.723 1.00 89.12 353 VAL A N 1
ATOM 2671 C CA . VAL A 1 353 ? -25.412 16.357 30.420 1.00 89.12 353 VAL A CA 1
ATOM 2672 C C . VAL A 1 353 ? -26.399 15.940 29.326 1.00 89.12 353 VAL A C 1
ATOM 2674 O O . VAL A 1 353 ? -27.541 15.568 29.598 1.00 89.12 353 VAL A O 1
ATOM 2677 N N . SER A 1 354 ? -25.985 15.992 28.056 1.00 89.00 354 SER A N 1
ATOM 2678 C CA . SER A 1 354 ? -26.853 15.549 26.960 1.00 89.00 354 SER A CA 1
ATOM 2679 C C . SER A 1 354 ? -27.004 14.015 26.949 1.00 89.00 354 SER A C 1
ATOM 2681 O O . SER A 1 354 ? -26.036 13.299 27.218 1.00 89.00 354 SER A O 1
ATOM 2683 N N . PRO A 1 355 ? -28.180 13.468 26.574 1.00 88.19 355 PRO A N 1
ATOM 2684 C CA . PRO A 1 355 ? -28.341 12.027 26.367 1.00 88.19 355 PRO A CA 1
ATOM 2685 C C . PRO A 1 355 ? -27.339 11.461 25.354 1.00 88.19 355 PRO A C 1
ATOM 2687 O O . PRO A 1 355 ? -26.836 10.357 25.531 1.00 88.19 355 PRO A O 1
ATOM 2690 N N . SER A 1 356 ? -26.997 12.237 24.320 1.00 83.38 356 SER A N 1
ATOM 2691 C CA . SER A 1 356 ? -25.976 11.850 23.342 1.00 83.38 356 SER A CA 1
ATOM 2692 C C . SER A 1 356 ? -24.612 11.638 23.996 1.00 83.38 356 SER A C 1
ATOM 2694 O O . SER A 1 356 ? -23.955 10.649 23.694 1.00 83.38 356 SER A O 1
ATOM 2696 N N . LEU A 1 357 ? -24.203 12.523 24.912 1.00 84.56 357 LEU A N 1
ATOM 2697 C CA . LEU A 1 357 ? -22.925 12.402 25.610 1.00 84.56 357 LEU A CA 1
ATOM 2698 C C . LEU A 1 357 ? -22.899 11.159 26.507 1.00 84.56 357 LEU A C 1
ATOM 2700 O O . LEU A 1 357 ? -21.947 10.391 26.438 1.00 84.56 357 LEU A O 1
ATOM 2704 N N . VAL A 1 358 ? -23.966 10.896 27.272 1.00 89.00 358 VAL A N 1
ATOM 2705 C CA . VAL A 1 358 ? -24.075 9.658 28.074 1.00 89.00 358 VAL A CA 1
ATOM 2706 C C . VAL A 1 358 ? -24.008 8.422 27.182 1.00 89.00 358 VAL A C 1
ATOM 2708 O O . VAL A 1 358 ? -23.282 7.488 27.495 1.00 89.00 358 VAL A O 1
ATOM 2711 N N . SER A 1 359 ? -24.702 8.430 26.039 1.00 87.31 359 SER A N 1
ATOM 2712 C CA . SER A 1 359 ? -24.650 7.324 25.079 1.00 87.31 359 SER A CA 1
ATOM 2713 C C . SER A 1 359 ? -23.252 7.108 24.511 1.00 87.31 359 SER A C 1
ATOM 2715 O O . SER A 1 359 ? -22.836 5.967 24.355 1.00 87.31 359 SER A O 1
ATOM 2717 N N . GLN A 1 360 ? -22.541 8.179 24.161 1.00 82.12 360 GLN A N 1
ATOM 2718 C CA . GLN A 1 360 ? -21.187 8.079 23.625 1.00 82.12 360 GLN A CA 1
ATOM 2719 C C . GLN A 1 360 ? -20.208 7.573 24.689 1.00 82.12 360 GLN A C 1
ATOM 2721 O O . GLN A 1 360 ? -19.357 6.752 24.363 1.00 82.12 360 GLN A O 1
ATOM 2726 N N . ILE A 1 361 ? -20.363 8.000 25.946 1.00 87.56 361 ILE A N 1
ATOM 2727 C CA . ILE A 1 361 ? -19.572 7.493 27.074 1.00 87.56 361 ILE A CA 1
ATOM 2728 C C . ILE A 1 361 ? -19.875 6.009 27.305 1.00 87.56 361 ILE A C 1
ATOM 2730 O O . ILE A 1 361 ? -18.951 5.215 27.356 1.00 87.56 361 ILE A O 1
ATOM 2734 N N . GLU A 1 362 ? -21.147 5.607 27.393 1.00 90.69 362 GLU A N 1
ATOM 2735 C CA . GLU A 1 362 ? -21.562 4.212 27.638 1.00 90.69 362 GLU A CA 1
ATOM 2736 C C . GLU A 1 362 ? -21.151 3.229 26.535 1.00 90.69 362 GLU A C 1
ATOM 2738 O O . GLU A 1 362 ? -21.039 2.029 26.784 1.00 90.69 362 GLU A O 1
ATOM 2743 N N . LEU A 1 363 ? -20.951 3.733 25.318 1.00 81.94 363 LEU A N 1
ATOM 2744 C CA . LEU A 1 363 ? -20.446 2.975 24.175 1.00 81.94 363 LEU A CA 1
ATOM 2745 C C . LEU A 1 363 ? -18.915 3.033 24.058 1.00 81.94 363 LEU A C 1
ATOM 2747 O O . LEU A 1 363 ? -18.392 2.619 23.029 1.00 81.94 363 LEU A O 1
ATOM 2751 N N . ASP A 1 364 ? -18.222 3.582 25.064 1.00 77.38 364 ASP A N 1
ATOM 2752 C CA . ASP A 1 364 ? -16.766 3.773 25.086 1.00 77.38 364 ASP A CA 1
ATOM 2753 C C . ASP A 1 364 ? -16.249 4.564 23.852 1.00 77.38 364 ASP A C 1
ATOM 2755 O O . ASP A 1 364 ? -15.099 4.441 23.445 1.00 77.38 364 ASP A O 1
ATOM 2759 N N . ARG A 1 365 ? -17.099 5.413 23.245 1.00 76.69 365 ARG A N 1
ATOM 2760 C CA . ARG A 1 365 ? -16.764 6.241 22.065 1.00 76.69 365 ARG A CA 1
ATOM 2761 C C . ARG A 1 365 ? -16.086 7.560 22.430 1.00 76.69 365 ARG A C 1
ATOM 2763 O O . ARG A 1 365 ? -15.412 8.148 21.590 1.00 76.69 365 ARG A O 1
ATOM 2770 N N . VAL A 1 366 ? -16.315 8.064 23.644 1.00 79.12 366 VAL A N 1
ATOM 2771 C CA . VAL A 1 366 ? -15.684 9.287 24.166 1.00 79.12 366 VAL A CA 1
ATOM 2772 C C . VAL A 1 366 ? -15.311 9.104 25.631 1.00 79.12 366 VAL A C 1
ATOM 2774 O O . VAL A 1 366 ? -16.082 8.542 26.409 1.00 79.12 366 VAL A O 1
ATOM 2777 N N . ASN A 1 367 ? -14.155 9.640 26.025 1.00 80.81 367 ASN A N 1
ATOM 2778 C CA . ASN A 1 367 ? -13.756 9.662 27.428 1.00 80.81 367 ASN A CA 1
ATOM 2779 C C . ASN A 1 367 ? -14.504 10.783 28.168 1.00 80.81 367 ASN A C 1
ATOM 2781 O O . ASN A 1 367 ? -14.528 11.921 27.687 1.00 80.81 367 ASN A O 1
ATOM 2785 N N . PRO A 1 368 ? -15.098 10.511 29.341 1.00 86.88 368 PRO A N 1
ATOM 2786 C CA . PRO A 1 368 ? -15.698 11.555 30.162 1.00 86.88 368 PRO A CA 1
ATOM 2787 C C . PRO A 1 368 ? -14.623 12.501 30.721 1.00 86.88 368 PRO A C 1
ATOM 2789 O O . PRO A 1 368 ? -13.476 12.106 30.940 1.00 86.88 368 PRO A O 1
ATOM 2792 N N . SER A 1 369 ? -14.993 13.753 31.011 1.00 87.19 369 SER A N 1
ATOM 2793 C CA . SER A 1 369 ? -14.179 14.594 31.900 1.00 87.19 369 SER A CA 1
ATOM 2794 C C . SER A 1 369 ? -14.160 14.008 33.314 1.00 87.19 369 SER A C 1
ATOM 2796 O O . SER A 1 369 ? -15.076 13.274 33.692 1.00 87.19 369 SER A O 1
ATOM 2798 N N . VAL A 1 370 ? -13.163 14.386 34.119 1.00 85.62 370 VAL A N 1
ATOM 2799 C CA . VAL A 1 370 ? -13.088 14.042 35.551 1.00 85.62 370 VAL A CA 1
ATOM 2800 C C . VAL A 1 370 ? -14.423 14.337 36.254 1.00 85.62 370 VAL A C 1
ATOM 2802 O O . VAL A 1 370 ? -15.022 13.443 36.849 1.00 85.62 370 VAL A O 1
ATOM 2805 N N . SER A 1 371 ? -14.946 15.559 36.112 1.00 85.06 371 SER A N 1
ATOM 2806 C CA . SER A 1 371 ? -16.237 15.959 36.690 1.00 85.06 371 SER A CA 1
ATOM 2807 C C . SER A 1 371 ? -17.428 15.125 36.203 1.00 85.06 371 SER A C 1
ATOM 2809 O O . SER A 1 371 ? -18.272 14.730 37.007 1.00 85.06 371 SER A O 1
ATOM 2811 N N . THR A 1 372 ? -17.493 14.820 34.903 1.00 88.56 372 THR A N 1
ATOM 2812 C CA . THR A 1 372 ? -18.583 14.022 34.318 1.00 88.56 372 THR A CA 1
ATOM 2813 C C . THR A 1 372 ? -18.550 12.593 34.843 1.00 88.56 372 THR A C 1
ATOM 2815 O O . THR A 1 372 ? -19.593 12.046 35.200 1.00 88.56 372 THR A O 1
ATOM 2818 N N . LEU A 1 373 ? -17.358 11.993 34.931 1.00 89.25 373 LEU A N 1
ATOM 2819 C CA . LEU A 1 373 ? -17.207 10.641 35.453 1.00 89.25 373 LEU A CA 1
ATOM 2820 C C . LEU A 1 373 ? -17.638 10.573 36.918 1.00 89.25 373 LEU A C 1
ATOM 2822 O O . LEU A 1 373 ? -18.434 9.707 37.275 1.00 89.25 373 LEU A O 1
ATOM 2826 N N . TYR A 1 374 ? -17.197 11.520 37.750 1.00 86.12 374 TYR A N 1
ATOM 2827 C CA . TYR A 1 374 ? -17.626 11.583 39.147 1.00 86.12 374 TYR A CA 1
ATOM 2828 C C . TYR A 1 374 ? -19.140 11.715 39.293 1.00 86.12 374 TYR A C 1
ATOM 2830 O O . TYR A 1 374 ? -19.728 11.034 40.137 1.00 86.12 374 TYR A O 1
ATOM 2838 N N . ALA A 1 375 ? -19.779 12.549 38.473 1.00 87.06 375 ALA A N 1
ATOM 2839 C CA . ALA A 1 375 ? -21.221 12.740 38.519 1.00 87.06 375 ALA A CA 1
ATOM 2840 C C . ALA A 1 375 ? -21.985 11.466 38.113 1.00 87.06 375 ALA A C 1
ATOM 2842 O O . ALA A 1 375 ? -22.925 11.076 38.804 1.00 87.06 375 ALA A O 1
ATOM 2843 N N . LEU A 1 376 ? -21.539 10.766 37.061 1.00 90.00 376 LEU A N 1
ATOM 2844 C CA . LEU A 1 376 ? -22.121 9.486 36.634 1.00 90.00 376 LEU A CA 1
ATOM 2845 C C . LEU A 1 376 ? -21.970 8.403 37.707 1.00 90.00 376 LEU A C 1
ATOM 2847 O O . LEU A 1 376 ? -22.946 7.749 38.057 1.00 90.00 376 LEU A O 1
ATOM 2851 N N . VAL A 1 377 ? -20.767 8.243 38.259 1.00 88.56 377 VAL A N 1
ATOM 2852 C CA . VAL A 1 377 ? -20.456 7.253 39.305 1.00 88.56 377 VAL A CA 1
ATOM 2853 C C . VAL A 1 377 ? -21.270 7.508 40.567 1.00 88.56 377 VAL A C 1
ATOM 2855 O O . VAL A 1 377 ? -21.820 6.577 41.149 1.00 88.56 377 VAL A O 1
ATOM 2858 N N . THR A 1 378 ? -21.398 8.773 40.964 1.00 85.06 378 THR A N 1
ATOM 2859 C CA . THR A 1 378 ? -22.177 9.166 42.143 1.00 85.06 378 THR A CA 1
ATOM 2860 C C . THR A 1 378 ? -23.668 8.904 41.939 1.00 85.06 378 THR A C 1
ATOM 2862 O O . THR A 1 378 ? -24.297 8.306 42.808 1.00 85.06 378 THR A O 1
ATOM 2865 N N . GLU A 1 379 ? -24.230 9.274 40.785 1.00 87.19 379 GLU A N 1
ATOM 2866 C CA . GLU A 1 379 ? -25.647 9.038 40.477 1.00 87.19 379 GLU A CA 1
ATOM 2867 C C . GLU A 1 379 ? -25.970 7.541 40.345 1.00 87.19 379 GLU A C 1
ATOM 2869 O O . GLU A 1 379 ? -27.012 7.065 40.798 1.00 87.19 379 GLU A O 1
ATOM 2874 N N . LEU A 1 380 ? -25.043 6.765 39.781 1.00 88.50 380 LEU A N 1
ATOM 2875 C CA . LEU A 1 380 ? -25.142 5.311 39.700 1.00 88.50 380 LEU A CA 1
ATOM 2876 C C . LEU A 1 380 ? -24.753 4.611 41.005 1.00 88.50 380 LEU A C 1
ATOM 2878 O O . LEU A 1 380 ? -24.762 3.386 41.041 1.00 88.50 380 LEU A O 1
ATOM 2882 N N . GLY A 1 381 ? -24.433 5.349 42.075 1.00 81.56 381 GLY A N 1
ATOM 2883 C CA . GLY A 1 381 ? -24.025 4.806 43.372 1.00 81.56 381 GLY A CA 1
ATOM 2884 C C . GLY A 1 381 ? -22.913 3.759 43.276 1.00 81.56 381 GLY A C 1
ATOM 2885 O O . GLY A 1 381 ? -22.974 2.764 43.995 1.00 81.56 381 GLY A O 1
ATOM 2886 N N . MET A 1 382 ? -21.974 3.963 42.351 1.00 83.38 382 MET A N 1
ATOM 2887 C CA . MET A 1 382 ? -20.768 3.159 42.158 1.00 83.38 382 MET A CA 1
ATOM 2888 C C . MET A 1 382 ? -19.599 3.786 42.922 1.00 83.38 382 MET A C 1
ATOM 2890 O O . MET A 1 382 ? -19.615 4.977 43.250 1.00 83.38 382 MET A O 1
ATOM 2894 N N . THR A 1 383 ? -18.544 3.013 43.149 1.00 78.88 383 THR A N 1
ATOM 2895 C CA . THR A 1 383 ? -17.227 3.556 43.525 1.00 78.88 383 THR A CA 1
ATOM 2896 C C . THR A 1 383 ? -16.337 3.704 42.289 1.00 78.88 383 THR A C 1
ATOM 2898 O O . THR A 1 383 ? -16.542 3.006 41.293 1.00 78.88 383 THR A O 1
ATOM 2901 N N . MET A 1 384 ? -15.309 4.568 42.316 1.00 81.38 384 MET A N 1
ATOM 2902 C CA . MET A 1 384 ? -14.346 4.595 41.197 1.00 81.38 384 MET A CA 1
ATOM 2903 C C . MET A 1 384 ? -13.631 3.254 41.038 1.00 81.38 384 MET A C 1
ATOM 2905 O O . MET A 1 384 ? -13.308 2.854 39.924 1.00 81.38 384 MET A O 1
ATOM 2909 N N . SER A 1 385 ? -13.429 2.529 42.139 1.00 74.56 385 SER A N 1
ATOM 2910 C CA . SER A 1 385 ? -12.832 1.192 42.141 1.00 74.56 385 SER A CA 1
ATOM 2911 C C . SER A 1 385 ? -13.626 0.197 41.285 1.00 74.56 385 SER A C 1
ATOM 2913 O O . SER A 1 385 ? -13.048 -0.534 40.480 1.00 74.56 385 SER A O 1
ATOM 2915 N N . GLU A 1 386 ? -14.958 0.224 41.386 1.00 76.62 386 GLU A N 1
ATOM 2916 C CA . GLU A 1 386 ? -15.859 -0.596 40.564 1.00 76.62 386 GLU A CA 1
ATOM 2917 C C . GLU A 1 386 ? -15.809 -0.193 39.080 1.00 76.62 386 GLU A C 1
ATOM 2919 O O . GLU A 1 386 ? -15.958 -1.040 38.197 1.00 76.62 386 GLU A O 1
ATOM 2924 N N . VAL A 1 387 ? -15.514 1.079 38.788 1.00 82.19 387 VAL A N 1
ATOM 2925 C CA . VAL A 1 387 ? -15.310 1.573 37.419 1.00 82.19 387 VAL A CA 1
ATOM 2926 C C . VAL A 1 387 ? -13.997 1.080 36.808 1.00 82.19 387 VAL A C 1
ATOM 2928 O O . VAL A 1 387 ? -13.982 0.786 35.614 1.00 82.19 387 VAL A O 1
ATOM 2931 N N . PHE A 1 388 ? -12.917 0.923 37.588 1.00 77.69 388 PHE A N 1
ATOM 2932 C CA . PHE A 1 388 ? -11.670 0.275 37.134 1.00 77.69 388 PHE A CA 1
ATOM 2933 C C . PHE A 1 388 ? -11.858 -1.228 36.851 1.00 77.69 388 PHE A C 1
ATOM 2935 O O . PHE A 1 388 ? -11.229 -1.757 35.926 1.00 77.69 388 PHE A O 1
ATOM 2942 N N . GLY A 1 389 ? -12.758 -1.885 37.596 1.00 69.56 389 GLY A N 1
ATOM 2943 C CA . GLY A 1 389 ? -13.106 -3.308 37.514 1.00 69.56 389 GLY A CA 1
ATOM 2944 C C . GLY A 1 389 ? -12.105 -4.266 38.178 1.00 69.56 389 GLY A C 1
ATOM 2945 O O . GLY A 1 389 ? -10.993 -3.882 38.548 1.00 69.56 389 GLY A O 1
ATOM 2946 N N . ASP A 1 390 ? -12.509 -5.534 38.303 1.00 60.94 390 ASP A N 1
ATOM 2947 C CA . ASP A 1 390 ? -11.672 -6.646 38.781 1.00 60.94 390 ASP A CA 1
ATOM 2948 C C . ASP A 1 390 ? -11.234 -7.556 37.617 1.00 60.94 390 ASP A C 1
ATOM 2950 O O . ASP A 1 390 ? -11.890 -7.622 36.573 1.00 60.94 390 ASP A O 1
ATOM 2954 N N . SER A 1 391 ? -10.095 -8.236 37.773 1.00 46.78 391 SER A N 1
ATOM 2955 C CA . SER A 1 391 ? -9.501 -9.089 36.733 1.00 46.78 391 SER A CA 1
ATOM 2956 C C . SER A 1 391 ? -10.383 -10.296 36.381 1.00 46.78 391 SER A C 1
ATOM 2958 O O . SER A 1 391 ? -10.984 -10.923 37.254 1.00 46.78 391 SER A O 1
ATOM 2960 N N . ARG A 1 392 ? -10.397 -10.683 35.095 1.00 37.34 392 ARG A N 1
ATOM 2961 C CA . ARG A 1 392 ? -10.857 -12.016 34.663 1.00 37.34 392 ARG A CA 1
ATOM 2962 C C . ARG A 1 392 ? -9.812 -13.076 35.057 1.00 37.34 392 ARG A C 1
ATOM 2964 O O . ARG A 1 392 ? -8.617 -12.782 35.009 1.00 37.34 392 ARG A O 1
ATOM 2971 N N . PRO A 1 393 ? -10.212 -14.324 35.363 1.00 32.38 393 PRO A N 1
ATOM 2972 C CA . PRO A 1 393 ? -9.268 -15.435 35.436 1.00 32.38 393 PRO A CA 1
ATOM 2973 C C . PRO A 1 393 ? -8.691 -15.680 34.032 1.00 32.38 393 PRO A C 1
ATOM 2975 O O . PRO A 1 393 ? -9.437 -16.070 33.137 1.00 32.38 393 PRO A O 1
ATOM 2978 N N . GLY A 1 394 ? -7.394 -15.427 33.819 1.00 41.53 394 GLY A N 1
ATOM 2979 C CA . GLY A 1 394 ? -6.712 -15.779 32.563 1.00 41.53 394 GLY A CA 1
ATOM 2980 C C . GLY A 1 394 ? -5.671 -14.789 32.027 1.00 41.53 394 GLY A C 1
ATOM 2981 O O . GLY A 1 394 ? -4.881 -15.180 31.172 1.00 41.53 394 GLY A O 1
ATOM 2982 N N . GLU A 1 395 ? -5.603 -13.551 32.526 1.00 41.84 395 GLU A N 1
ATOM 2983 C CA . GLU A 1 395 ? -4.487 -12.651 32.194 1.00 41.84 395 GLU A CA 1
ATOM 2984 C C . GLU A 1 395 ? -3.204 -13.178 32.858 1.00 41.84 395 GLU A C 1
ATOM 2986 O O . GLU A 1 395 ? -3.153 -13.360 34.077 1.00 41.84 395 GLU A O 1
ATOM 2991 N N . ARG A 1 396 ? -2.170 -13.479 32.058 1.00 38.59 396 ARG A N 1
ATOM 2992 C CA . ARG A 1 396 ? -0.864 -13.919 32.569 1.00 38.59 396 ARG A CA 1
ATOM 2993 C C . ARG A 1 396 ? -0.254 -12.795 33.406 1.00 38.59 396 ARG A C 1
ATOM 2995 O O . ARG A 1 396 ? 0.333 -11.865 32.865 1.00 38.59 396 ARG A O 1
ATOM 3002 N N . ALA A 1 397 ? -0.376 -12.911 34.725 1.00 46.59 397 ALA A N 1
ATOM 3003 C CA . ALA A 1 397 ? 0.362 -12.080 35.661 1.00 46.59 397 ALA A CA 1
ATOM 3004 C C . ALA A 1 397 ? 1.869 -12.202 35.384 1.00 46.59 397 ALA A C 1
ATOM 3006 O O . ALA A 1 397 ? 2.373 -13.295 35.097 1.00 46.59 397 ALA A O 1
ATOM 3007 N N . ALA A 1 398 ? 2.588 -11.082 35.493 1.00 47.25 398 ALA A N 1
ATOM 3008 C CA . ALA A 1 398 ? 4.046 -11.076 35.526 1.00 47.25 398 ALA A CA 1
ATOM 3009 C C . ALA A 1 398 ? 4.552 -12.129 36.536 1.00 47.25 398 ALA A C 1
ATOM 3011 O O . ALA A 1 398 ? 3.886 -12.348 37.552 1.00 47.25 398 ALA A O 1
ATOM 3012 N N . PRO A 1 399 ? 5.701 -12.790 36.288 1.00 45.03 399 PRO A N 1
ATOM 3013 C CA . PRO A 1 399 ? 6.169 -13.896 37.117 1.00 45.03 399 PRO A CA 1
ATOM 3014 C C . PRO A 1 399 ? 6.192 -13.511 38.604 1.00 45.03 399 PRO A C 1
ATOM 3016 O O . PRO A 1 399 ? 6.989 -12.679 39.045 1.00 45.03 399 PRO A O 1
ATOM 3019 N N . GLN A 1 400 ? 5.278 -14.105 39.372 1.00 53.12 400 GLN A N 1
ATOM 3020 C CA . GLN A 1 400 ? 5.222 -13.969 40.822 1.00 53.12 400 GLN A CA 1
ATOM 3021 C C . GLN A 1 400 ? 6.321 -14.835 41.439 1.00 53.12 400 GLN A C 1
ATOM 3023 O O . GLN A 1 400 ? 6.554 -15.969 41.017 1.00 53.12 400 GLN A O 1
ATOM 3028 N N . LEU A 1 401 ? 7.001 -14.304 42.457 1.00 49.72 401 LEU A N 1
ATOM 3029 C CA . LEU A 1 401 ? 7.847 -15.127 43.316 1.00 49.72 401 LEU A CA 1
ATOM 3030 C C . LEU A 1 401 ? 6.967 -16.214 43.964 1.00 49.72 401 LEU A C 1
ATOM 3032 O O . LEU A 1 401 ? 5.841 -15.904 44.366 1.00 49.72 401 LEU A O 1
ATOM 3036 N N . PRO A 1 402 ? 7.443 -17.466 44.084 1.00 40.72 402 PRO A N 1
ATOM 3037 C CA . PRO A 1 402 ? 6.659 -18.532 44.699 1.00 40.72 402 PRO A CA 1
ATOM 3038 C C . PRO A 1 402 ? 6.238 -18.133 46.122 1.00 40.72 402 PRO A C 1
ATOM 3040 O O . PRO A 1 402 ? 7.097 -17.904 46.972 1.00 40.72 402 PRO A O 1
ATOM 3043 N N . GLY A 1 403 ? 4.927 -18.036 46.374 1.00 48.66 403 GLY A N 1
ATOM 3044 C CA . GLY A 1 403 ? 4.360 -17.687 47.686 1.00 48.66 403 GLY A CA 1
ATOM 3045 C C . GLY A 1 403 ? 3.970 -16.217 47.892 1.00 48.66 403 GLY A C 1
ATOM 3046 O O . GLY A 1 403 ? 3.633 -15.848 49.013 1.00 48.66 403 GLY A O 1
ATOM 3047 N N . ALA A 1 404 ? 4.006 -15.372 46.858 1.00 52.09 404 ALA A N 1
ATOM 3048 C CA . ALA A 1 404 ? 3.457 -14.020 46.940 1.00 52.09 404 ALA A CA 1
ATOM 3049 C C . ALA A 1 404 ? 1.935 -14.045 46.709 1.00 52.09 404 ALA A C 1
ATOM 3051 O O . ALA A 1 404 ? 1.480 -14.103 45.567 1.00 52.09 404 ALA A O 1
ATOM 3052 N N . ASP A 1 405 ? 1.156 -13.990 47.791 1.00 52.59 405 ASP A N 1
ATOM 3053 C CA . ASP A 1 405 ? -0.274 -13.672 47.724 1.00 52.59 405 ASP A CA 1
ATOM 3054 C C . ASP A 1 405 ? -0.454 -12.330 46.991 1.00 52.59 405 ASP A C 1
ATOM 3056 O O . ASP A 1 405 ? 0.422 -11.467 47.079 1.00 52.59 405 ASP A O 1
ATOM 3060 N N . GLY A 1 406 ? -1.557 -12.149 46.255 1.00 61.91 406 GLY A N 1
ATOM 3061 C CA . GLY A 1 406 ? -1.864 -10.999 45.379 1.00 61.91 406 GLY A CA 1
ATOM 3062 C C . GLY A 1 406 ? -1.997 -9.625 46.062 1.00 61.91 406 GLY A C 1
ATOM 3063 O O . GLY A 1 406 ? -2.859 -8.837 45.705 1.00 61.91 406 GLY A O 1
ATOM 3064 N N . LEU A 1 407 ? -1.153 -9.331 47.047 1.00 71.00 407 LEU A N 1
ATOM 3065 C CA . LEU A 1 407 ? -1.106 -8.129 47.872 1.00 71.00 407 LEU A CA 1
ATOM 3066 C C . LEU A 1 407 ? -0.338 -6.969 47.217 1.00 71.00 407 LEU A C 1
ATOM 3068 O O . LEU A 1 407 ? -0.406 -5.846 47.709 1.00 71.00 407 LEU A O 1
ATOM 3072 N N . ALA A 1 408 ? 0.416 -7.224 46.144 1.00 73.62 408 ALA A N 1
ATOM 3073 C CA . ALA A 1 408 ? 1.255 -6.229 45.480 1.00 73.62 408 ALA A CA 1
ATOM 3074 C C . ALA A 1 408 ? 0.734 -5.895 44.076 1.00 73.62 408 ALA A C 1
ATOM 3076 O O . ALA A 1 408 ? 0.485 -6.795 43.278 1.00 73.62 408 ALA A O 1
ATOM 3077 N N . GLU A 1 409 ? 0.646 -4.601 43.768 1.00 79.88 409 GLU A N 1
ATOM 3078 C CA . GLU A 1 409 ? 0.287 -4.066 42.450 1.00 79.88 409 GLU A CA 1
ATOM 3079 C C . GLU A 1 409 ? 1.525 -3.433 41.797 1.00 79.88 409 GLU A C 1
ATOM 3081 O O . GLU A 1 409 ? 2.239 -2.647 42.432 1.00 79.88 409 GLU A O 1
ATOM 3086 N N . ARG A 1 410 ? 1.805 -3.774 40.535 1.00 78.69 410 ARG A N 1
ATOM 3087 C CA . ARG A 1 410 ? 3.004 -3.311 39.817 1.00 78.69 410 ARG A CA 1
ATOM 3088 C C . ARG A 1 410 ? 2.629 -2.297 38.741 1.00 78.69 410 ARG A C 1
ATOM 3090 O O . ARG A 1 410 ? 1.577 -2.465 38.140 1.00 78.69 410 ARG A O 1
ATOM 3097 N N . PRO A 1 411 ? 3.459 -1.274 38.456 1.00 75.81 411 PRO A N 1
ATOM 3098 C CA . PRO A 1 411 ? 3.151 -0.257 37.446 1.00 75.81 411 PRO A CA 1
ATOM 3099 C C . PRO A 1 411 ? 2.645 -0.819 36.110 1.00 75.81 411 PRO A C 1
ATOM 3101 O O . PRO A 1 411 ? 1.682 -0.300 35.559 1.00 75.81 411 PRO A O 1
ATOM 3104 N N . GLU A 1 412 ? 3.253 -1.906 35.638 1.00 71.12 412 GLU A N 1
ATOM 3105 C CA . GLU A 1 412 ? 2.925 -2.603 34.393 1.00 71.12 412 GLU A CA 1
ATOM 3106 C C . GLU A 1 412 ? 1.577 -3.346 34.395 1.00 71.12 412 GLU A C 1
ATOM 3108 O O . GLU A 1 412 ? 1.062 -3.654 33.326 1.00 71.12 412 GLU A O 1
ATOM 3113 N N . THR A 1 413 ? 0.997 -3.635 35.564 1.00 72.12 413 THR A N 1
ATOM 3114 C CA . THR A 1 413 ? -0.298 -4.331 35.703 1.00 72.12 413 THR A CA 1
ATOM 3115 C C . THR A 1 413 ? -1.419 -3.427 36.210 1.00 72.12 413 THR A C 1
ATOM 3117 O O . THR A 1 413 ? -2.571 -3.864 36.295 1.00 72.12 413 THR A O 1
ATOM 3120 N N . ARG A 1 414 ? -1.113 -2.162 36.532 1.00 81.88 414 ARG A N 1
ATOM 3121 C CA . ARG A 1 414 ? -2.092 -1.219 37.078 1.00 81.88 414 ARG A CA 1
ATOM 3122 C C . ARG A 1 414 ? -3.227 -0.983 36.105 1.00 81.88 414 ARG A C 1
ATOM 3124 O O . ARG A 1 414 ? -3.031 -0.727 34.919 1.00 81.88 414 ARG A O 1
ATOM 3131 N N . ARG A 1 415 ? -4.439 -0.947 36.649 1.00 81.38 415 ARG A N 1
ATOM 3132 C CA . ARG A 1 415 ? -5.609 -0.503 35.895 1.00 81.38 415 ARG A CA 1
ATOM 3133 C C . ARG A 1 415 ? -5.551 1.006 35.713 1.00 81.38 415 ARG A C 1
ATOM 3135 O O . ARG A 1 415 ? -5.317 1.739 36.673 1.00 81.38 415 ARG A O 1
ATOM 3142 N N . VAL A 1 416 ? -5.792 1.448 34.484 1.00 83.44 416 VAL A N 1
ATOM 3143 C CA . VAL A 1 416 ? -5.715 2.850 34.076 1.00 83.44 416 VAL A CA 1
ATOM 3144 C C . VAL A 1 416 ? -7.086 3.314 33.595 1.00 83.44 416 VAL A C 1
ATOM 3146 O O . VAL A 1 416 ? -7.769 2.591 32.874 1.00 83.44 416 VAL A O 1
ATOM 3149 N N . ILE A 1 417 ? -7.476 4.526 33.977 1.00 83.81 417 ILE A N 1
ATOM 3150 C CA . ILE A 1 417 ? -8.571 5.277 33.362 1.00 83.81 417 ILE A CA 1
ATOM 3151 C C . ILE A 1 417 ? -7.961 6.519 32.719 1.00 83.81 417 ILE A C 1
ATOM 3153 O O . ILE A 1 417 ? -7.244 7.277 33.375 1.00 83.81 417 ILE A O 1
ATOM 3157 N N . ASN A 1 418 ? -8.261 6.724 31.438 1.00 80.81 418 ASN A N 1
ATOM 3158 C CA . ASN A 1 418 ? -7.905 7.937 30.712 1.00 80.81 418 ASN A CA 1
ATOM 3159 C C . ASN A 1 418 ? -9.157 8.800 30.555 1.00 80.81 418 ASN A C 1
ATOM 3161 O O . ASN A 1 418 ? -10.214 8.319 30.150 1.00 80.81 418 ASN A O 1
ATOM 3165 N N . LEU A 1 419 ? -9.039 10.075 30.895 1.00 84.50 419 LEU A N 1
ATOM 3166 C CA . LEU A 1 419 ? -10.142 11.027 30.912 1.00 84.50 419 LEU A CA 1
ATOM 3167 C C . LEU A 1 419 ? -9.962 12.060 29.801 1.00 84.50 419 LEU A C 1
ATOM 3169 O O . LEU A 1 419 ? -8.891 12.187 29.195 1.00 84.50 419 LEU A O 1
ATOM 3173 N N . ALA A 1 420 ? -11.022 12.818 29.522 1.00 76.62 420 ALA A N 1
ATOM 3174 C CA . ALA A 1 420 ? -10.911 13.994 28.663 1.00 76.62 420 ALA A CA 1
ATOM 3175 C C . ALA A 1 420 ? -9.814 14.943 29.191 1.00 76.62 420 ALA A C 1
ATOM 3177 O O . ALA A 1 420 ? -9.502 14.912 30.377 1.00 76.62 420 ALA A O 1
ATOM 3178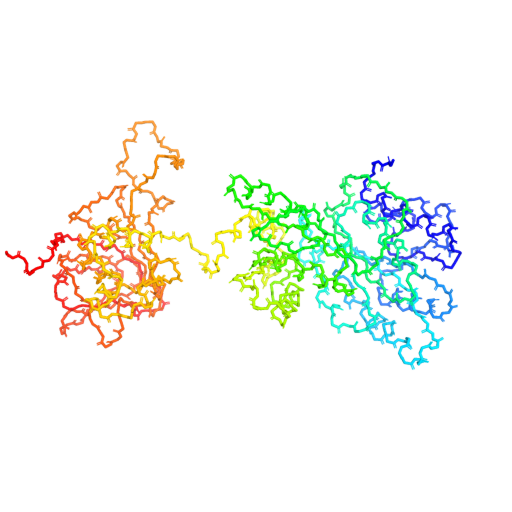 N N . SER A 1 421 ? -9.233 15.757 28.301 1.00 76.50 421 SER A N 1
ATOM 3179 C CA . SER A 1 421 ? -8.042 16.608 28.534 1.00 76.50 421 SER A CA 1
ATOM 3180 C C . SER A 1 421 ? -6.723 15.866 28.824 1.00 76.50 421 SER A C 1
ATOM 3182 O O . SER A 1 421 ? -5.699 16.500 29.063 1.00 76.50 421 SER A O 1
ATOM 3184 N N . GLY A 1 422 ? -6.711 14.530 28.722 1.00 80.62 422 GLY A N 1
ATOM 3185 C CA . GLY A 1 422 ? -5.505 13.710 28.873 1.00 80.62 422 GLY A CA 1
ATOM 3186 C C . GLY A 1 422 ? -5.147 13.390 30.326 1.00 80.62 422 GLY A C 1
ATOM 3187 O O . GLY A 1 422 ? -4.073 12.843 30.578 1.00 80.62 422 GLY A O 1
ATOM 3188 N N . VAL A 1 423 ? -6.026 13.711 31.284 1.00 87.75 423 VAL A N 1
ATOM 3189 C CA . VAL A 1 423 ? -5.857 13.295 32.682 1.00 87.75 423 VAL A CA 1
ATOM 3190 C C . VAL A 1 423 ? -5.876 11.772 32.766 1.00 87.75 423 VAL A C 1
ATOM 3192 O O . VAL A 1 423 ? -6.763 11.116 32.218 1.00 87.75 423 VAL A O 1
ATOM 3195 N N . ARG A 1 424 ? -4.902 11.206 33.478 1.00 90.44 424 ARG A N 1
ATOM 3196 C CA . ARG A 1 424 ? -4.723 9.759 33.617 1.00 90.44 424 ARG A CA 1
ATOM 3197 C C . ARG A 1 424 ? -4.733 9.361 35.084 1.00 90.44 424 ARG A C 1
ATOM 3199 O O . ARG A 1 424 ? -3.990 9.939 35.874 1.00 90.44 424 ARG A O 1
ATOM 3206 N N . TRP A 1 425 ? -5.537 8.363 35.439 1.00 91.69 425 TRP A N 1
ATOM 3207 C CA . TRP A 1 425 ? -5.590 7.782 36.784 1.00 91.69 425 TRP A CA 1
ATOM 3208 C C . TRP A 1 425 ? -5.197 6.310 36.750 1.00 91.69 425 TRP A C 1
ATOM 3210 O O . TRP A 1 425 ? -5.748 5.543 35.967 1.00 91.69 425 TRP A O 1
ATOM 3220 N N . GLU A 1 426 ? -4.281 5.902 37.622 1.00 91.12 426 GLU A N 1
ATOM 3221 C CA . GLU A 1 426 ? -3.900 4.505 37.833 1.00 91.12 426 GLU A CA 1
ATOM 3222 C C . GLU A 1 426 ? -4.339 4.050 39.226 1.00 91.12 426 GLU A C 1
ATOM 3224 O O . GLU A 1 426 ? -4.068 4.739 40.212 1.00 91.12 426 GLU A O 1
ATOM 3229 N N . ARG A 1 427 ? -4.962 2.874 39.338 1.00 89.25 427 ARG A N 1
ATOM 3230 C CA . ARG A 1 427 ? -5.259 2.271 40.644 1.00 89.25 427 ARG A CA 1
ATOM 3231 C C . ARG A 1 427 ? -3.977 1.711 41.260 1.00 89.25 427 ARG A C 1
ATOM 3233 O O . ARG A 1 427 ? -3.266 0.947 40.616 1.00 89.25 427 ARG A O 1
ATOM 3240 N N . LEU A 1 428 ? -3.699 2.068 42.513 1.00 89.88 428 LEU A N 1
ATOM 3241 C CA . LEU A 1 428 ? -2.525 1.604 43.260 1.00 89.88 428 LEU A CA 1
ATOM 3242 C C . LEU A 1 428 ? -2.794 0.368 44.133 1.00 89.88 428 LEU A C 1
ATOM 3244 O O . LEU A 1 428 ? -1.852 -0.190 44.691 1.00 89.88 428 LEU A O 1
ATOM 3248 N N . THR A 1 429 ? -4.051 -0.070 44.253 1.00 85.50 429 THR A N 1
ATOM 3249 C CA . THR A 1 429 ? -4.431 -1.304 44.957 1.00 85.50 429 THR A CA 1
ATOM 3250 C C . THR A 1 429 ? -4.585 -2.494 44.000 1.00 85.50 429 THR A C 1
ATOM 3252 O O . THR A 1 429 ? -5.120 -2.325 42.898 1.00 85.50 429 THR A O 1
ATOM 3255 N N . PRO A 1 430 ? -4.201 -3.713 44.435 1.00 77.12 430 PRO A N 1
ATOM 3256 C CA . PRO A 1 430 ? -4.328 -4.933 43.627 1.00 77.12 430 PRO A CA 1
ATOM 3257 C C . PRO A 1 430 ? -5.786 -5.357 43.398 1.00 77.12 430 PRO A C 1
ATOM 3259 O O . PRO A 1 430 ? -6.126 -5.977 42.388 1.00 77.12 430 PRO A O 1
ATOM 3262 N N . HIS A 1 431 ? -6.671 -5.000 44.327 1.00 77.12 431 HIS A N 1
ATOM 3263 C CA . HIS A 1 431 ? -8.092 -5.331 44.294 1.00 77.12 431 HIS A CA 1
ATOM 3264 C C . HIS A 1 431 ? -8.943 -4.076 44.452 1.00 77.12 431 HIS A C 1
ATOM 3266 O O . HIS A 1 431 ? -8.459 -3.036 44.919 1.00 77.12 431 HIS A O 1
ATOM 3272 N N . SER A 1 432 ? -10.207 -4.176 44.039 1.00 73.69 432 SER A N 1
ATOM 3273 C CA . SER A 1 432 ? -11.182 -3.138 44.323 1.00 73.69 432 SER A CA 1
ATOM 3274 C C . SER A 1 432 ? -11.402 -3.003 45.837 1.00 73.69 432 SER A C 1
ATOM 3276 O O . SER A 1 432 ? -11.506 -3.987 46.569 1.00 73.69 432 SER A O 1
ATOM 3278 N N . ASP A 1 433 ? -11.441 -1.760 46.304 1.00 75.88 433 ASP A N 1
ATOM 3279 C CA . ASP A 1 433 ? -11.764 -1.382 47.678 1.00 75.88 433 ASP A CA 1
ATOM 3280 C C . ASP A 1 433 ? -12.908 -0.368 47.607 1.00 75.88 433 ASP A C 1
ATOM 3282 O O . ASP A 1 433 ? -12.889 0.559 46.790 1.00 75.88 433 ASP A O 1
ATOM 3286 N N . ARG A 1 434 ? -13.959 -0.608 48.393 1.00 70.62 434 ARG A N 1
ATOM 3287 C CA . ARG A 1 434 ? -15.170 0.218 48.387 1.00 70.62 434 ARG A CA 1
ATOM 3288 C C . ARG A 1 434 ? -15.036 1.468 49.245 1.00 70.62 434 ARG A C 1
ATOM 3290 O O . ARG A 1 434 ? -15.723 2.448 48.971 1.00 70.62 434 ARG A O 1
ATOM 3297 N N . ASP A 1 435 ? -14.171 1.435 50.250 1.00 78.44 435 ASP A N 1
ATOM 3298 C CA . ASP A 1 435 ? -14.034 2.507 51.232 1.00 78.44 435 ASP A CA 1
ATOM 3299 C C . ASP A 1 435 ? -12.844 3.425 50.928 1.00 78.44 435 ASP A C 1
ATOM 3301 O O . ASP A 1 435 ? -12.800 4.550 51.443 1.00 78.44 435 ASP A O 1
ATOM 3305 N N . VAL A 1 436 ? -11.906 2.965 50.087 1.00 84.56 436 VAL A N 1
ATOM 3306 C CA . VAL A 1 436 ? -10.670 3.671 49.732 1.00 84.56 436 VAL A CA 1
ATOM 3307 C C . VAL A 1 436 ? -10.427 3.669 48.221 1.00 84.56 436 VAL A C 1
ATOM 3309 O O . VAL A 1 436 ? -10.353 2.627 47.575 1.00 84.56 436 VAL A O 1
ATOM 3312 N N . GLU A 1 437 ? -10.193 4.850 47.656 1.00 87.69 437 GLU A N 1
ATOM 3313 C CA . GLU A 1 437 ? -9.659 5.020 46.305 1.00 87.69 437 GLU A CA 1
ATOM 3314 C C . GLU A 1 437 ? -8.205 5.466 46.433 1.00 87.69 437 GLU A C 1
ATOM 3316 O O . GLU A 1 437 ? -7.943 6.580 46.874 1.00 87.69 437 GLU A O 1
ATOM 3321 N N . PHE A 1 438 ? -7.254 4.596 46.084 1.00 91.69 438 PHE A N 1
ATOM 3322 C CA . PHE A 1 438 ? -5.827 4.912 46.137 1.00 91.69 438 PHE A CA 1
ATOM 3323 C C . PHE A 1 438 ? -5.262 4.987 44.724 1.00 91.69 438 PHE A C 1
ATOM 3325 O O . PHE A 1 438 ? -5.160 3.972 44.030 1.00 91.69 438 PHE A O 1
ATOM 3332 N N . LEU A 1 439 ? -4.937 6.199 44.286 1.00 93.50 439 LEU A N 1
ATOM 3333 C CA . LEU A 1 439 ? -4.685 6.521 42.891 1.00 93.50 439 LEU A CA 1
ATOM 3334 C C . LEU A 1 439 ? -3.317 7.163 42.696 1.00 93.50 439 LEU A C 1
ATOM 3336 O O . LEU A 1 439 ? -2.854 7.966 43.507 1.00 93.50 439 LEU A O 1
ATOM 3340 N N . TYR A 1 440 ? -2.705 6.858 41.562 1.00 95.12 440 TYR A N 1
ATOM 3341 C CA . TYR A 1 440 ? -1.672 7.690 40.970 1.00 95.12 440 TYR A CA 1
ATOM 3342 C C . TYR A 1 440 ? -2.305 8.510 39.853 1.00 95.12 440 TYR A C 1
ATOM 3344 O O . TYR A 1 440 ? -2.883 7.952 38.922 1.00 95.12 440 TYR A O 1
ATOM 3352 N N . VAL A 1 441 ? -2.240 9.832 39.963 1.00 94.81 441 VAL A N 1
ATOM 3353 C CA . VAL A 1 441 ? -2.903 10.757 39.045 1.00 94.81 441 VAL A CA 1
ATOM 3354 C C . VAL A 1 441 ? -1.868 11.573 38.284 1.00 94.81 441 VAL A C 1
ATOM 3356 O O . VAL A 1 441 ? -0.910 12.089 38.864 1.00 94.81 441 VAL A O 1
ATOM 3359 N N . VAL A 1 442 ? -2.073 11.694 36.976 1.00 95.62 442 VAL A N 1
ATOM 3360 C CA . VAL A 1 442 ? -1.237 12.493 36.083 1.00 95.62 442 VAL A CA 1
ATOM 3361 C C . VAL A 1 442 ? -2.110 13.527 35.388 1.00 95.62 442 VAL A C 1
ATOM 3363 O O . VAL A 1 442 ? -3.070 13.172 34.703 1.00 95.62 442 VAL A O 1
ATOM 3366 N N . TYR A 1 443 ? -1.766 14.800 35.562 1.00 95.06 443 TYR A N 1
ATOM 3367 C CA . TYR A 1 443 ? -2.393 15.921 34.866 1.00 95.06 443 TYR A CA 1
ATOM 3368 C C . TYR A 1 443 ? -1.379 16.502 33.874 1.00 95.06 443 TYR A C 1
ATOM 3370 O O . TYR A 1 443 ? -0.372 17.069 34.308 1.00 95.06 443 TYR A O 1
ATOM 3378 N N . PRO A 1 444 ? -1.608 16.365 32.555 1.00 93.00 444 PRO A N 1
ATOM 3379 C CA . PRO A 1 444 ? -0.811 17.055 31.546 1.00 93.00 444 PRO A CA 1
ATOM 3380 C C . PRO A 1 444 ? -0.805 18.574 31.742 1.00 93.00 444 PRO A C 1
ATOM 3382 O O . PRO A 1 444 ? -1.678 19.134 32.404 1.00 93.00 444 PRO A O 1
ATOM 3385 N N . VAL A 1 445 ? 0.161 19.253 31.122 1.00 91.12 445 VAL A N 1
ATOM 3386 C CA . VAL A 1 445 ? 0.228 20.722 31.124 1.00 91.12 445 VAL A CA 1
ATOM 3387 C C . VAL A 1 445 ? -1.078 21.302 30.575 1.00 91.12 445 VAL A C 1
ATOM 3389 O O . VAL A 1 445 ? -1.526 20.920 29.495 1.00 91.12 445 VAL A O 1
ATOM 3392 N N . GLY A 1 446 ? -1.694 22.209 31.336 1.00 87.00 446 GLY A N 1
ATOM 3393 C CA . GLY A 1 446 ? -2.980 22.822 30.995 1.00 87.00 446 GLY A CA 1
ATOM 3394 C C . GLY A 1 446 ? -4.212 21.949 31.263 1.00 87.00 446 GLY A C 1
ATOM 3395 O O . GLY A 1 446 ? -5.327 22.413 31.038 1.00 87.00 446 GLY A O 1
ATOM 3396 N N . ALA A 1 447 ? -4.050 20.715 31.754 1.00 90.19 447 ALA A N 1
ATOM 3397 C CA . ALA A 1 447 ? -5.176 19.861 32.112 1.00 90.19 447 ALA A CA 1
ATOM 3398 C C . ALA A 1 447 ? -5.782 20.248 33.470 1.00 90.19 447 ALA A C 1
ATOM 3400 O O . ALA A 1 447 ? -5.095 20.693 34.396 1.00 90.19 447 ALA A O 1
ATOM 3401 N N . GLU A 1 448 ? -7.086 20.016 33.597 1.00 91.19 448 GLU A N 1
ATOM 3402 C CA . GLU A 1 448 ? -7.902 20.397 34.747 1.00 91.19 448 GLU A CA 1
ATOM 3403 C C . GLU A 1 448 ? -9.016 19.380 35.026 1.00 91.19 448 GLU A C 1
ATOM 3405 O O . GLU A 1 448 ? -9.449 18.648 34.132 1.00 91.19 448 GLU A O 1
ATOM 3410 N N . SER A 1 449 ? -9.492 19.331 36.272 1.00 89.25 449 SER A N 1
ATOM 3411 C CA . SER A 1 449 ? -10.537 18.394 36.708 1.00 89.25 449 SER A CA 1
ATOM 3412 C C . SER A 1 449 ? -11.956 18.826 36.305 1.00 89.25 449 SER A C 1
ATOM 3414 O O . SER A 1 449 ? -12.869 18.005 36.191 1.00 89.25 449 SER A O 1
ATOM 3416 N N . CYS A 1 450 ? -12.168 20.115 36.065 1.00 86.31 450 CYS A N 1
ATOM 3417 C CA . CYS A 1 450 ? -13.409 20.676 35.541 1.00 86.31 450 CYS A CA 1
ATOM 3418 C C . CYS A 1 450 ? -13.126 22.024 34.858 1.00 86.31 450 CYS A C 1
ATOM 3420 O O . CYS A 1 450 ? -12.087 22.609 35.161 1.00 86.31 450 CYS A O 1
ATOM 3422 N N . PRO A 1 451 ? -14.020 22.509 33.969 1.00 82.75 451 PRO A N 1
ATOM 3423 C CA . PRO A 1 451 ? -13.878 23.806 33.299 1.00 82.75 451 PRO A CA 1
ATOM 3424 C C . PRO A 1 451 ? -13.638 24.976 34.260 1.00 82.75 451 PRO A C 1
ATOM 3426 O O . PRO A 1 451 ? -13.975 24.898 35.443 1.00 82.75 451 PRO A O 1
ATOM 3429 N N . GLU A 1 452 ? -13.098 26.081 33.739 1.00 80.12 452 GLU A N 1
ATOM 3430 C CA . GLU A 1 452 ? -12.666 27.225 34.549 1.00 80.12 452 GLU A CA 1
ATOM 3431 C C . GLU A 1 452 ? -13.760 27.842 35.432 1.00 80.12 452 GLU A C 1
ATOM 3433 O O . GLU A 1 452 ? -13.487 28.250 36.563 1.00 80.12 452 GLU A O 1
ATOM 3438 N N . ASP A 1 453 ? -14.991 27.857 34.936 1.00 81.12 453 ASP A N 1
ATOM 3439 C CA . ASP A 1 453 ? -16.190 28.389 35.578 1.00 81.12 453 ASP A CA 1
ATOM 3440 C C . ASP A 1 453 ? -16.964 27.347 36.408 1.00 81.12 453 ASP A C 1
ATOM 3442 O O . ASP A 1 453 ? -18.038 27.646 36.935 1.00 81.12 453 ASP A O 1
ATOM 3446 N N . ALA A 1 454 ? -16.420 26.138 36.570 1.00 84.69 454 ALA A N 1
ATOM 3447 C CA . ALA A 1 454 ? -17.050 25.035 37.283 1.00 84.69 454 ALA A CA 1
ATOM 3448 C C . ALA A 1 454 ? -16.213 24.552 38.479 1.00 84.69 454 ALA A C 1
ATOM 3450 O O . ALA A 1 454 ? -14.990 24.680 38.520 1.00 84.69 454 ALA A O 1
ATOM 3451 N N . LEU A 1 455 ? -16.894 23.939 39.450 1.00 87.31 455 LEU A N 1
ATOM 3452 C CA . LEU A 1 455 ? -16.291 23.212 40.566 1.00 87.31 455 LEU A CA 1
ATOM 3453 C C . LEU A 1 455 ? -16.982 21.852 40.689 1.00 87.31 455 LEU A C 1
ATOM 3455 O O . LEU A 1 455 ? -18.202 21.758 40.545 1.00 87.31 455 LEU A O 1
ATOM 3459 N N . MET A 1 456 ? -16.206 20.805 40.948 1.00 87.81 456 MET A N 1
ATOM 3460 C CA . MET A 1 456 ? -16.726 19.462 41.206 1.00 87.81 456 MET A CA 1
ATOM 3461 C C . MET A 1 456 ? -16.986 19.251 42.700 1.00 87.81 456 MET A C 1
ATOM 3463 O O . MET A 1 456 ? -16.352 19.874 43.550 1.00 87.81 456 MET A O 1
ATOM 3467 N N . THR A 1 457 ? -17.928 18.363 43.012 1.00 84.94 457 THR A N 1
ATOM 3468 C CA . THR A 1 457 ? -18.223 17.891 44.369 1.00 84.94 457 THR A CA 1
ATOM 3469 C C . THR A 1 457 ? -18.484 16.391 44.342 1.00 84.94 457 THR A C 1
ATOM 3471 O O . THR A 1 457 ? -19.121 15.876 43.420 1.00 84.94 457 THR A O 1
ATOM 3474 N N . HIS A 1 458 ? -18.014 15.678 45.361 1.00 83.81 458 HIS A N 1
ATOM 3475 C CA . HIS A 1 458 ? -18.407 14.291 45.609 1.00 83.81 458 HIS A CA 1
ATOM 3476 C C . HIS A 1 458 ? -18.268 13.937 47.091 1.00 83.81 458 HIS A C 1
ATOM 3478 O O . HIS A 1 458 ? -17.635 14.647 47.861 1.00 83.81 458 HIS A O 1
ATOM 3484 N N . GLY A 1 459 ? -18.890 12.843 47.526 1.00 81.19 459 GLY A N 1
ATOM 3485 C CA . GLY A 1 459 ? -18.773 12.395 48.915 1.00 81.19 459 GLY A CA 1
ATOM 3486 C C . GLY A 1 459 ? -17.375 11.857 49.231 1.00 81.19 459 GLY A C 1
ATOM 3487 O O . GLY A 1 459 ? -16.783 11.164 48.403 1.00 81.19 459 GLY A O 1
ATOM 3488 N N . GLY A 1 460 ? -16.883 12.131 50.440 1.00 86.81 460 GLY A N 1
ATOM 3489 C CA . GLY A 1 460 ? -15.636 11.574 50.969 1.00 86.81 460 GLY A CA 1
ATOM 3490 C C . GLY A 1 460 ? -14.659 12.636 51.469 1.00 86.81 460 GLY A C 1
ATOM 3491 O O . GLY A 1 460 ? -14.973 13.823 51.534 1.00 86.81 460 GLY A O 1
ATOM 3492 N N . LYS A 1 461 ? -13.467 12.183 51.855 1.00 91.38 461 LYS A N 1
ATOM 3493 C CA . LYS A 1 461 ? -12.321 13.043 52.162 1.00 91.38 461 LYS A CA 1
ATOM 3494 C C . LYS A 1 461 ? -11.181 12.726 51.220 1.00 91.38 461 LYS A C 1
ATOM 3496 O O . LYS A 1 461 ? -10.856 11.554 51.034 1.00 91.38 461 LYS A O 1
ATOM 3501 N N . GLU A 1 462 ? -10.557 13.767 50.700 1.00 93.94 462 GLU A N 1
ATOM 3502 C CA . GLU A 1 462 ? -9.432 13.677 49.785 1.00 93.94 462 GLU A CA 1
ATOM 3503 C C . GLU A 1 462 ? -8.124 14.021 50.474 1.00 93.94 462 GLU A C 1
ATOM 3505 O O . GLU A 1 462 ? -8.051 14.950 51.279 1.00 93.94 462 GLU A O 1
ATOM 3510 N N . TYR A 1 463 ? -7.088 13.272 50.113 1.00 96.69 463 TYR A N 1
ATOM 3511 C CA . TYR A 1 463 ? -5.712 13.482 50.522 1.00 96.69 463 TYR A CA 1
ATOM 3512 C C . TYR A 1 463 ? -4.832 13.420 49.279 1.00 96.69 463 TYR A C 1
ATOM 3514 O O . TYR A 1 463 ? -4.808 12.412 48.574 1.00 96.69 463 TYR A O 1
ATOM 3522 N N . GLY A 1 464 ? -4.098 14.494 49.020 1.00 96.69 464 GLY A N 1
ATOM 3523 C CA . GLY A 1 464 ? -3.207 14.608 47.874 1.00 96.69 464 GLY A CA 1
ATOM 3524 C C . GLY A 1 464 ? -1.757 14.745 48.300 1.00 96.69 464 GLY A C 1
ATOM 3525 O O . GLY A 1 464 ? -1.468 15.455 49.262 1.00 96.69 464 GLY A O 1
ATOM 3526 N N . TYR A 1 465 ? -0.843 14.115 47.567 1.00 97.88 465 TYR A N 1
ATOM 3527 C CA . TYR A 1 465 ? 0.601 14.314 47.691 1.00 97.88 465 TYR A CA 1
ATOM 3528 C C . TYR A 1 465 ? 1.228 14.477 46.304 1.00 97.88 465 TYR A C 1
ATOM 3530 O O . TYR A 1 465 ? 1.180 13.559 45.484 1.00 97.88 465 TYR A O 1
ATOM 3538 N N . VAL A 1 466 ? 1.821 15.637 46.028 1.00 97.62 466 VAL A N 1
ATOM 3539 C CA . VAL A 1 466 ? 2.434 15.937 44.728 1.00 97.62 466 VAL A CA 1
ATOM 3540 C C . VAL A 1 466 ? 3.844 15.358 44.686 1.00 97.62 466 VAL A C 1
ATOM 3542 O O . VAL A 1 466 ? 4.701 15.704 45.493 1.00 97.62 466 VAL A O 1
ATOM 3545 N N . THR A 1 467 ? 4.100 14.478 43.723 1.00 97.19 467 THR A N 1
ATOM 3546 C CA . THR A 1 467 ? 5.413 13.843 43.516 1.00 97.19 467 THR A CA 1
ATOM 3547 C C . THR A 1 467 ? 6.272 14.580 42.487 1.00 97.19 467 THR A C 1
ATOM 3549 O O . THR A 1 467 ? 7.495 14.537 42.584 1.00 97.19 467 THR A O 1
ATOM 3552 N N . ARG A 1 468 ? 5.649 15.267 41.517 1.00 97.38 468 ARG A N 1
ATOM 3553 C CA . ARG A 1 468 ? 6.311 16.039 40.451 1.00 97.38 468 ARG A CA 1
ATOM 3554 C C . ARG A 1 468 ? 5.376 17.123 39.897 1.00 97.38 468 ARG A C 1
ATOM 3556 O O . ARG A 1 468 ? 4.162 16.911 39.901 1.00 97.38 468 ARG A O 1
ATOM 3563 N N . GLY A 1 469 ? 5.934 18.220 39.382 1.00 96.38 469 GLY A N 1
ATOM 3564 C CA . GLY A 1 469 ? 5.188 19.348 38.823 1.00 96.38 469 GLY A CA 1
ATOM 3565 C C . GLY A 1 469 ? 4.533 20.233 39.886 1.00 96.38 469 GLY A C 1
ATOM 3566 O O . GLY A 1 469 ? 4.774 20.070 41.087 1.00 96.38 469 GLY A O 1
ATOM 3567 N N . THR A 1 470 ? 3.689 21.160 39.426 1.00 97.06 470 THR A N 1
ATOM 3568 C CA . THR A 1 470 ? 2.965 22.117 40.277 1.00 97.06 470 THR A CA 1
ATOM 3569 C C . THR A 1 470 ? 1.455 22.028 40.059 1.00 97.06 470 THR A C 1
ATOM 3571 O O . THR A 1 470 ? 0.950 22.300 38.965 1.00 97.06 470 THR A O 1
ATOM 3574 N N . LEU A 1 471 ? 0.732 21.661 41.119 1.00 96.81 471 LEU A N 1
ATOM 3575 C CA . LEU A 1 471 ? -0.718 21.493 41.141 1.00 96.81 471 LEU A CA 1
ATOM 3576 C C . LEU A 1 471 ? -1.392 22.713 41.774 1.00 96.81 471 LEU A C 1
ATOM 3578 O O . LEU A 1 471 ? -1.182 23.009 42.950 1.00 96.81 471 LEU A O 1
ATOM 3582 N N . GLY A 1 472 ? -2.238 23.392 41.005 1.00 96.25 472 GLY A N 1
ATOM 3583 C CA . GLY A 1 472 ? -3.168 24.394 41.508 1.00 96.25 472 GLY A CA 1
ATOM 3584 C C . GLY A 1 472 ? -4.455 23.727 41.983 1.00 96.25 472 GLY A C 1
ATOM 3585 O O . GLY A 1 472 ? -5.027 22.900 41.270 1.00 96.25 472 GLY A O 1
ATOM 3586 N N . ILE A 1 473 ? -4.912 24.083 43.178 1.00 96.00 473 ILE A N 1
ATOM 3587 C CA . ILE A 1 473 ? -6.058 23.463 43.842 1.00 96.00 473 ILE A CA 1
ATOM 3588 C C . ILE A 1 473 ? -6.955 24.563 44.382 1.00 96.00 473 ILE A C 1
ATOM 3590 O O . ILE A 1 473 ? -6.535 25.352 45.219 1.00 96.00 473 ILE A O 1
ATOM 3594 N N . ARG A 1 474 ? -8.204 24.601 43.935 1.00 95.38 474 ARG A N 1
ATOM 3595 C CA . ARG A 1 474 ? -9.225 25.487 44.493 1.00 95.38 474 ARG A CA 1
ATOM 3596 C C . ARG A 1 474 ? -10.179 24.667 45.342 1.00 95.38 474 ARG A C 1
ATOM 3598 O O . ARG A 1 474 ? -10.704 23.686 44.831 1.00 95.38 474 ARG A O 1
ATOM 3605 N N . VAL A 1 475 ? -10.424 25.066 46.590 1.00 94.62 475 VAL A N 1
ATOM 3606 C CA . VAL A 1 475 ? -11.422 24.452 47.485 1.00 94.62 475 VAL A CA 1
ATOM 3607 C C . VAL A 1 475 ? -12.293 25.564 48.064 1.00 94.62 475 VAL A C 1
ATOM 3609 O O . VAL A 1 475 ? -11.840 26.409 48.832 1.00 94.62 475 VAL A O 1
ATOM 3612 N N . GLY A 1 476 ? -13.561 25.595 47.663 1.00 91.44 476 GLY A N 1
ATOM 3613 C CA . GLY A 1 476 ? -14.476 26.693 47.945 1.00 91.44 476 GLY A CA 1
ATOM 3614 C C . GLY A 1 476 ? -13.963 28.015 47.364 1.00 91.44 476 GLY A C 1
ATOM 3615 O O . GLY A 1 476 ? -13.876 28.193 46.144 1.00 91.44 476 GLY A O 1
ATOM 3616 N N . PHE A 1 477 ? -13.647 28.952 48.257 1.00 89.88 477 PHE A N 1
ATOM 3617 C CA . PHE A 1 477 ? -13.120 30.277 47.912 1.00 89.88 477 PHE A CA 1
ATOM 3618 C C . PHE A 1 477 ? -11.595 30.374 48.025 1.00 89.88 477 PHE A C 1
ATOM 3620 O O . PHE A 1 477 ? -11.035 31.388 47.621 1.00 89.88 477 PHE A O 1
ATOM 3627 N N . GLU A 1 478 ? -10.940 29.340 48.550 1.00 94.94 478 GLU A N 1
ATOM 3628 C CA . GLU A 1 478 ? -9.497 29.324 48.774 1.00 94.94 478 GLU A CA 1
ATOM 3629 C C . GLU A 1 478 ? -8.775 28.678 47.588 1.00 94.94 478 GLU A C 1
ATOM 3631 O O . GLU A 1 478 ? -9.247 27.688 47.017 1.00 94.94 478 GLU A O 1
ATOM 3636 N N . GLU A 1 479 ? -7.612 29.224 47.234 1.00 95.25 479 GLU A N 1
ATOM 3637 C CA . GLU A 1 479 ? -6.711 28.665 46.227 1.00 95.25 479 GLU A CA 1
ATOM 3638 C C . GLU A 1 479 ? -5.364 28.302 46.855 1.00 95.25 479 GLU A C 1
ATOM 3640 O O . GLU A 1 479 ? -4.793 29.051 47.647 1.00 95.25 479 GLU A O 1
ATOM 3645 N N . TYR A 1 480 ? -4.853 27.140 46.469 1.00 96.12 480 TYR A N 1
ATOM 3646 C CA . TYR A 1 480 ? -3.595 26.572 46.919 1.00 96.12 480 TYR A CA 1
ATOM 3647 C C . TYR A 1 480 ? -2.738 26.205 45.712 1.00 96.12 480 TYR A C 1
ATOM 3649 O O . TYR A 1 480 ? -3.241 25.757 44.681 1.00 96.12 480 TYR A O 1
ATOM 3657 N N . GLU A 1 481 ? -1.429 26.336 45.867 1.00 96.81 481 GLU A N 1
ATOM 3658 C CA . GLU A 1 481 ? -0.433 25.891 44.898 1.00 96.81 481 GLU A CA 1
ATOM 3659 C C . GLU A 1 481 ? 0.523 24.923 45.593 1.00 96.81 481 GLU A C 1
ATOM 3661 O O . GLU A 1 481 ? 1.126 25.256 46.614 1.00 96.81 481 GLU A O 1
ATOM 3666 N N . LEU A 1 482 ? 0.637 23.709 45.052 1.00 96.31 482 LEU A N 1
ATOM 3667 C CA . LEU A 1 482 ? 1.482 22.651 45.593 1.00 96.31 482 LEU A CA 1
ATOM 3668 C C . LEU A 1 482 ? 2.501 22.197 44.551 1.00 96.31 482 LEU A C 1
ATOM 3670 O O . LEU A 1 482 ? 2.149 21.552 43.565 1.00 96.31 482 LEU A O 1
ATOM 3674 N N . ALA A 1 483 ? 3.773 22.489 44.803 1.00 96.00 483 ALA A N 1
ATOM 3675 C CA . ALA A 1 483 ? 4.888 21.880 44.084 1.00 96.00 483 ALA A CA 1
ATOM 3676 C C . ALA A 1 483 ? 5.194 20.464 44.617 1.00 96.00 483 ALA A C 1
ATOM 3678 O O . ALA A 1 483 ? 4.614 20.015 45.612 1.00 96.00 483 ALA A O 1
ATOM 3679 N N . ALA A 1 484 ? 6.143 19.772 43.982 1.00 96.56 484 ALA A N 1
ATOM 3680 C CA . ALA A 1 484 ? 6.652 18.478 44.436 1.00 96.56 484 ALA A CA 1
ATOM 3681 C C . ALA A 1 484 ? 7.015 18.483 45.938 1.00 96.56 484 ALA A C 1
ATOM 3683 O O . ALA A 1 484 ? 7.740 19.352 46.421 1.00 96.56 484 ALA A O 1
ATOM 3684 N N . GLY A 1 485 ? 6.500 17.499 46.677 1.00 95.62 485 GLY A N 1
ATOM 3685 C CA . GLY A 1 485 ? 6.603 17.385 48.134 1.00 95.62 485 GLY A CA 1
ATOM 3686 C C . GLY A 1 485 ? 5.437 18.006 48.911 1.00 95.62 485 GLY A C 1
ATOM 3687 O O . GLY A 1 485 ? 5.296 17.728 50.102 1.00 95.62 485 GLY A O 1
ATOM 3688 N N . GLY A 1 486 ? 4.592 18.814 48.263 1.00 97.00 486 GLY A N 1
ATOM 3689 C CA . GLY A 1 486 ? 3.392 19.397 48.860 1.00 97.00 486 GLY A CA 1
ATOM 3690 C C . GLY A 1 486 ? 2.263 18.381 49.045 1.00 97.00 486 GLY A C 1
ATOM 3691 O O . GLY A 1 486 ? 2.112 17.442 48.261 1.00 97.00 486 GLY A O 1
ATOM 3692 N N . SER A 1 487 ? 1.437 18.590 50.071 1.00 97.00 487 SER A N 1
ATOM 3693 C CA . SER A 1 487 ? 0.270 17.752 50.360 1.00 97.00 487 SER A CA 1
ATOM 3694 C C . SER A 1 487 ? -0.946 18.573 50.765 1.00 97.00 487 SER A C 1
ATOM 3696 O O . SER A 1 487 ? -0.792 19.634 51.368 1.00 97.00 487 SER A O 1
ATOM 3698 N N . ILE A 1 488 ? -2.144 18.046 50.524 1.00 97.19 488 ILE A N 1
ATOM 3699 C CA . ILE A 1 488 ? -3.409 18.645 50.964 1.00 97.19 488 ILE A CA 1
ATOM 3700 C C . ILE A 1 488 ? -4.340 17.585 51.539 1.00 97.19 488 ILE A C 1
ATOM 3702 O O . ILE A 1 488 ? -4.248 16.413 51.179 1.00 97.19 488 ILE A O 1
ATOM 3706 N N . ALA A 1 489 ? -5.250 18.012 52.410 1.00 96.56 489 ALA A N 1
ATOM 3707 C CA . ALA A 1 489 ? -6.386 17.217 52.840 1.00 96.56 489 ALA A CA 1
ATOM 3708 C C . ALA A 1 489 ? -7.631 18.103 52.941 1.00 96.56 489 ALA A C 1
ATOM 3710 O O . ALA A 1 489 ? -7.565 19.176 53.544 1.00 96.56 489 ALA A O 1
ATOM 3711 N N . PHE A 1 490 ? -8.753 17.670 52.371 1.00 95.38 490 PHE A N 1
ATOM 3712 C CA . PHE A 1 490 ? -10.009 18.421 52.419 1.00 95.38 490 PHE A CA 1
ATOM 3713 C C . PHE A 1 490 ? -11.235 17.505 52.311 1.00 95.38 490 PHE A C 1
ATOM 3715 O O . PHE A 1 490 ? -11.137 16.326 51.974 1.00 95.38 490 PHE A O 1
ATOM 3722 N N . ASP A 1 491 ? -12.400 18.047 52.661 1.00 92.38 491 ASP A N 1
ATOM 3723 C CA . ASP A 1 491 ? -13.684 17.372 52.479 1.00 92.38 491 ASP A CA 1
ATOM 3724 C C . ASP A 1 491 ? -14.150 17.556 51.030 1.00 92.38 491 ASP A C 1
ATOM 3726 O O . ASP A 1 491 ? -14.396 18.687 50.604 1.00 92.38 491 ASP A O 1
ATOM 3730 N N . SER A 1 492 ? -14.282 16.456 50.289 1.00 89.25 492 SER A N 1
ATOM 3731 C CA . SER A 1 492 ? -14.616 16.441 48.860 1.00 89.25 492 SER A CA 1
ATOM 3732 C C . SER A 1 492 ? -16.023 16.956 48.550 1.00 89.25 492 SER A C 1
ATOM 3734 O O . SER A 1 492 ? -16.337 17.271 47.396 1.00 89.25 492 SER A O 1
ATOM 3736 N N . SER A 1 493 ? -16.886 17.062 49.569 1.00 87.06 493 SER A N 1
ATOM 3737 C CA . SER A 1 493 ? -18.193 17.708 49.428 1.00 87.06 493 SER A CA 1
ATOM 3738 C C . SER A 1 493 ? -18.070 19.224 49.265 1.00 87.06 493 SER A C 1
ATOM 3740 O O . SER A 1 493 ? -18.985 19.867 48.745 1.00 87.06 493 SER A O 1
ATOM 3742 N N . SER A 1 494 ? -16.922 19.793 49.646 1.00 90.75 494 SER A N 1
ATOM 3743 C CA . SER A 1 494 ? -16.574 21.177 49.340 1.00 90.75 494 SER A CA 1
ATOM 3744 C C . SER A 1 494 ? -16.313 21.309 47.835 1.00 90.75 494 SER A C 1
ATOM 3746 O O . SER A 1 494 ? -15.516 20.536 47.300 1.00 90.75 494 SER A O 1
ATOM 3748 N N . PRO A 1 495 ? -16.933 22.279 47.136 1.00 91.94 495 PRO A N 1
ATOM 3749 C CA . PRO A 1 495 ? -16.681 22.512 45.716 1.00 91.94 495 PRO A CA 1
ATOM 3750 C C . PRO A 1 495 ? -15.197 22.736 45.442 1.00 91.94 495 PRO A C 1
ATOM 3752 O O . PRO A 1 495 ? -14.602 23.628 46.042 1.00 91.94 495 PRO A O 1
ATOM 3755 N N . HIS A 1 496 ? -14.595 21.954 44.551 1.00 94.88 496 HIS A N 1
ATOM 3756 C CA . HIS A 1 496 ? -13.160 22.032 44.301 1.00 94.88 496 HIS A CA 1
ATOM 3757 C C . HIS A 1 496 ? -12.777 21.825 42.829 1.00 94.88 496 HIS A C 1
ATOM 3759 O O . HIS A 1 496 ? -13.580 21.360 42.021 1.00 94.88 496 HIS A O 1
ATOM 3765 N N . ARG A 1 497 ? -11.550 22.221 42.469 1.00 94.62 497 ARG A N 1
ATOM 3766 C CA . ARG A 1 497 ? -10.947 22.052 41.133 1.00 94.62 497 ARG A CA 1
ATOM 3767 C C . ARG A 1 497 ? -9.440 21.851 41.252 1.00 94.62 497 ARG A C 1
ATOM 3769 O O . ARG A 1 497 ? -8.786 22.539 42.032 1.00 94.62 497 ARG A O 1
ATOM 3776 N N . LEU A 1 498 ? -8.902 20.943 40.447 1.00 94.88 498 LEU A N 1
ATOM 3777 C CA . LEU A 1 498 ? -7.476 20.639 40.333 1.00 94.88 498 LEU A CA 1
ATOM 3778 C C . LEU A 1 498 ? -6.998 21.031 38.931 1.00 94.88 498 LEU A C 1
ATOM 3780 O O . LEU A 1 498 ? -7.694 20.747 37.957 1.00 94.88 498 LEU A O 1
ATOM 3784 N N . ARG A 1 499 ? -5.830 21.668 38.811 1.00 94.69 499 ARG A N 1
ATOM 3785 C CA . ARG A 1 499 ? -5.236 22.048 37.517 1.00 94.69 499 ARG A CA 1
ATOM 3786 C C . ARG A 1 499 ? -3.711 22.023 37.535 1.00 94.69 499 ARG A C 1
ATOM 3788 O O . ARG A 1 499 ? -3.097 22.451 38.509 1.00 94.69 499 ARG A O 1
ATOM 3795 N N . ALA A 1 500 ? -3.090 21.583 36.446 1.00 95.25 500 ALA A N 1
ATOM 3796 C CA . ALA A 1 500 ? -1.647 21.732 36.266 1.00 95.25 500 ALA A CA 1
ATOM 3797 C C . ALA A 1 500 ? -1.319 23.188 35.888 1.00 95.25 500 ALA A C 1
ATOM 3799 O O . ALA A 1 500 ? -1.801 23.676 34.867 1.00 95.25 500 ALA A O 1
ATOM 3800 N N . ILE A 1 501 ? -0.520 23.884 36.707 1.00 90.75 501 ILE A N 1
ATOM 3801 C CA . ILE A 1 501 ? -0.209 25.323 36.532 1.00 90.75 501 ILE A CA 1
ATOM 3802 C C . ILE A 1 501 ? 1.255 25.610 36.153 1.00 90.75 501 ILE A C 1
ATOM 3804 O O . ILE A 1 501 ? 1.637 26.772 36.047 1.00 90.75 501 ILE A O 1
ATOM 3808 N N . GLY A 1 502 ? 2.061 24.567 35.926 1.00 86.88 502 GLY A N 1
ATOM 3809 C CA . GLY A 1 502 ? 3.459 24.658 35.478 1.00 86.88 502 GLY A CA 1
ATOM 3810 C C . GLY A 1 502 ? 3.676 24.288 34.004 1.00 86.88 502 GLY A C 1
ATOM 3811 O O . GLY A 1 502 ? 2.727 24.056 33.257 1.00 86.88 502 GLY A O 1
ATOM 3812 N N . ASP A 1 503 ? 4.945 24.213 33.599 1.00 90.44 503 ASP A N 1
ATOM 3813 C CA . ASP A 1 503 ? 5.413 23.830 32.256 1.00 90.44 503 ASP A CA 1
ATOM 3814 C C . ASP A 1 503 ? 5.718 22.328 32.107 1.00 90.44 503 ASP A C 1
ATOM 3816 O O . ASP A 1 503 ? 6.009 21.852 31.008 1.00 90.44 503 ASP A O 1
ATOM 3820 N N . GLU A 1 504 ? 5.597 21.561 33.192 1.00 92.88 504 GLU A N 1
ATOM 3821 C CA . GLU A 1 504 ? 5.658 20.103 33.186 1.00 92.88 504 GLU A CA 1
ATOM 3822 C C . GLU A 1 504 ? 4.367 19.463 33.733 1.00 92.88 504 GLU A C 1
ATOM 3824 O O . GLU A 1 504 ? 3.648 20.083 34.524 1.00 92.88 504 GLU A O 1
ATOM 3829 N N . PRO A 1 505 ? 4.050 18.215 33.334 1.00 94.38 505 PRO A N 1
ATOM 3830 C CA . PRO A 1 505 ? 2.918 17.481 33.886 1.00 94.38 505 PRO A CA 1
ATOM 3831 C C . PRO A 1 505 ? 3.015 17.308 35.404 1.00 94.38 505 PRO A C 1
ATOM 3833 O O . PRO A 1 505 ? 4.086 17.037 35.954 1.00 94.38 505 PRO A O 1
ATOM 3836 N N . VAL A 1 506 ? 1.870 17.379 36.077 1.00 97.44 506 VAL A N 1
ATOM 3837 C CA . VAL A 1 506 ? 1.769 17.047 37.498 1.00 97.44 506 VAL A CA 1
ATOM 3838 C C . VAL A 1 506 ? 1.630 15.544 37.657 1.00 97.44 506 VAL A C 1
ATOM 3840 O O . VAL A 1 506 ? 0.771 14.930 37.027 1.00 97.44 506 VAL A O 1
ATOM 3843 N N . HIS A 1 507 ? 2.412 14.974 38.568 1.00 97.69 507 HIS A N 1
ATOM 3844 C CA . HIS A 1 507 ? 2.234 13.609 39.048 1.00 97.69 507 HIS A CA 1
ATOM 3845 C C . HIS A 1 507 ? 1.937 13.641 40.544 1.00 97.69 507 HIS A C 1
ATOM 3847 O O . HIS A 1 507 ? 2.738 14.166 41.324 1.00 97.69 507 HIS A O 1
ATOM 3853 N N . ALA A 1 508 ? 0.831 13.045 40.973 1.00 97.12 508 ALA A N 1
ATOM 3854 C CA . ALA A 1 508 ? 0.442 13.023 42.376 1.00 97.12 508 ALA A CA 1
ATOM 3855 C C . ALA A 1 508 ? -0.099 11.658 42.805 1.00 97.12 508 ALA A C 1
ATOM 3857 O O . ALA A 1 508 ? -0.617 10.882 42.006 1.00 97.12 508 ALA A O 1
ATOM 3858 N N . ILE A 1 509 ? 0.030 11.376 44.094 1.00 97.19 509 ILE A N 1
ATOM 3859 C CA . ILE A 1 509 ? -0.682 10.298 44.766 1.00 97.19 509 ILE A CA 1
ATOM 3860 C C . ILE A 1 509 ? -1.948 10.909 45.358 1.00 97.19 509 ILE A C 1
ATOM 3862 O O . ILE A 1 509 ? -1.880 11.945 46.021 1.00 97.19 509 ILE A O 1
ATOM 3866 N N . TRP A 1 510 ? -3.088 10.275 45.115 1.00 96.00 510 TRP A N 1
ATOM 3867 C CA . TRP A 1 510 ? -4.388 10.755 45.556 1.00 96.00 510 TRP A CA 1
ATOM 3868 C C . TRP A 1 510 ? -5.138 9.652 46.290 1.00 96.00 510 TRP A C 1
ATOM 3870 O O . TRP A 1 510 ? -5.248 8.533 45.791 1.00 96.00 510 TRP A O 1
ATOM 3880 N N . VAL A 1 511 ? -5.628 9.956 47.486 1.00 94.38 511 VAL A N 1
ATOM 3881 C CA . VAL A 1 511 ? -6.396 9.030 48.316 1.00 94.38 511 VAL A CA 1
ATOM 3882 C C . VAL A 1 511 ? -7.757 9.645 48.595 1.00 94.38 511 VAL A C 1
ATOM 3884 O O . VAL A 1 511 ? -7.829 10.742 49.145 1.00 94.38 511 VAL A O 1
ATOM 3887 N N . VAL A 1 512 ? -8.829 8.927 48.273 1.00 90.19 512 VAL A N 1
ATOM 3888 C CA . VAL A 1 512 ? -10.197 9.287 48.667 1.00 90.19 512 VAL A CA 1
ATOM 3889 C C . VAL A 1 512 ? -10.704 8.249 49.657 1.00 90.19 512 VAL A C 1
ATOM 3891 O O . VAL A 1 512 ? -10.610 7.055 49.386 1.00 90.19 512 VAL A O 1
ATOM 3894 N N . ILE A 1 513 ? -11.243 8.680 50.797 1.00 90.00 513 ILE A N 1
ATOM 3895 C CA . ILE A 1 513 ? -11.820 7.777 51.806 1.00 90.00 513 ILE A CA 1
ATOM 3896 C C . ILE A 1 513 ? -13.273 8.119 52.129 1.00 90.00 513 ILE A C 1
ATOM 3898 O O . ILE A 1 513 ? -13.673 9.286 52.121 1.00 90.00 513 ILE A O 1
ATOM 3902 N N . GLY A 1 514 ? -14.046 7.100 52.511 1.00 77.06 514 GLY A N 1
ATOM 3903 C CA . GLY A 1 514 ? -15.363 7.277 53.132 1.00 77.06 514 GLY A CA 1
ATOM 3904 C C . GLY A 1 514 ? -16.461 7.719 52.165 1.00 77.06 514 GLY A C 1
ATOM 3905 O O . GLY A 1 514 ? -17.341 8.500 52.539 1.00 77.06 514 GLY A O 1
ATOM 3906 N N . ARG A 1 515 ? -16.418 7.231 50.922 1.00 68.12 515 ARG A N 1
ATOM 3907 C CA . ARG A 1 515 ? -17.405 7.542 49.886 1.00 68.12 515 ARG A CA 1
ATOM 3908 C C . ARG A 1 515 ? -18.747 6.871 50.205 1.00 68.12 515 ARG A C 1
ATOM 3910 O O . ARG A 1 515 ? -19.010 5.742 49.808 1.00 68.12 515 ARG A O 1
ATOM 3917 N N . LYS A 1 516 ? -19.619 7.561 50.942 1.00 55.75 516 LYS A N 1
ATOM 3918 C CA . LYS A 1 516 ? -21.008 7.119 51.135 1.00 55.75 516 LYS A CA 1
ATOM 3919 C C . LYS A 1 516 ? -21.807 7.361 49.853 1.00 55.75 516 LYS A C 1
ATOM 3921 O O . LYS A 1 516 ? -21.754 8.454 49.289 1.00 55.75 516 LYS A O 1
ATOM 3926 N N . ALA A 1 517 ? -22.555 6.352 49.410 1.00 46.97 517 ALA A N 1
ATOM 3927 C CA . ALA A 1 517 ? -23.566 6.520 48.376 1.00 46.97 517 ALA A CA 1
ATOM 3928 C C . ALA A 1 517 ? -24.669 7.448 48.921 1.00 46.97 517 ALA A C 1
ATOM 3930 O O . ALA A 1 517 ? -25.446 7.041 49.773 1.00 46.97 517 ALA A O 1
ATOM 3931 N N . ASP A 1 518 ? -24.680 8.686 48.424 1.00 44.41 518 ASP A N 1
ATOM 3932 C CA . ASP A 1 518 ? -25.627 9.775 48.705 1.00 44.41 518 ASP A CA 1
ATOM 3933 C C . ASP A 1 518 ? -25.544 10.455 50.099 1.00 44.41 518 ASP A C 1
ATOM 3935 O O . ASP A 1 518 ? -25.838 9.842 51.124 1.00 44.41 518 ASP A O 1
ATOM 3939 N N . PRO A 1 519 ? -25.227 11.765 50.173 1.00 41.94 519 PRO A N 1
ATOM 3940 C CA . PRO A 1 519 ? -25.438 12.570 51.378 1.00 41.94 519 PRO A CA 1
ATOM 3941 C C . PRO A 1 519 ? -26.914 12.960 51.629 1.00 41.94 519 PRO A C 1
ATOM 3943 O O . PRO A 1 519 ? -27.183 13.667 52.596 1.00 41.94 519 PRO A O 1
ATOM 3946 N N . ARG A 1 520 ? -27.873 12.539 50.785 1.00 43.81 520 ARG A N 1
ATOM 3947 C CA . ARG A 1 520 ? -29.311 12.881 50.884 1.00 43.81 520 ARG A CA 1
ATOM 3948 C C . ARG A 1 520 ? -30.238 11.722 51.291 1.00 43.81 520 ARG A C 1
ATOM 3950 O O . ARG A 1 520 ? -31.452 11.881 51.196 1.00 43.81 520 ARG A O 1
ATOM 3957 N N . GLY A 1 521 ? -29.702 10.594 51.759 1.00 32.38 521 GLY A N 1
ATOM 3958 C CA . GLY A 1 521 ? -30.491 9.454 52.243 1.00 32.38 521 GLY A CA 1
ATOM 3959 C C . GLY A 1 521 ? -30.391 9.243 53.756 1.00 32.38 521 GLY A C 1
ATOM 3960 O O . GLY A 1 521 ? -29.468 8.569 54.212 1.00 32.38 521 GLY A O 1
ATOM 3961 N N . GLU A 1 522 ? -31.353 9.795 54.504 1.00 33.31 522 GLU A N 1
ATOM 3962 C CA . GLU A 1 522 ? -31.925 9.154 55.706 1.00 33.31 522 GLU A CA 1
ATOM 3963 C C . GLU A 1 522 ? -33.142 8.318 55.298 1.00 33.31 522 GLU A C 1
ATOM 3965 O O . GLU A 1 522 ? -33.899 8.785 54.409 1.00 33.31 522 GLU A O 1
#

pLDDT: mean 89.69, std 14.27, range [26.95, 98.94]

Radius of gyration: 30.53 Å; chains: 1; bounding box: 60×56×89 Å